Protein AF-A0A373VVJ1-F1 (afdb_monomer)

Sequence (399 aa):
MENYTKYKLKSSDELTSVLNGRDNLFVIACNKCFKEFETVDEPDCGEFLEFAAEQGKTVTGSAKFDFLCNKMHTERKLQDLIPEGTENVVVISCGLGIQTVADLAGKPVIAASNTLNYRGHHGMALTKKSCDACAQCYLNVTGGVCPIVDCSKSLVNGQCGGAKNGKCEVDPNKDCAWEKIYQRLAKQGRLEEFLNQPVQVRDFSKVNFKVINDYVKSIRDNRLNGYYGGVHPSEHKEFSEHIDLKRFPDPKTVVISMSQHLGAPANPIVQVGDTVKVGQKIAEAAGFISAPVHSSVSGTVVAVEPRMHGTRGSEVMAVVIESDGKNTLHESVQPHKPLDELTPDEIIEIVKEAGIVGMGGAGFPTCVKLKPAKPVDTILLNGCECEPYLTADHKVLLE

Mean predicted aligned error: 13.94 Å

Structure (mmCIF, N/CA/C/O backbone):
data_AF-A0A373VVJ1-F1
#
_entry.id   AF-A0A373VVJ1-F1
#
loop_
_atom_site.group_PDB
_atom_site.id
_atom_site.type_symbol
_atom_site.label_atom_id
_atom_site.label_alt_id
_atom_site.label_comp_id
_atom_site.label_asym_id
_atom_site.label_entity_id
_atom_site.label_seq_id
_atom_site.pdbx_PDB_ins_code
_atom_site.Cartn_x
_atom_site.Cartn_y
_atom_site.Cartn_z
_atom_site.occupancy
_atom_site.B_iso_or_equiv
_atom_site.auth_seq_id
_atom_site.auth_comp_id
_atom_site.auth_asym_id
_atom_site.auth_atom_id
_atom_site.pdbx_PDB_model_num
ATOM 1 N N . MET A 1 1 ? 1.615 25.892 32.706 1.00 31.55 1 MET A N 1
ATOM 2 C CA . MET A 1 1 ? 1.536 24.460 33.040 1.00 31.55 1 MET A CA 1
ATOM 3 C C . MET A 1 1 ? 1.053 23.747 31.793 1.00 31.55 1 MET A C 1
ATOM 5 O O . MET A 1 1 ? -0.008 24.098 31.291 1.00 31.55 1 MET A O 1
ATOM 9 N N . GLU A 1 2 ? 1.881 22.893 31.188 1.00 39.47 2 GLU A N 1
ATOM 10 C CA . GLU A 1 2 ? 1.433 22.094 30.042 1.00 39.47 2 GLU A CA 1
ATOM 11 C C . GLU A 1 2 ? 0.405 21.083 30.552 1.00 39.47 2 GLU A C 1
ATOM 13 O O . GLU A 1 2 ? 0.678 20.334 31.482 1.00 39.47 2 GLU A O 1
ATOM 18 N N . ASN A 1 3 ? -0.796 21.091 29.981 1.00 42.88 3 ASN A N 1
ATOM 19 C CA . ASN A 1 3 ? -1.844 20.145 30.336 1.00 42.88 3 ASN A CA 1
ATOM 20 C C . ASN A 1 3 ? -1.381 18.722 29.957 1.00 42.88 3 ASN A C 1
ATOM 22 O O . ASN A 1 3 ? -1.409 18.347 28.786 1.00 42.88 3 ASN A O 1
ATOM 26 N N . TYR A 1 4 ? -0.935 17.934 30.941 1.00 49.88 4 TYR A N 1
ATOM 27 C CA . TYR A 1 4 ? -0.387 16.576 30.769 1.00 49.88 4 TYR A CA 1
ATOM 28 C C . TYR A 1 4 ? -1.450 15.495 30.492 1.00 49.88 4 TYR A C 1
ATOM 30 O O . TYR A 1 4 ? -1.209 14.297 30.667 1.00 49.88 4 TYR A O 1
ATOM 38 N N . THR A 1 5 ? -2.639 15.890 30.039 1.00 52.78 5 THR A N 1
ATOM 39 C CA . THR A 1 5 ? -3.716 14.965 29.694 1.00 52.78 5 THR A CA 1
ATOM 40 C C . THR A 1 5 ? -3.324 14.124 28.468 1.00 52.78 5 THR A C 1
ATOM 42 O O . THR A 1 5 ? -3.236 14.609 27.343 1.00 52.78 5 THR A O 1
ATOM 45 N N . LYS A 1 6 ? -3.066 12.824 28.686 1.00 73.31 6 LYS A N 1
ATOM 46 C CA . LYS A 1 6 ? -2.523 11.888 27.672 1.00 73.31 6 LYS A CA 1
ATOM 47 C C . LYS A 1 6 ? -3.521 11.486 26.580 1.00 73.31 6 LYS A C 1
ATOM 49 O O . LYS A 1 6 ? -3.156 10.797 25.625 1.00 73.31 6 LYS A O 1
ATOM 54 N N . TYR A 1 7 ? -4.787 11.852 26.723 1.00 81.44 7 TYR A N 1
ATOM 55 C CA . TYR A 1 7 ? -5.849 11.544 25.775 1.00 81.44 7 TYR A CA 1
ATOM 56 C C . TYR A 1 7 ? -6.918 12.630 25.821 1.00 81.44 7 TYR A C 1
ATOM 58 O O . TYR A 1 7 ? -7.181 13.170 26.880 1.00 81.44 7 TYR A O 1
ATOM 66 N N . LYS A 1 8 ? -7.569 12.920 24.701 1.00 84.88 8 LYS A N 1
ATOM 67 C CA . LYS A 1 8 ? -8.710 13.839 24.645 1.00 84.88 8 LYS A CA 1
ATOM 68 C C . LYS A 1 8 ? -9.955 13.070 24.234 1.00 84.88 8 LYS A C 1
ATOM 70 O O . LYS A 1 8 ? -9.835 12.150 23.419 1.00 84.88 8 LYS A O 1
ATOM 75 N N . LEU A 1 9 ? -11.123 13.439 24.754 1.00 89.12 9 LEU A N 1
ATOM 76 C CA . LEU A 1 9 ? -12.388 12.968 24.201 1.00 89.12 9 LEU A CA 1
ATOM 77 C C . LEU A 1 9 ? -12.451 13.280 22.692 1.00 89.12 9 LEU A C 1
ATOM 79 O O . LEU A 1 9 ? -11.906 14.282 22.214 1.00 89.12 9 LEU A O 1
ATOM 83 N N . LYS A 1 10 ? -13.039 12.369 21.922 1.00 92.38 10 LYS A N 1
ATOM 84 C CA . LYS A 1 10 ? -13.313 12.578 20.499 1.00 92.38 10 LYS A CA 1
ATOM 85 C C . LYS A 1 10 ? -14.246 13.777 20.313 1.00 92.38 10 LYS A C 1
ATOM 87 O O . LYS A 1 10 ? -14.997 14.120 21.220 1.00 92.38 10 LYS A O 1
ATOM 92 N N . SER A 1 11 ? -14.191 14.417 19.144 1.00 90.38 11 SER A N 1
ATOM 93 C CA . SER A 1 11 ? -15.169 15.457 18.802 1.00 90.38 11 SER A CA 1
ATOM 94 C C . SER A 1 11 ? -16.584 14.877 18.777 1.00 90.38 11 SER A C 1
ATOM 96 O O . SER A 1 11 ? -16.751 13.672 18.584 1.00 90.38 11 SER A O 1
ATOM 98 N N . SER A 1 12 ? -17.601 15.726 18.917 1.00 90.50 12 SER A N 1
ATOM 99 C CA . SER A 1 12 ? -19.006 15.306 18.860 1.00 90.50 12 SER A CA 1
ATOM 100 C C . SER A 1 12 ? -19.336 14.546 17.570 1.00 90.50 12 SER A C 1
ATOM 102 O O . SER A 1 12 ? -20.033 13.536 17.625 1.00 90.50 12 SER A O 1
ATOM 104 N N . ASP A 1 13 ? -18.767 14.949 16.430 1.00 89.12 13 ASP A N 1
ATOM 105 C CA . ASP A 1 13 ? -18.944 14.252 15.146 1.00 89.12 13 ASP A CA 1
ATOM 106 C C . ASP A 1 13 ? -18.317 12.849 15.157 1.00 89.12 13 ASP A C 1
ATOM 108 O O . ASP A 1 13 ? -18.942 11.869 14.745 1.00 89.12 13 ASP A O 1
ATOM 112 N N . GLU A 1 14 ? -17.086 12.729 15.673 1.00 89.38 14 GLU A N 1
ATOM 113 C CA . GLU A 1 14 ? -16.416 11.434 15.817 1.00 89.38 14 GLU A CA 1
ATOM 114 C C . GLU A 1 14 ? -17.181 10.531 16.798 1.00 89.38 14 GLU A C 1
ATOM 116 O O . GLU A 1 14 ? -17.357 9.347 16.516 1.00 89.38 14 GLU A O 1
ATOM 121 N N . LEU A 1 15 ? -17.659 11.072 17.925 1.00 93.81 15 LEU A N 1
ATOM 122 C CA . LEU A 1 15 ? -18.452 10.335 18.912 1.00 93.81 15 LEU A CA 1
ATOM 123 C C . LEU A 1 15 ? -19.791 9.859 18.337 1.00 93.81 15 LEU A C 1
ATOM 125 O O . LEU A 1 15 ? -20.142 8.693 18.501 1.00 93.81 15 LEU A O 1
ATOM 129 N N . THR A 1 16 ? -20.504 10.727 17.618 1.00 92.75 16 THR A N 1
ATOM 130 C CA . THR A 1 16 ? -21.776 10.390 16.958 1.00 92.75 16 THR A CA 1
ATOM 131 C C . THR A 1 16 ? -21.576 9.239 15.978 1.00 92.75 16 THR A C 1
ATOM 133 O O . THR A 1 16 ? -22.314 8.256 16.005 1.00 92.75 16 THR A O 1
ATOM 136 N N . SER A 1 17 ? -20.515 9.313 15.170 1.00 90.12 17 SER A N 1
ATOM 137 C CA . SER A 1 17 ? -20.158 8.262 14.218 1.00 90.12 17 SER A CA 1
ATOM 138 C C . SER A 1 17 ? -19.870 6.923 14.908 1.00 90.12 17 SER A C 1
ATOM 140 O O . SER A 1 17 ? -20.419 5.893 14.519 1.00 90.12 17 SER A O 1
ATOM 142 N N . VAL A 1 18 ? -19.071 6.912 15.984 1.00 91.00 18 VAL A N 1
ATOM 143 C CA . VAL A 1 18 ? -18.689 5.656 16.664 1.00 91.00 18 VAL A CA 1
ATOM 144 C C . VAL A 1 18 ? -19.791 5.073 17.556 1.00 91.00 18 VAL A C 1
ATOM 146 O O . VAL A 1 18 ? -19.698 3.898 17.917 1.00 91.00 18 VAL A O 1
ATOM 149 N N . LEU A 1 19 ? -20.806 5.861 17.927 1.00 93.06 19 LEU A N 1
ATOM 150 C CA . LEU A 1 19 ? -22.001 5.405 18.649 1.00 93.06 19 LEU A CA 1
ATOM 151 C C . LEU A 1 19 ? -23.173 5.057 17.719 1.00 93.06 19 LEU A C 1
ATOM 153 O O . LEU A 1 19 ? -24.227 4.619 18.194 1.00 93.06 19 LEU A O 1
ATOM 157 N N . ASN A 1 20 ? -23.031 5.252 16.407 1.00 90.75 20 ASN A N 1
ATOM 158 C CA . ASN A 1 20 ? -24.101 4.956 15.466 1.00 90.75 20 ASN A CA 1
ATOM 159 C C . ASN A 1 20 ? -24.486 3.466 15.531 1.00 90.75 20 ASN A C 1
ATOM 161 O O . ASN A 1 20 ? -23.622 2.591 15.498 1.00 90.75 20 ASN A O 1
ATOM 165 N N . GLY A 1 21 ? -25.782 3.184 15.681 1.00 88.94 21 GLY A N 1
ATOM 166 C CA . GLY A 1 21 ? -26.301 1.822 15.848 1.00 88.94 21 GLY A CA 1
ATOM 167 C C . GLY A 1 21 ? -25.893 1.103 17.144 1.00 88.94 21 GLY A C 1
ATOM 168 O O . GLY A 1 21 ? -26.143 -0.091 17.259 1.00 88.94 21 GLY A O 1
ATOM 169 N N . ARG A 1 22 ? -25.264 1.788 18.112 1.00 92.12 22 ARG A N 1
ATOM 170 C CA . ARG A 1 22 ? -24.836 1.207 19.399 1.00 92.12 22 ARG A CA 1
ATOM 171 C C . ARG A 1 22 ? -25.599 1.825 20.559 1.00 92.12 22 ARG A C 1
ATOM 173 O O . ARG A 1 22 ? -25.696 3.050 20.634 1.00 92.12 22 ARG A O 1
ATOM 180 N N . ASP A 1 23 ? -26.106 0.998 21.460 1.00 94.94 23 ASP A N 1
ATOM 181 C CA . ASP A 1 23 ? -26.855 1.425 22.642 1.00 94.94 23 ASP A CA 1
ATOM 182 C C . ASP A 1 23 ? -26.477 0.564 23.862 1.00 94.94 23 ASP A C 1
ATOM 184 O O . ASP A 1 23 ? -25.517 -0.212 23.795 1.00 94.94 23 ASP A O 1
ATOM 188 N N . ASN A 1 24 ? -27.180 0.732 24.985 1.00 96.44 24 ASN A N 1
ATOM 189 C CA . ASN A 1 24 ? -26.975 -0.016 26.226 1.00 96.44 24 ASN A CA 1
ATOM 190 C C . ASN A 1 24 ? -25.507 0.040 26.676 1.00 96.44 24 ASN A C 1
ATOM 192 O O . ASN A 1 24 ? -24.791 -0.965 26.750 1.00 96.44 24 ASN A O 1
ATOM 196 N N . LEU A 1 25 ? -25.050 1.268 26.924 1.00 97.12 25 LEU A N 1
ATOM 197 C CA . LEU A 1 25 ? -23.658 1.634 27.143 1.00 97.12 25 LEU A CA 1
ATOM 198 C C . LEU A 1 25 ? -23.270 1.473 28.616 1.00 97.12 25 LEU A C 1
ATOM 200 O O . LEU A 1 25 ? -23.990 1.918 29.508 1.00 97.12 25 LEU A O 1
ATOM 204 N N . PHE A 1 26 ? -22.104 0.897 28.891 1.00 96.75 26 PHE A N 1
ATOM 205 C CA . PHE A 1 26 ? -21.456 0.983 30.203 1.00 96.75 26 PHE A CA 1
ATOM 206 C C . PHE A 1 26 ? -20.179 1.812 30.088 1.00 96.75 26 PHE A C 1
ATOM 208 O O . PHE A 1 26 ? -19.299 1.478 29.293 1.00 96.75 26 PHE A O 1
ATOM 215 N N . VAL A 1 27 ? -20.079 2.906 30.844 1.00 95.88 27 VAL A N 1
ATOM 216 C CA . VAL A 1 27 ? -19.011 3.903 30.672 1.00 95.88 27 VAL A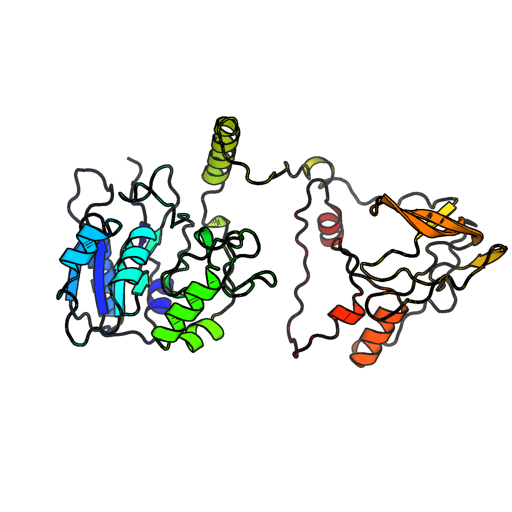 CA 1
ATOM 217 C C . VAL A 1 27 ? -17.885 3.683 31.677 1.00 95.88 27 VAL A C 1
ATOM 219 O O . VAL A 1 27 ? -18.089 3.731 32.885 1.00 95.88 27 VAL A O 1
ATOM 222 N N . ILE A 1 28 ? -16.666 3.487 31.189 1.00 94.12 28 ILE A N 1
ATOM 223 C CA . ILE A 1 28 ? -15.465 3.309 32.003 1.00 94.12 28 ILE A CA 1
ATOM 224 C C . ILE A 1 28 ? -14.499 4.465 31.741 1.00 94.12 28 ILE A C 1
ATOM 226 O O . ILE A 1 28 ? -14.026 4.645 30.619 1.00 94.12 28 ILE A O 1
ATOM 230 N N . ALA A 1 29 ? -14.154 5.216 32.787 1.00 90.81 29 ALA A N 1
ATOM 231 C CA . ALA A 1 29 ? -13.206 6.329 32.718 1.00 90.81 29 ALA A CA 1
ATOM 232 C C . ALA A 1 29 ? -11.931 6.052 33.529 1.00 90.81 29 ALA A C 1
ATOM 234 O O . ALA A 1 29 ? -11.962 5.398 34.577 1.00 90.81 29 ALA A O 1
ATOM 235 N N . CYS A 1 30 ? -10.788 6.517 33.025 1.00 86.06 30 CYS A N 1
ATOM 236 C CA . CYS A 1 30 ? -9.482 6.278 33.635 1.00 86.06 30 CYS A CA 1
ATOM 237 C C . CYS A 1 30 ? -9.013 7.439 34.522 1.00 86.06 30 CYS A C 1
ATOM 239 O O . CYS A 1 30 ? -8.307 8.309 34.026 1.00 86.06 30 CYS A O 1
ATOM 241 N N . ASN A 1 31 ? -9.213 7.294 35.833 1.00 78.12 31 ASN A N 1
ATOM 242 C CA . ASN A 1 31 ? -9.191 8.334 36.865 1.00 78.12 31 ASN A CA 1
ATOM 243 C C . ASN A 1 31 ? -7.826 8.915 37.283 1.00 78.12 31 ASN A C 1
ATOM 245 O O . ASN A 1 31 ? -7.743 10.054 37.721 1.00 78.12 31 ASN A O 1
ATOM 249 N N . LYS A 1 32 ? -6.737 8.135 37.228 1.00 68.12 32 LYS A N 1
ATOM 250 C CA . LYS A 1 32 ? -5.439 8.525 37.843 1.00 68.12 32 LYS A CA 1
ATOM 251 C C . LYS A 1 32 ? -4.240 8.533 36.903 1.00 68.12 32 LYS A C 1
ATOM 253 O O . LYS A 1 32 ? -3.095 8.394 37.328 1.00 68.12 32 LYS A O 1
ATOM 258 N N . CYS A 1 33 ? -4.461 8.692 35.601 1.00 62.59 33 CYS A N 1
ATOM 259 C CA . CYS A 1 33 ? -3.344 8.740 34.660 1.00 62.59 33 CYS A CA 1
ATOM 260 C C . CYS A 1 33 ? -2.759 10.162 34.550 1.00 62.59 33 CYS A C 1
ATOM 262 O O . CYS A 1 33 ? -3.122 10.893 33.640 1.00 62.59 33 CYS A O 1
ATOM 264 N N . PHE A 1 34 ? -1.835 10.525 35.454 1.00 56.28 34 PHE A N 1
ATOM 265 C CA . PHE A 1 34 ? -0.918 11.685 35.364 1.00 56.28 34 PHE A CA 1
ATOM 266 C C . PHE A 1 34 ? -1.526 13.028 34.884 1.00 56.28 34 PHE A C 1
ATOM 268 O O . PHE A 1 34 ? -0.850 13.797 34.203 1.00 56.28 34 PHE A O 1
ATOM 275 N N . LYS A 1 35 ? -2.773 13.343 35.251 1.00 49.19 35 LYS A N 1
ATOM 276 C CA . LYS A 1 35 ? -3.207 14.746 35.346 1.00 49.19 35 LYS A CA 1
ATOM 277 C C . LYS A 1 35 ? -2.556 15.329 36.614 1.00 49.19 35 LYS A C 1
ATOM 279 O O . LYS A 1 35 ? -2.210 14.555 37.509 1.00 49.19 35 LYS A O 1
ATOM 284 N N . GLU A 1 36 ? -2.264 16.632 36.641 1.00 45.75 36 GLU A N 1
ATOM 285 C CA . GLU A 1 36 ? -1.601 17.304 37.774 1.00 45.75 36 GLU A CA 1
ATOM 286 C C . GLU A 1 36 ? -2.154 16.793 39.112 1.00 45.75 36 GLU A C 1
ATOM 288 O O . GLU A 1 36 ? -3.366 16.635 39.247 1.00 45.75 36 GLU A O 1
ATOM 293 N N . PHE A 1 37 ? -1.271 16.526 40.083 1.00 44.38 37 PHE A N 1
ATOM 294 C CA . PHE A 1 37 ? -1.571 15.927 41.397 1.00 44.38 37 PHE A CA 1
ATOM 295 C C . PHE A 1 37 ? -2.680 16.643 42.209 1.00 44.38 37 PHE A C 1
ATOM 297 O O . PHE A 1 37 ? -3.022 16.191 43.299 1.00 44.38 37 PHE A O 1
ATOM 304 N N . GLU A 1 38 ? -3.235 17.740 41.694 1.00 44.34 38 GLU A N 1
ATOM 305 C CA . GLU A 1 38 ? -4.144 18.663 42.364 1.00 44.34 38 GLU A CA 1
ATOM 306 C C . GLU A 1 38 ? -5.606 18.581 41.886 1.00 44.34 38 GLU A C 1
ATOM 308 O O . GLU A 1 38 ? -6.472 19.156 42.539 1.00 44.34 38 GLU A O 1
ATOM 313 N N . THR A 1 39 ? -5.930 17.850 40.808 1.00 50.47 39 THR A N 1
ATOM 314 C CA . THR A 1 39 ? -7.329 17.720 40.340 1.00 50.47 39 THR A CA 1
ATOM 315 C C . THR A 1 39 ? -7.830 16.277 40.409 1.00 50.47 39 THR A C 1
ATOM 317 O O . THR A 1 39 ? -7.287 15.369 39.786 1.00 50.47 39 THR A O 1
ATOM 320 N N . VAL A 1 40 ? -8.875 16.061 41.216 1.00 51.91 40 VAL A N 1
ATOM 321 C CA . VAL A 1 40 ? -9.568 14.765 41.384 1.00 51.91 40 VAL A CA 1
ATOM 322 C C . VAL A 1 40 ? -10.732 14.624 40.390 1.00 51.91 40 VAL A C 1
ATOM 324 O O . VAL A 1 40 ? -11.258 13.527 40.197 1.00 51.91 40 VAL A O 1
ATOM 327 N N . ASP A 1 41 ? -11.131 15.725 39.747 1.00 55.31 41 ASP A N 1
ATOM 328 C CA . ASP A 1 41 ? -12.266 15.751 38.831 1.00 55.31 41 ASP A CA 1
ATOM 329 C C . ASP A 1 41 ? -11.861 15.473 37.383 1.00 55.31 41 ASP A C 1
ATOM 331 O O . ASP A 1 41 ? -11.024 16.147 36.782 1.00 55.31 41 ASP A O 1
ATOM 335 N N . GLU A 1 42 ? -12.514 14.462 36.813 1.00 64.50 42 GLU A N 1
ATOM 336 C CA . GLU A 1 42 ? -12.431 14.111 35.401 1.00 64.50 42 GLU A CA 1
ATOM 337 C C . GLU A 1 42 ? -13.702 14.567 34.684 1.00 64.50 42 GLU A C 1
ATOM 339 O O . GLU A 1 42 ? -14.708 13.846 34.748 1.00 64.50 42 GLU A O 1
ATOM 344 N N . PRO A 1 43 ? -13.678 15.727 33.997 1.00 67.81 43 PRO A N 1
ATOM 345 C CA . PRO A 1 43 ? -14.856 16.223 33.297 1.00 67.81 43 PRO A CA 1
ATOM 346 C C . PRO A 1 43 ? -15.221 15.321 32.115 1.00 67.81 43 PRO A C 1
ATOM 348 O O . PRO A 1 43 ? -16.402 15.129 31.865 1.00 67.81 43 PRO A O 1
ATOM 351 N N . ASP A 1 44 ? -14.240 14.659 31.482 1.00 79.31 44 ASP A N 1
ATOM 352 C CA . ASP A 1 44 ? -14.434 13.827 30.282 1.00 79.31 44 ASP A CA 1
ATOM 353 C C . ASP A 1 44 ? -15.541 12.761 3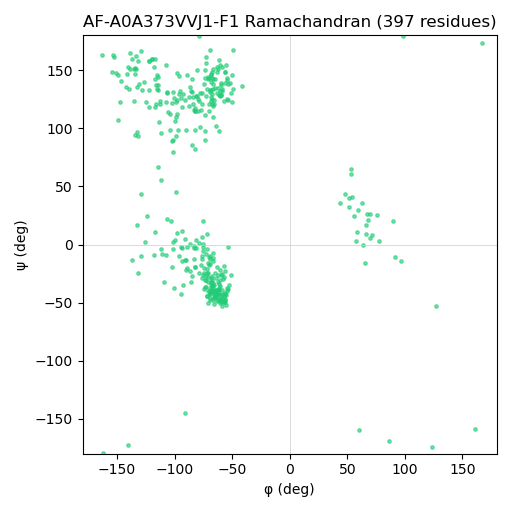0.449 1.00 79.31 44 ASP A C 1
ATOM 355 O O . ASP A 1 44 ? -16.258 12.447 29.501 1.00 79.31 44 ASP A O 1
ATOM 359 N N . CYS A 1 45 ? -15.692 12.189 31.653 1.00 85.19 45 CYS A N 1
ATOM 360 C CA . CYS A 1 45 ? -16.755 11.221 31.940 1.00 85.19 45 CYS A CA 1
ATOM 361 C C . CYS A 1 45 ? -18.133 11.893 32.004 1.00 85.19 45 CYS A C 1
ATOM 363 O O . CYS A 1 45 ? -19.082 11.377 31.424 1.00 85.19 45 CYS A O 1
ATOM 365 N N . GLY A 1 46 ? -18.233 13.042 32.680 1.00 87.00 46 GLY A N 1
ATOM 366 C CA . GLY A 1 46 ? -19.466 13.831 32.742 1.00 87.00 46 GLY A CA 1
ATOM 367 C C . GLY A 1 46 ? -19.872 14.350 31.364 1.00 87.00 46 GLY A C 1
ATOM 368 O O . GLY A 1 46 ? -20.993 14.102 30.938 1.00 87.00 46 GLY A O 1
ATOM 369 N N . GLU A 1 47 ? -18.926 14.939 30.630 1.00 89.56 47 GLU A N 1
ATOM 370 C CA . GLU A 1 47 ? -19.112 15.421 29.255 1.00 89.56 47 GLU A CA 1
ATOM 371 C C . GLU A 1 47 ? -19.612 14.307 28.325 1.00 89.56 47 GLU A C 1
ATOM 373 O O . GLU A 1 47 ? -20.539 14.509 27.543 1.00 89.56 47 GLU A O 1
ATOM 378 N N . PHE A 1 48 ? -19.044 13.098 28.422 1.00 93.38 48 PHE A N 1
ATOM 379 C CA . PHE A 1 48 ? -19.525 11.970 27.626 1.00 93.38 48 PHE A CA 1
ATOM 380 C C . PHE A 1 48 ? -20.931 11.514 28.039 1.00 93.38 48 PHE A C 1
ATOM 382 O O . PHE A 1 48 ? -21.719 11.139 27.175 1.00 93.38 48 PHE A O 1
ATOM 389 N N . LEU A 1 49 ? -21.249 11.499 29.337 1.00 93.62 49 LEU A N 1
ATOM 390 C CA . LEU A 1 49 ? -22.575 11.106 29.822 1.00 93.62 49 LEU A CA 1
ATOM 391 C C . LEU A 1 49 ? -23.654 12.096 29.370 1.00 93.62 49 LEU A C 1
ATOM 393 O O . LEU A 1 49 ? -24.721 11.661 28.940 1.00 93.62 49 LEU A O 1
ATOM 397 N N . GLU A 1 50 ? -23.361 13.396 29.412 1.00 93.56 50 GLU A N 1
ATOM 398 C CA . GLU A 1 50 ? -24.222 14.448 28.861 1.00 93.56 50 GLU A CA 1
ATOM 399 C C . GLU A 1 50 ? -24.419 14.250 27.356 1.00 93.56 50 GLU A C 1
ATOM 401 O O . GLU A 1 50 ? -25.552 14.129 26.895 1.00 93.56 50 GLU A O 1
ATOM 406 N N . PHE A 1 51 ? -23.328 14.076 26.606 1.00 94.56 51 PHE A N 1
ATOM 407 C CA . PHE A 1 51 ? -23.387 13.787 25.174 1.00 94.56 51 PHE A CA 1
ATOM 408 C C . PHE A 1 51 ? -24.212 12.526 24.859 1.00 94.56 51 PHE A C 1
ATOM 410 O O . PHE A 1 51 ? -25.036 12.522 23.947 1.00 94.56 51 PHE A O 1
ATOM 417 N N . ALA A 1 52 ? -24.024 11.436 25.608 1.00 94.44 52 ALA A N 1
ATOM 418 C CA . ALA A 1 52 ? -24.771 10.197 25.411 1.00 94.44 52 ALA A CA 1
ATOM 419 C C . ALA A 1 52 ? -26.275 10.396 25.662 1.00 94.44 52 ALA A C 1
ATOM 421 O O . ALA A 1 52 ? -27.090 9.868 24.903 1.00 94.44 52 ALA A O 1
ATOM 422 N N . ALA A 1 53 ? -26.639 11.185 26.678 1.00 93.75 53 ALA A N 1
ATOM 423 C CA . ALA A 1 53 ? -28.024 11.543 26.961 1.00 93.75 53 ALA A CA 1
ATOM 424 C C . ALA A 1 53 ? -28.634 12.411 25.845 1.00 93.75 53 ALA A C 1
ATOM 426 O O . ALA A 1 53 ? -29.749 12.135 25.406 1.00 93.75 53 ALA A O 1
ATOM 427 N N . GLU A 1 54 ? -27.895 13.398 25.326 1.00 94.44 54 GLU A N 1
ATOM 428 C CA . GLU A 1 54 ? -28.316 14.224 24.182 1.00 94.44 54 GLU A CA 1
ATOM 429 C C . GLU A 1 54 ? -28.539 13.397 22.907 1.00 94.44 54 GLU A C 1
ATOM 431 O O . GLU A 1 54 ? -29.447 13.680 22.127 1.00 94.44 54 GLU A O 1
ATOM 436 N N . GLN A 1 55 ? -27.749 12.339 22.710 1.00 94.00 55 GLN A N 1
ATOM 437 C CA . GLN A 1 55 ? -27.894 11.386 21.604 1.00 94.00 55 GLN A CA 1
ATOM 438 C C . GLN A 1 55 ? -28.968 10.309 21.854 1.00 94.00 55 GLN A C 1
ATOM 440 O O . GLN A 1 55 ? -29.112 9.388 21.046 1.00 94.00 55 GLN A O 1
ATOM 445 N N . GLY A 1 56 ? -29.700 10.384 22.973 1.00 94.50 56 GLY A N 1
ATOM 446 C CA . GLY A 1 56 ? -30.763 9.440 23.324 1.00 94.50 56 GLY A CA 1
ATOM 447 C C . GLY A 1 56 ? -30.271 8.023 23.628 1.00 94.50 56 GLY A C 1
ATOM 448 O O . GLY A 1 56 ? -31.018 7.069 23.427 1.00 94.50 56 GLY A O 1
ATOM 449 N N . LYS A 1 57 ? -29.017 7.863 24.068 1.00 96.00 57 LYS A N 1
ATOM 450 C CA . LYS A 1 57 ? -28.428 6.559 24.399 1.00 96.00 57 LYS A CA 1
ATOM 451 C C . LYS A 1 57 ? -28.760 6.141 25.825 1.00 96.00 57 LYS A C 1
ATOM 453 O O . LYS A 1 57 ? -28.713 6.940 26.758 1.00 96.00 57 LYS A O 1
ATOM 458 N N . THR A 1 58 ? -28.999 4.852 26.010 1.00 96.50 58 THR A N 1
ATOM 459 C CA . THR A 1 58 ? -29.204 4.229 27.314 1.00 96.50 58 THR A CA 1
ATOM 460 C C . THR A 1 58 ? -27.855 3.940 27.957 1.00 96.50 58 THR A C 1
ATOM 462 O O . THR A 1 58 ? -27.082 3.113 27.473 1.00 96.50 58 THR A O 1
ATOM 465 N N . VAL A 1 59 ? -27.565 4.598 29.079 1.00 96.44 59 VAL A N 1
ATOM 466 C CA . VAL A 1 59 ? -26.381 4.311 29.897 1.00 96.44 59 VAL A CA 1
ATOM 467 C C . VAL A 1 59 ? -26.778 3.399 31.056 1.00 96.44 59 VAL A C 1
ATOM 469 O O . VAL A 1 59 ? -27.492 3.798 31.969 1.00 96.44 59 VAL A O 1
ATOM 472 N N . THR A 1 60 ? -26.285 2.165 31.021 1.00 95.25 60 THR A N 1
ATOM 473 C CA . THR A 1 60 ? -26.523 1.121 32.037 1.00 95.25 60 THR A CA 1
ATOM 474 C C . THR A 1 60 ? -25.744 1.352 33.334 1.00 95.25 60 THR A C 1
ATOM 476 O O . THR A 1 60 ? -26.096 0.816 34.381 1.00 95.25 60 THR A O 1
ATOM 479 N N . GLY A 1 61 ? -24.684 2.158 33.283 1.00 93.81 61 GLY A N 1
ATOM 480 C CA . GLY A 1 61 ? -23.880 2.527 34.440 1.00 93.81 61 GLY A CA 1
ATOM 481 C C . GLY A 1 61 ? -22.568 3.191 34.038 1.00 93.81 61 GLY A C 1
ATOM 482 O O . GLY A 1 61 ? -22.211 3.248 32.858 1.00 93.81 61 GLY A O 1
ATOM 483 N N . SER A 1 62 ? -21.838 3.690 35.034 1.00 93.31 62 SER A N 1
ATOM 484 C CA . SER A 1 62 ? -20.487 4.206 34.836 1.00 93.31 62 SER A CA 1
ATOM 485 C C . SER A 1 62 ? -19.558 3.829 35.985 1.00 93.31 62 SER A C 1
ATOM 487 O O . SER A 1 62 ? -19.992 3.622 37.119 1.00 93.31 62 SER A O 1
ATOM 489 N N . ALA A 1 63 ? -18.263 3.729 35.695 1.00 90.94 63 ALA A N 1
ATOM 490 C CA . ALA A 1 63 ? -17.243 3.421 36.682 1.00 90.94 63 ALA A CA 1
ATOM 491 C C . ALA A 1 63 ? -15.915 4.119 36.379 1.00 90.94 63 ALA A C 1
ATOM 493 O O . ALA A 1 63 ? -15.445 4.178 35.243 1.00 90.94 63 ALA A O 1
ATOM 494 N N . LYS A 1 64 ? -15.264 4.598 37.439 1.00 87.81 64 LYS A N 1
ATOM 495 C CA . LYS A 1 64 ? -13.931 5.204 37.384 1.00 87.81 64 LYS A CA 1
ATOM 496 C C . LYS A 1 64 ? -12.878 4.203 37.852 1.00 87.81 64 LYS A C 1
ATOM 498 O O . LYS A 1 64 ? -13.028 3.573 38.903 1.00 87.81 64 LYS A O 1
ATOM 503 N N . PHE A 1 65 ? -11.807 4.042 37.087 1.00 86.75 65 PHE A N 1
ATOM 504 C CA . PHE A 1 65 ? -10.716 3.111 37.374 1.00 86.75 65 PHE A CA 1
ATOM 505 C C . PHE A 1 65 ? -9.393 3.852 37.470 1.00 86.75 65 PHE A C 1
ATOM 507 O O . PHE A 1 65 ? -9.028 4.618 36.580 1.00 86.75 65 PHE A O 1
ATOM 514 N N . ASP A 1 66 ? -8.629 3.558 38.513 1.00 84.00 66 ASP A N 1
ATOM 515 C CA . ASP A 1 66 ? -7.271 4.060 38.624 1.00 84.00 66 ASP A CA 1
ATOM 516 C C . ASP A 1 66 ? -6.364 3.202 37.731 1.00 84.00 66 ASP A C 1
ATOM 518 O O . ASP A 1 66 ? -6.305 1.983 37.876 1.00 84.00 66 ASP A O 1
ATOM 522 N N . PHE A 1 67 ? -5.656 3.838 36.794 1.00 81.56 67 PHE A N 1
ATOM 523 C CA . PHE A 1 67 ? -4.713 3.174 35.888 1.00 81.56 67 PHE A CA 1
ATOM 524 C C . PHE A 1 67 ? -5.308 1.981 35.115 1.00 81.56 67 PHE A C 1
ATOM 526 O O . PHE A 1 67 ? -4.819 0.861 35.248 1.00 81.56 67 PHE A O 1
ATOM 533 N N . LEU A 1 68 ? -6.289 2.213 34.231 1.00 87.44 68 LEU A N 1
ATOM 534 C CA . LEU A 1 68 ? -6.910 1.157 33.398 1.00 87.44 68 LEU A CA 1
ATOM 535 C C . LEU A 1 68 ? -5.923 0.265 32.628 1.00 87.44 68 LEU A C 1
ATOM 537 O O . LEU A 1 68 ? -6.225 -0.873 32.301 1.00 87.44 68 LEU A O 1
ATOM 541 N N . CYS A 1 69 ? -4.729 0.765 32.323 1.00 84.38 69 CYS A N 1
ATOM 542 C CA . CYS A 1 69 ? -3.664 -0.018 31.695 1.00 84.38 69 CYS A CA 1
ATOM 543 C C . CYS A 1 69 ? -3.036 -1.089 32.613 1.00 84.38 69 CYS A C 1
ATOM 545 O O . CYS A 1 69 ? -2.227 -1.893 32.155 1.00 84.38 69 CYS A O 1
ATOM 547 N N . ASN A 1 70 ? -3.336 -1.085 33.916 1.00 87.25 70 ASN A N 1
ATOM 548 C CA . ASN A 1 70 ? -2.930 -2.138 34.837 1.00 87.25 70 ASN A CA 1
ATOM 549 C C . ASN A 1 70 ? -3.925 -3.294 34.721 1.00 87.25 70 ASN A C 1
ATOM 551 O O . ASN A 1 70 ? -5.002 -3.262 35.320 1.00 87.25 70 ASN A O 1
ATOM 555 N N . LYS A 1 71 ? -3.542 -4.317 33.952 1.00 87.25 71 LYS A N 1
ATOM 556 C CA . LYS A 1 71 ? -4.396 -5.470 33.656 1.00 87.25 71 LYS A CA 1
ATOM 557 C C . LYS A 1 71 ? -4.896 -6.176 34.918 1.00 87.25 71 LYS A C 1
ATOM 559 O O . LYS A 1 71 ? -6.091 -6.396 35.027 1.00 87.25 71 LYS A O 1
ATOM 564 N N . MET A 1 72 ? -4.021 -6.456 35.888 1.00 86.50 72 MET A N 1
ATOM 565 C CA . MET A 1 72 ? -4.410 -7.166 37.117 1.00 86.50 72 MET A CA 1
ATOM 566 C C . MET A 1 72 ? -5.396 -6.365 37.972 1.00 86.50 72 MET A C 1
ATOM 568 O O . MET A 1 72 ? -6.344 -6.925 38.518 1.00 86.50 72 MET A O 1
ATOM 572 N N . HIS A 1 73 ? -5.177 -5.053 38.108 1.00 86.38 73 HIS A N 1
ATOM 573 C CA . HIS A 1 73 ? -6.094 -4.201 38.867 1.00 86.38 73 HIS A CA 1
ATOM 574 C C . HIS A 1 73 ? -7.441 -4.051 38.151 1.00 86.38 73 HIS A C 1
ATOM 576 O O . HIS A 1 73 ? -8.492 -4.155 38.779 1.00 86.38 73 HIS A O 1
ATOM 582 N N . THR A 1 74 ? -7.397 -3.853 36.833 1.00 90.00 74 THR A N 1
ATOM 583 C CA . THR A 1 74 ? -8.591 -3.680 36.002 1.00 90.00 74 THR A CA 1
ATOM 584 C C . THR A 1 74 ? -9.4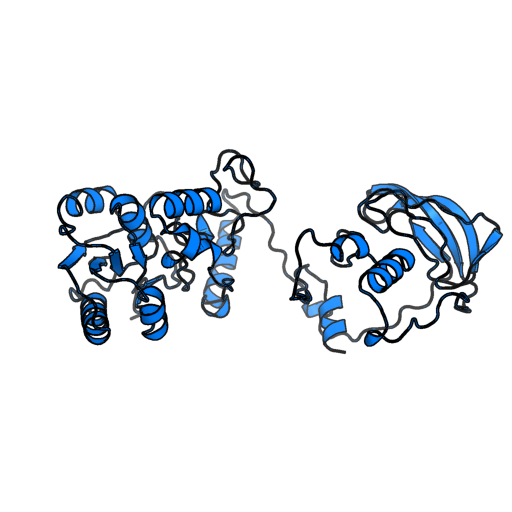26 -4.950 35.975 1.00 90.00 74 THR A C 1
ATOM 586 O O . THR A 1 74 ? -10.619 -4.872 36.219 1.00 90.00 74 THR A O 1
ATOM 589 N N . GLU A 1 75 ? -8.813 -6.116 35.775 1.00 90.75 75 GLU A N 1
ATOM 590 C CA . GLU A 1 75 ? -9.495 -7.416 35.763 1.00 90.75 75 GLU A CA 1
ATOM 591 C C . GLU A 1 75 ? -10.266 -7.671 37.062 1.00 90.75 75 GLU A C 1
ATOM 593 O O . GLU A 1 75 ? -11.460 -7.947 37.015 1.00 90.75 75 GLU A O 1
ATOM 598 N N . ARG A 1 76 ? -9.627 -7.476 38.224 1.00 87.25 76 ARG A N 1
ATOM 599 C CA . ARG A 1 76 ? -10.279 -7.656 39.534 1.00 87.25 76 ARG A CA 1
ATOM 600 C C . ARG A 1 76 ? -11.470 -6.733 39.755 1.00 87.25 76 ARG A C 1
ATOM 602 O O . ARG A 1 76 ? -12.411 -7.115 40.433 1.00 87.25 76 ARG A O 1
ATOM 609 N N . LYS A 1 77 ? -11.401 -5.503 39.248 1.00 88.25 77 LYS A N 1
ATOM 610 C CA . LYS A 1 77 ? -12.462 -4.510 39.438 1.00 88.25 77 LYS A CA 1
ATOM 611 C C . LYS A 1 77 ? -13.558 -4.614 38.373 1.00 88.25 77 LYS A C 1
ATOM 613 O O . LYS A 1 77 ? -14.667 -4.163 38.617 1.00 88.25 77 LYS A O 1
ATOM 618 N N . LEU A 1 78 ? -13.254 -5.184 37.208 1.00 89.19 78 LEU A N 1
ATOM 619 C CA . LEU A 1 78 ? -14.222 -5.411 36.135 1.00 89.19 78 LEU A CA 1
ATOM 620 C C . LEU A 1 78 ? -15.108 -6.638 36.402 1.00 89.19 78 LEU A C 1
ATOM 622 O O . LEU A 1 78 ? -16.219 -6.688 35.876 1.00 89.19 78 LEU A O 1
ATOM 626 N N . GLN A 1 79 ? -14.632 -7.599 37.207 1.00 80.88 79 GLN A N 1
ATOM 627 C CA . GLN A 1 79 ? -15.424 -8.743 37.671 1.00 80.88 79 GLN A CA 1
ATOM 628 C C . GLN A 1 79 ? -16.757 -8.264 38.261 1.00 80.88 79 GLN A C 1
ATOM 630 O O . GLN A 1 79 ? -16.775 -7.425 39.157 1.00 80.88 79 GLN A O 1
ATOM 635 N N . ASP A 1 80 ? -17.856 -8.771 37.699 1.00 81.75 80 ASP A N 1
ATOM 636 C CA . ASP A 1 80 ? -19.248 -8.499 38.092 1.00 81.75 80 ASP A CA 1
ATOM 637 C C . ASP A 1 80 ? -19.692 -7.025 38.041 1.00 81.75 80 ASP A C 1
ATOM 639 O O . ASP A 1 80 ? -20.773 -6.679 38.514 1.00 81.75 80 ASP A O 1
ATOM 643 N N . LEU A 1 81 ? -18.886 -6.139 37.445 1.00 90.12 81 LEU A N 1
ATOM 644 C CA . LEU A 1 81 ? -19.183 -4.707 37.401 1.00 90.12 81 LEU A CA 1
ATOM 645 C C . LEU A 1 81 ? -20.093 -4.320 36.233 1.00 90.12 81 LEU A C 1
ATOM 647 O O . LEU A 1 81 ? -20.840 -3.351 36.337 1.00 90.12 81 LEU A O 1
ATOM 651 N N . ILE A 1 82 ? -19.991 -5.031 35.108 1.00 90.00 82 ILE A N 1
ATOM 652 C CA . ILE A 1 82 ? -20.757 -4.728 33.897 1.00 90.00 82 ILE A CA 1
ATOM 653 C C . ILE A 1 82 ? -22.175 -5.294 34.069 1.00 90.00 82 ILE A C 1
ATOM 655 O O . ILE A 1 82 ? -22.308 -6.521 34.113 1.00 90.00 82 ILE A O 1
ATOM 659 N N . PRO A 1 83 ? -23.224 -4.450 34.125 1.00 91.81 83 PRO A N 1
ATOM 660 C CA . PRO A 1 83 ? -24.590 -4.912 34.327 1.00 91.81 83 PRO A CA 1
ATOM 661 C C . PRO A 1 83 ? -25.070 -5.892 33.249 1.00 91.81 83 PRO A C 1
ATOM 663 O O . PRO A 1 83 ? -24.649 -5.866 32.082 1.00 91.81 83 PRO A O 1
ATOM 666 N N . GLU A 1 84 ? -26.010 -6.749 33.642 1.00 87.75 84 GLU A N 1
ATOM 667 C CA . GLU A 1 84 ? -26.779 -7.552 32.697 1.00 87.75 84 GLU A CA 1
ATOM 668 C C . GLU A 1 84 ? -27.591 -6.614 31.784 1.00 87.75 84 GLU A C 1
ATOM 670 O O . GLU A 1 84 ? -28.148 -5.617 32.239 1.00 87.75 84 GLU A O 1
ATOM 675 N N . GLY A 1 85 ? -27.590 -6.877 30.475 1.00 88.62 85 GLY A N 1
ATOM 676 C CA . GLY A 1 85 ? -28.194 -5.989 29.473 1.00 88.62 85 GLY A CA 1
ATOM 677 C C . GLY A 1 85 ? -27.255 -4.944 28.853 1.00 88.62 85 GLY A C 1
ATOM 678 O O . GLY A 1 85 ? -27.609 -4.374 27.829 1.00 88.62 85 GLY A O 1
ATOM 679 N N . THR A 1 86 ? -26.037 -4.722 29.372 1.00 93.38 86 THR A N 1
ATOM 680 C CA . THR A 1 86 ? -25.037 -3.907 28.651 1.00 93.38 86 THR A CA 1
ATOM 681 C C . THR A 1 86 ? -24.661 -4.578 27.328 1.00 93.38 86 THR A C 1
ATOM 683 O O . THR A 1 86 ? -24.261 -5.742 27.320 1.00 93.38 86 THR A O 1
ATOM 686 N N . GLU A 1 87 ? -24.681 -3.843 26.224 1.00 94.19 87 GLU A N 1
ATOM 687 C CA . GLU A 1 87 ? -24.226 -4.340 24.919 1.00 94.19 87 GLU A CA 1
ATOM 688 C C . GLU A 1 87 ? -22.820 -3.845 24.587 1.00 94.19 87 GLU A C 1
ATOM 690 O O . GLU A 1 87 ? -22.007 -4.595 24.049 1.00 94.19 87 GLU A O 1
ATOM 695 N N . ASN A 1 88 ? -22.507 -2.599 24.953 1.00 95.25 88 ASN A N 1
ATOM 696 C CA . ASN A 1 88 ? -21.268 -1.933 24.569 1.00 95.25 88 ASN A CA 1
ATOM 697 C C . ASN A 1 88 ? -20.579 -1.291 25.775 1.00 95.25 88 ASN A C 1
ATOM 699 O O . ASN A 1 88 ? -21.215 -0.643 26.606 1.00 95.25 88 ASN A O 1
ATOM 703 N N . VAL A 1 89 ? -19.256 -1.416 25.849 1.00 96.75 89 VAL A N 1
ATOM 704 C CA . VAL A 1 89 ? -18.448 -0.779 26.894 1.00 96.75 89 VAL A CA 1
ATOM 705 C C . VAL A 1 89 ? -17.732 0.427 26.305 1.00 96.75 89 VAL A C 1
ATOM 707 O O . VAL A 1 89 ? -16.841 0.294 25.468 1.00 96.75 89 VAL A O 1
ATOM 710 N N . VAL A 1 90 ? -18.104 1.623 26.744 1.00 97.25 90 VAL A N 1
ATOM 711 C CA . VAL A 1 90 ? -17.428 2.859 26.354 1.00 97.25 90 VAL A CA 1
ATOM 712 C C . VAL A 1 90 ? -16.230 3.070 27.262 1.00 97.25 90 VAL A C 1
ATOM 714 O O . VAL A 1 90 ? -16.356 3.008 28.480 1.00 97.25 90 VAL A O 1
ATOM 717 N N . VAL A 1 91 ? -15.066 3.349 26.684 1.00 95.44 91 VAL A N 1
ATOM 718 C CA . VAL A 1 91 ? -13.835 3.578 27.438 1.00 95.44 91 VAL A CA 1
ATOM 719 C C . VAL A 1 91 ? -13.263 4.949 27.114 1.00 95.44 91 VAL A C 1
ATOM 721 O O . VAL A 1 91 ? -12.864 5.230 25.980 1.00 95.44 91 VAL A O 1
ATOM 724 N N . ILE A 1 92 ? -13.180 5.778 28.151 1.00 93.44 92 ILE A N 1
ATOM 725 C CA . ILE A 1 92 ? -12.590 7.114 28.146 1.00 93.44 92 ILE A CA 1
ATOM 726 C C . ILE A 1 92 ? -11.199 6.983 28.770 1.00 93.44 92 ILE A C 1
ATOM 728 O O . ILE A 1 92 ? -11.011 6.981 29.988 1.00 93.44 92 ILE A O 1
ATOM 732 N N . SER A 1 93 ? -10.212 6.730 27.914 1.00 90.00 93 SER A N 1
ATOM 733 C CA . SER A 1 93 ? -8.825 6.517 28.327 1.00 90.00 93 SER A CA 1
ATOM 734 C C . SER A 1 93 ? -7.851 6.683 27.162 1.00 90.00 93 SER A C 1
ATOM 736 O O . SER A 1 93 ? -8.207 6.920 26.010 1.00 90.00 93 SER A O 1
ATOM 738 N N . CYS A 1 94 ? -6.572 6.497 27.440 1.00 87.56 94 CYS A N 1
ATOM 739 C CA . CYS A 1 94 ? -5.593 6.272 26.396 1.00 87.56 94 CYS A CA 1
ATOM 740 C C . CYS A 1 94 ? -5.766 4.905 25.719 1.00 87.56 94 CYS A C 1
ATOM 742 O O . CYS A 1 94 ? -6.413 3.994 26.240 1.00 87.56 94 CYS A O 1
ATOM 744 N N . GLY A 1 95 ? -5.087 4.721 24.586 1.00 88.69 95 GLY A N 1
ATOM 745 C CA . GLY A 1 95 ? -5.115 3.481 23.820 1.00 88.69 95 GLY A CA 1
ATOM 746 C C . GLY A 1 95 ? -4.644 2.264 24.613 1.00 88.69 95 GLY A C 1
ATOM 747 O O . GLY A 1 95 ? -5.077 1.161 24.309 1.00 88.69 95 GLY A O 1
ATOM 748 N N . LEU A 1 96 ? -3.814 2.426 25.652 1.00 88.31 96 LEU A N 1
ATOM 749 C CA . LEU A 1 96 ? -3.475 1.305 26.534 1.00 88.31 96 LEU A CA 1
ATOM 750 C C . LEU A 1 96 ? -4.666 0.861 27.388 1.00 88.31 96 LEU A C 1
ATOM 752 O O . LEU A 1 96 ? -4.937 -0.334 27.479 1.00 88.31 96 LEU A O 1
ATOM 756 N N . GLY A 1 97 ? -5.367 1.809 28.017 1.00 90.25 97 GLY A N 1
ATOM 757 C CA . GLY A 1 97 ? -6.528 1.508 28.854 1.00 90.25 97 GLY A CA 1
ATOM 758 C C . GLY A 1 97 ? -7.659 0.911 28.025 1.00 90.25 97 GLY A C 1
ATOM 759 O O . GLY A 1 97 ? -8.213 -0.115 28.398 1.00 90.25 97 GLY A O 1
ATOM 760 N N . ILE A 1 98 ? -7.911 1.482 26.844 1.00 93.81 98 ILE A N 1
ATOM 761 C CA . ILE A 1 98 ? -8.907 0.969 25.897 1.00 93.81 98 ILE A CA 1
ATOM 762 C C . ILE A 1 98 ? -8.589 -0.474 25.490 1.00 93.81 98 ILE A C 1
ATOM 764 O O . ILE A 1 98 ? -9.462 -1.329 25.580 1.00 93.81 98 ILE A O 1
ATOM 768 N N . GLN A 1 99 ? -7.347 -0.770 25.085 1.00 93.75 99 GLN A N 1
ATOM 769 C CA . GLN A 1 99 ? -6.944 -2.139 24.731 1.00 93.75 99 GLN A CA 1
ATOM 770 C C . GLN A 1 99 ? -7.049 -3.098 25.921 1.00 93.75 99 GLN A C 1
ATOM 772 O O . GLN A 1 99 ? -7.507 -4.222 25.759 1.00 93.75 99 GLN A O 1
ATOM 777 N N . THR A 1 100 ? -6.693 -2.644 27.128 1.00 92.69 100 THR A N 1
ATOM 778 C CA . THR A 1 100 ? -6.806 -3.464 28.345 1.00 92.69 100 THR A CA 1
ATOM 779 C C . THR A 1 100 ? -8.257 -3.845 28.623 1.00 92.69 100 THR A C 1
ATOM 781 O O . THR A 1 100 ? -8.541 -5.008 28.886 1.00 92.69 100 THR A O 1
ATOM 784 N N . VAL A 1 101 ? -9.188 -2.893 28.517 1.00 94.06 101 VAL A N 1
ATOM 785 C CA . VAL A 1 101 ? -10.619 -3.183 28.672 1.00 94.06 101 VAL A CA 1
ATOM 786 C C . VAL A 1 101 ? -11.123 -4.054 27.520 1.00 94.06 101 VAL A C 1
ATOM 788 O O . VAL A 1 101 ? -11.868 -4.991 27.771 1.00 94.06 101 VAL A O 1
ATOM 791 N N . ALA A 1 102 ? -10.680 -3.831 26.280 1.00 94.44 102 ALA A N 1
ATOM 792 C CA . ALA A 1 102 ? -11.058 -4.665 25.133 1.00 94.44 102 ALA A CA 1
ATOM 793 C C . ALA A 1 102 ? -10.609 -6.128 25.276 1.00 94.44 102 ALA A C 1
ATOM 795 O O . ALA A 1 102 ? -11.301 -7.031 24.811 1.00 94.44 102 ALA A O 1
ATOM 796 N N . ASP A 1 103 ? -9.480 -6.367 25.943 1.00 92.19 103 ASP A N 1
ATOM 797 C CA . ASP A 1 103 ? -8.990 -7.710 26.247 1.00 92.19 103 ASP A CA 1
ATOM 798 C C . ASP A 1 103 ? -9.774 -8.401 27.377 1.00 92.19 103 ASP A C 1
ATOM 800 O O . ASP A 1 103 ? -9.761 -9.629 27.445 1.00 92.19 103 ASP A O 1
ATOM 804 N N . LEU A 1 104 ? -10.423 -7.639 28.267 1.00 92.00 104 LEU A N 1
ATOM 805 C CA . LEU A 1 104 ? -11.033 -8.147 29.504 1.00 92.00 104 LEU A CA 1
ATOM 806 C C . LEU A 1 104 ? -12.568 -8.149 29.499 1.00 92.00 104 LEU A C 1
ATOM 808 O O . LEU A 1 104 ? -13.173 -9.009 30.127 1.00 92.00 104 LEU A O 1
ATOM 812 N N . ALA A 1 105 ? -13.210 -7.200 28.817 1.00 90.44 105 ALA A N 1
ATOM 813 C CA . ALA A 1 105 ? -14.645 -6.945 28.958 1.00 90.44 105 ALA A CA 1
ATOM 814 C C . ALA A 1 105 ? -15.540 -8.023 28.339 1.00 90.44 105 ALA A C 1
ATOM 816 O O . ALA A 1 105 ? -16.723 -8.084 28.662 1.00 90.44 105 ALA A O 1
ATOM 817 N N . GLY A 1 106 ? -15.025 -8.817 27.394 1.00 87.44 106 GLY A N 1
ATOM 818 C CA . GLY A 1 106 ? -15.817 -9.809 26.655 1.00 87.44 106 GLY A CA 1
ATOM 819 C C . GLY A 1 106 ? -16.932 -9.220 25.774 1.00 87.44 106 GLY A C 1
ATOM 820 O O . GLY A 1 106 ? -17.615 -9.969 25.084 1.00 87.44 106 GLY A O 1
ATOM 821 N N . LYS A 1 107 ? -17.097 -7.892 25.762 1.00 90.50 107 LYS A N 1
ATOM 822 C CA . LYS A 1 107 ? -18.085 -7.131 24.987 1.00 90.50 107 LYS A CA 1
ATOM 823 C C . LYS A 1 107 ? -17.386 -6.155 24.031 1.00 90.50 107 LYS A C 1
ATOM 825 O O . LYS A 1 107 ? -16.216 -5.824 24.256 1.00 90.50 107 LYS A O 1
ATOM 830 N N . PRO A 1 108 ? -18.059 -5.686 22.965 1.00 93.75 108 PRO A N 1
ATOM 831 C CA . PRO A 1 108 ? -17.551 -4.611 22.120 1.00 93.75 108 PRO A CA 1
ATOM 832 C C . PRO A 1 108 ? -17.132 -3.389 22.945 1.00 93.75 108 PRO A C 1
ATOM 834 O O . PRO A 1 108 ? -17.882 -2.903 23.793 1.00 93.75 108 PRO A O 1
ATOM 837 N N . VAL A 1 109 ? -15.919 -2.897 22.686 1.00 95.50 109 VAL A N 1
ATOM 838 C CA . VAL A 1 109 ? -15.366 -1.709 23.341 1.00 95.50 109 VAL A CA 1
ATOM 839 C C . VAL A 1 109 ? -15.350 -0.535 22.376 1.00 95.50 109 VAL A C 1
ATOM 841 O O . VAL A 1 109 ? -14.846 -0.648 21.258 1.00 95.50 109 VAL A O 1
ATOM 844 N N . ILE A 1 110 ? -15.857 0.601 22.847 1.00 96.31 110 ILE A N 1
ATOM 845 C CA . ILE A 1 110 ? -15.892 1.871 22.131 1.00 96.31 110 ILE A CA 1
ATOM 846 C C . ILE A 1 110 ? -14.828 2.792 22.730 1.00 96.31 110 ILE A C 1
ATOM 848 O O . ILE A 1 110 ? -14.910 3.220 23.878 1.00 96.31 110 ILE A O 1
ATOM 852 N N . ALA A 1 111 ? -13.818 3.118 21.935 1.00 96.12 111 ALA A N 1
ATOM 853 C CA . ALA A 1 111 ? -12.812 4.126 22.224 1.00 96.12 111 ALA A CA 1
ATOM 854 C C . ALA A 1 111 ? -13.407 5.537 22.083 1.00 96.12 111 ALA A C 1
ATOM 856 O O . ALA A 1 111 ? -13.437 6.087 20.976 1.00 96.12 111 ALA A O 1
ATOM 857 N N . ALA A 1 112 ? -13.821 6.144 23.197 1.00 95.44 112 ALA A N 1
ATOM 858 C CA . ALA A 1 112 ? -14.391 7.497 23.225 1.00 95.44 112 ALA A CA 1
ATOM 859 C C . ALA A 1 112 ? -13.342 8.612 23.079 1.00 95.44 112 ALA A C 1
ATOM 861 O O . ALA A 1 112 ? -13.683 9.773 22.887 1.00 95.44 112 ALA A O 1
ATOM 862 N N . SER A 1 113 ? -12.056 8.277 23.140 1.00 92.25 113 SER A N 1
ATOM 863 C CA . SER A 1 113 ? -10.960 9.245 23.192 1.00 92.25 113 SER A CA 1
ATOM 864 C C . SER A 1 113 ? -9.840 8.934 22.197 1.00 92.25 113 SER A C 1
ATOM 866 O O . SER A 1 113 ? -9.669 7.806 21.720 1.00 92.25 113 SER A O 1
ATOM 868 N N . ASN A 1 114 ? -9.071 9.967 21.858 1.00 89.06 114 ASN A N 1
ATOM 869 C CA . ASN A 1 114 ? -7.849 9.907 21.065 1.00 89.06 114 ASN A CA 1
ATOM 870 C C . ASN A 1 114 ? -6.644 10.118 21.984 1.00 89.06 114 ASN A C 1
ATOM 872 O O . ASN A 1 114 ? -6.609 11.059 22.769 1.00 89.06 114 ASN A O 1
ATOM 876 N N . THR A 1 115 ? -5.644 9.239 21.899 1.00 86.25 115 THR A N 1
ATOM 877 C CA . THR A 1 115 ? -4.405 9.396 22.677 1.00 86.25 115 THR A CA 1
ATOM 878 C C . THR A 1 115 ? -3.538 10.473 22.043 1.00 86.25 115 THR A C 1
ATOM 880 O O . THR A 1 115 ? -3.166 10.320 20.882 1.00 86.25 115 THR A O 1
ATOM 883 N N . LEU A 1 116 ? -3.221 11.531 22.786 1.00 78.06 116 LEU A N 1
ATOM 884 C CA . LEU A 1 116 ? -2.427 12.657 22.298 1.00 78.06 116 LEU A CA 1
ATOM 885 C C . LEU A 1 116 ? -0.932 12.333 22.335 1.00 78.06 116 LEU A C 1
ATOM 887 O O . LEU A 1 116 ? -0.482 11.565 23.184 1.00 78.06 116 LEU A O 1
ATOM 891 N N . ASN A 1 117 ? -0.172 12.934 21.420 1.00 67.31 117 ASN A N 1
ATOM 892 C CA . ASN A 1 117 ? 1.275 12.757 21.330 1.00 67.31 117 ASN A CA 1
ATOM 893 C C . ASN A 1 117 ? 1.974 13.397 22.546 1.00 67.31 117 ASN A C 1
ATOM 895 O O . ASN A 1 117 ? 1.759 14.574 22.825 1.00 67.31 117 ASN A O 1
ATOM 899 N N . TYR A 1 118 ? 2.820 12.645 23.255 1.00 61.50 118 TYR A N 1
ATOM 900 C CA . TYR A 1 118 ? 3.635 13.167 24.357 1.00 61.50 118 TYR A CA 1
ATOM 901 C C . TYR A 1 118 ? 4.933 12.356 24.530 1.00 61.50 118 TYR A C 1
ATOM 903 O O . TYR A 1 118 ? 5.047 11.216 24.074 1.00 61.50 118 TYR A O 1
ATOM 911 N N . ARG A 1 119 ? 5.923 12.943 25.218 1.00 45.25 119 ARG A N 1
ATOM 912 C CA . ARG A 1 119 ? 7.208 12.299 25.545 1.00 45.25 119 ARG A CA 1
ATOM 913 C C . ARG A 1 119 ? 7.099 11.446 26.821 1.00 45.25 119 ARG A C 1
ATOM 915 O O . ARG A 1 119 ? 6.728 11.967 27.867 1.00 45.25 119 ARG A O 1
ATOM 922 N N . GLY A 1 120 ? 7.491 10.167 26.769 1.00 49.38 120 GLY A N 1
ATOM 923 C CA . GLY A 1 120 ? 7.669 9.300 27.951 1.00 49.38 120 GLY A CA 1
ATOM 924 C C . GLY A 1 120 ? 6.860 7.994 27.938 1.00 49.38 120 GLY A C 1
ATOM 925 O O . GLY A 1 120 ? 6.206 7.655 26.954 1.00 49.38 120 GLY A O 1
ATOM 926 N N . HIS A 1 121 ? 6.902 7.233 29.038 1.00 49.59 121 HIS A N 1
ATOM 927 C CA . HIS A 1 121 ? 6.169 5.965 29.166 1.00 49.59 121 HIS A CA 1
ATOM 928 C C . HIS A 1 121 ? 4.649 6.172 29.285 1.00 49.59 121 HIS A C 1
ATOM 930 O O . HIS A 1 121 ? 4.160 7.147 29.874 1.00 49.59 121 HIS A O 1
ATOM 936 N N . HIS A 1 122 ? 3.883 5.255 28.689 1.00 53.12 122 HIS A N 1
ATOM 937 C CA . HIS A 1 122 ? 2.420 5.266 28.690 1.00 53.12 122 HIS A CA 1
ATOM 938 C C . HIS A 1 122 ? 1.875 4.348 29.773 1.00 53.12 122 HIS A C 1
ATOM 940 O O . HIS A 1 122 ? 2.202 3.166 29.821 1.00 53.12 122 HIS A O 1
ATOM 946 N N . GLY A 1 123 ? 1.033 4.908 30.649 1.00 53.44 123 GLY A N 1
ATOM 947 C CA . GLY A 1 123 ? 0.456 4.174 31.770 1.00 53.44 123 GLY A CA 1
ATOM 948 C C . GLY A 1 123 ? 1.500 3.608 32.741 1.00 53.44 123 GLY A C 1
ATOM 949 O O . GLY A 1 123 ? 2.640 4.060 32.783 1.00 53.44 123 GLY A O 1
ATOM 950 N N . MET A 1 124 ? 1.093 2.600 33.515 1.00 50.44 124 MET A N 1
ATOM 951 C CA . MET A 1 124 ? 1.988 1.775 34.343 1.00 50.44 124 MET A CA 1
ATOM 952 C C . MET A 1 124 ? 2.444 0.497 33.617 1.00 50.44 124 MET A C 1
ATOM 954 O O . MET A 1 124 ? 2.963 -0.422 34.246 1.00 50.44 124 MET A O 1
ATOM 958 N N . ALA A 1 125 ? 2.207 0.386 32.306 1.00 51.59 125 ALA A N 1
ATOM 959 C CA . ALA A 1 125 ? 2.603 -0.783 31.531 1.00 51.59 125 ALA A CA 1
ATOM 960 C C . ALA A 1 125 ? 4.127 -0.758 31.326 1.00 51.59 125 ALA A C 1
ATOM 962 O O . ALA A 1 125 ? 4.636 -0.182 30.369 1.00 51.59 125 ALA A O 1
ATOM 963 N N . LEU A 1 126 ? 4.857 -1.365 32.263 1.00 47.25 126 LEU A N 1
ATOM 964 C CA . LEU A 1 126 ? 6.320 -1.313 32.343 1.00 47.25 126 LEU A CA 1
ATOM 965 C C . LEU A 1 126 ? 7.053 -2.116 31.251 1.00 47.25 126 LEU A C 1
ATOM 967 O O . LEU A 1 126 ? 8.278 -2.081 31.218 1.00 47.25 126 LEU A O 1
ATOM 971 N N . THR A 1 127 ? 6.361 -2.856 30.374 1.00 50.06 127 THR A N 1
ATOM 972 C CA . THR A 1 127 ? 7.026 -3.919 29.590 1.00 50.06 127 THR A CA 1
ATOM 973 C C . THR A 1 127 ? 6.756 -3.944 28.085 1.00 50.06 127 THR A C 1
ATOM 975 O O . THR A 1 127 ? 7.603 -4.450 27.352 1.00 50.06 127 THR A O 1
ATOM 978 N N . LYS A 1 128 ? 5.637 -3.408 27.568 1.00 65.38 128 LYS A N 1
ATOM 979 C CA . LYS A 1 128 ? 5.345 -3.463 26.122 1.00 65.38 128 LYS A CA 1
ATOM 980 C C . LYS A 1 128 ? 4.579 -2.235 25.631 1.00 65.38 128 LYS A C 1
ATOM 982 O O . LYS A 1 128 ? 3.481 -1.951 26.103 1.00 65.38 128 LYS A O 1
ATOM 987 N N . LYS A 1 129 ? 5.140 -1.528 24.643 1.00 68.62 129 LYS A N 1
ATOM 988 C CA . LYS A 1 129 ? 4.427 -0.476 23.903 1.00 68.62 129 LYS A CA 1
ATOM 989 C C . LYS A 1 129 ? 3.296 -1.136 23.110 1.00 68.62 129 LYS A C 1
ATOM 991 O O . LYS A 1 129 ? 3.572 -1.992 22.277 1.00 68.62 129 LYS A O 1
ATOM 996 N N . SER A 1 130 ? 2.050 -0.739 23.359 1.00 78.56 130 SER A N 1
ATOM 997 C CA . SER A 1 130 ? 0.882 -1.145 22.557 1.00 78.56 130 SER A CA 1
ATOM 998 C C . SER A 1 130 ? 0.065 0.046 22.040 1.00 78.56 130 SER A C 1
ATOM 1000 O O . SER A 1 130 ? -0.929 -0.141 21.354 1.00 78.56 130 SER A O 1
ATOM 1002 N N . CYS A 1 131 ? 0.482 1.287 22.310 1.00 83.75 131 CYS A N 1
ATOM 1003 C CA . CYS A 1 131 ? -0.129 2.499 21.758 1.00 83.75 131 CYS A CA 1
ATOM 1004 C C . CYS A 1 131 ? 0.957 3.443 21.227 1.00 83.75 131 CYS A C 1
ATOM 1006 O O . CYS A 1 131 ? 1.975 3.643 21.891 1.00 83.75 131 CYS A O 1
ATOM 1008 N N . ASP A 1 132 ? 0.737 4.014 20.040 1.00 78.12 132 ASP A N 1
ATOM 1009 C CA . ASP A 1 132 ? 1.672 4.952 19.399 1.00 78.12 132 ASP A CA 1
ATOM 1010 C C . ASP A 1 132 ? 1.345 6.424 19.677 1.00 78.12 132 ASP A C 1
ATOM 1012 O O . ASP A 1 132 ? 2.066 7.303 19.230 1.00 78.12 132 ASP A O 1
ATOM 1016 N N . ALA A 1 133 ? 0.258 6.699 20.411 1.00 81.12 133 ALA A N 1
ATOM 1017 C CA . ALA A 1 133 ? -0.177 8.061 20.734 1.00 81.12 133 ALA A CA 1
ATOM 1018 C C . ALA A 1 133 ? -0.342 8.963 19.489 1.00 81.12 133 ALA A C 1
ATOM 1020 O O . ALA A 1 133 ? 0.012 10.139 19.483 1.00 81.12 133 ALA A O 1
ATOM 1021 N N . CYS A 1 134 ? -0.895 8.394 18.416 1.00 79.44 134 CYS A N 1
ATOM 1022 C CA . CYS A 1 134 ? -0.976 9.016 17.096 1.00 79.44 134 CYS A CA 1
ATOM 1023 C C . CYS A 1 134 ? -2.056 10.105 16.949 1.00 79.44 134 CYS A C 1
ATOM 1025 O O . CYS A 1 134 ? -2.311 10.529 15.828 1.00 79.44 134 CYS A O 1
ATOM 1027 N N . ALA A 1 135 ? -2.741 10.508 18.026 1.00 83.88 135 ALA A N 1
ATOM 1028 C CA . ALA A 1 135 ? -3.879 11.441 18.016 1.00 83.88 135 ALA A CA 1
ATOM 1029 C C . ALA A 1 135 ? -5.083 11.027 17.137 1.00 83.88 135 ALA A C 1
ATOM 1031 O O . ALA A 1 135 ? -6.084 11.736 17.092 1.00 83.88 135 ALA A O 1
ATOM 1032 N N . GLN A 1 136 ? -5.033 9.846 16.515 1.00 86.50 136 GLN A N 1
ATOM 1033 C CA . GLN A 1 136 ? -6.079 9.268 15.675 1.00 86.50 136 GLN A CA 1
ATOM 1034 C C . GLN A 1 136 ? -6.275 7.800 16.073 1.00 86.50 136 GLN A C 1
ATOM 1036 O O . GLN A 1 136 ? -5.539 6.911 15.649 1.00 86.50 136 GLN A O 1
ATOM 1041 N N . CYS A 1 137 ? -7.225 7.532 16.967 1.00 90.00 137 CYS A N 1
ATOM 1042 C CA . CYS A 1 137 ? -7.388 6.199 17.540 1.00 90.00 137 CYS A CA 1
ATOM 1043 C C . CYS A 1 137 ? -8.209 5.276 16.625 1.00 90.00 137 CYS A C 1
ATOM 1045 O O . CYS A 1 137 ? -9.408 5.478 16.451 1.00 90.00 137 CYS A O 1
ATOM 1047 N N . TYR A 1 138 ? -7.575 4.212 16.126 1.00 92.56 138 TYR A N 1
ATOM 1048 C CA . TYR A 1 138 ? -8.187 3.200 15.249 1.00 92.56 138 TYR A CA 1
ATOM 1049 C C . TYR A 1 138 ? -8.891 2.056 15.999 1.00 92.56 138 TYR A C 1
ATOM 1051 O O . TYR A 1 138 ? -9.427 1.145 15.381 1.00 92.56 138 TYR A O 1
ATOM 1059 N N . LEU A 1 139 ? -8.904 2.072 17.334 1.00 94.38 139 LEU A N 1
ATOM 1060 C CA . LEU A 1 139 ? -9.350 0.922 18.132 1.00 94.38 139 LEU A CA 1
ATOM 1061 C C . LEU A 1 139 ? -10.835 0.572 17.953 1.00 94.38 139 LEU A C 1
ATOM 1063 O O . LEU A 1 139 ? -11.197 -0.584 18.145 1.00 94.38 139 LEU A O 1
ATOM 1067 N N . ASN A 1 140 ? -11.678 1.530 17.554 1.00 92.62 140 ASN A N 1
ATOM 1068 C CA . ASN A 1 140 ? -13.096 1.270 17.277 1.00 92.62 140 ASN A CA 1
ATOM 1069 C C . ASN A 1 140 ? -13.288 0.290 16.118 1.00 92.62 140 ASN A C 1
ATOM 1071 O O . ASN A 1 140 ? -14.098 -0.631 16.216 1.00 92.62 140 ASN A O 1
ATOM 1075 N N . VAL A 1 141 ? -12.500 0.478 15.061 1.00 90.81 141 VAL A N 1
ATOM 1076 C CA . VAL A 1 141 ? -12.600 -0.276 13.810 1.00 90.81 141 VAL A CA 1
ATOM 1077 C C . VAL A 1 141 ? -11.743 -1.542 13.813 1.00 90.81 141 VAL A C 1
ATOM 1079 O O . VAL A 1 141 ? -12.019 -2.490 13.091 1.00 90.81 141 VAL A O 1
ATOM 1082 N N . THR A 1 142 ? -10.733 -1.610 14.683 1.00 93.38 142 THR A N 1
ATOM 1083 C CA . THR A 1 142 ? -9.846 -2.775 14.819 1.00 93.38 142 THR A CA 1
ATOM 1084 C C . THR A 1 142 ? -10.156 -3.649 16.035 1.00 93.38 142 THR A C 1
ATOM 1086 O O . THR A 1 142 ? -9.296 -4.389 16.516 1.00 93.38 142 THR A O 1
ATOM 1089 N N . GLY A 1 143 ? -11.369 -3.554 16.588 1.00 92.12 143 GLY A N 1
ATOM 1090 C CA . GLY A 1 143 ? -11.797 -4.385 17.720 1.00 92.12 143 GLY A CA 1
ATOM 1091 C C . GLY A 1 143 ? -10.919 -4.233 18.969 1.00 92.12 143 GLY A C 1
ATOM 1092 O O . GLY A 1 143 ? -10.741 -5.180 19.731 1.00 92.12 143 GLY A O 1
ATOM 1093 N N . GLY A 1 144 ? -10.313 -3.066 19.177 1.00 93.25 144 GLY A N 1
ATOM 1094 C CA . GLY A 1 144 ? -9.438 -2.835 20.321 1.00 93.25 144 GLY A CA 1
ATOM 1095 C C . GLY A 1 144 ? -8.057 -3.483 20.207 1.00 93.25 144 GLY A C 1
ATOM 1096 O O . GLY A 1 144 ? -7.454 -3.750 21.236 1.00 93.25 144 GLY A O 1
ATOM 1097 N N . VAL A 1 145 ? -7.542 -3.738 19.001 1.00 93.88 145 VAL A N 1
ATOM 1098 C CA . VAL A 1 145 ? -6.127 -4.089 18.762 1.00 93.88 145 VAL A CA 1
ATOM 1099 C C . VAL A 1 145 ? -5.468 -2.945 17.997 1.00 93.88 145 VAL A C 1
ATOM 1101 O O . VAL A 1 145 ? -5.963 -2.565 16.939 1.00 93.88 145 VAL A O 1
ATOM 1104 N N . CYS A 1 146 ? -4.378 -2.355 18.494 1.00 92.88 146 CYS A N 1
ATOM 1105 C CA . CYS A 1 146 ? -3.765 -1.199 17.829 1.00 92.88 146 CYS A CA 1
ATOM 1106 C C . CYS A 1 146 ? -3.023 -1.604 16.539 1.00 92.88 146 CYS A C 1
ATOM 1108 O O . CYS A 1 146 ? -1.942 -2.195 16.626 1.00 92.88 146 CYS A O 1
ATOM 1110 N N . PRO A 1 147 ? -3.504 -1.223 15.337 1.00 91.94 147 PRO A N 1
ATOM 1111 C CA . PRO A 1 147 ? -2.863 -1.635 14.090 1.00 91.94 147 PRO A CA 1
ATOM 1112 C C . PRO A 1 147 ? -1.524 -0.915 13.866 1.00 91.94 147 PRO A C 1
ATOM 1114 O O . PRO A 1 147 ? -0.642 -1.453 13.209 1.00 91.94 147 PRO A O 1
ATOM 1117 N N . ILE A 1 148 ? -1.326 0.267 14.462 1.00 89.56 148 ILE A N 1
ATOM 1118 C CA . ILE A 1 148 ? -0.093 1.053 14.314 1.00 89.56 148 ILE A CA 1
ATOM 1119 C C . ILE A 1 148 ? 1.094 0.379 15.006 1.00 89.56 148 ILE A C 1
ATOM 1121 O O . ILE A 1 148 ? 2.190 0.365 14.453 1.00 89.56 148 ILE A O 1
ATOM 1125 N N . VAL A 1 149 ? 0.881 -0.174 16.203 1.00 87.00 149 VAL A N 1
ATOM 1126 C CA . VAL A 1 149 ? 1.961 -0.750 17.016 1.00 87.00 149 VAL A CA 1
ATOM 1127 C C . VAL A 1 149 ? 2.094 -2.253 16.798 1.00 87.00 149 VAL A C 1
ATOM 1129 O O . VAL A 1 149 ? 3.210 -2.761 16.664 1.00 87.00 149 VAL A O 1
ATOM 1132 N N . ASP A 1 150 ? 0.977 -2.982 16.734 1.00 89.62 150 ASP A N 1
ATOM 1133 C CA . ASP A 1 150 ? 1.045 -4.438 16.615 1.00 89.62 150 ASP A CA 1
ATOM 1134 C C . ASP A 1 150 ? 1.408 -4.884 15.190 1.00 89.62 150 ASP A C 1
ATOM 1136 O O . ASP A 1 150 ? 2.080 -5.907 15.030 1.00 89.62 150 ASP A O 1
ATOM 1140 N N . CYS A 1 151 ? 1.065 -4.123 14.141 1.00 90.81 151 CYS A N 1
ATOM 1141 C CA . CYS A 1 151 ? 1.541 -4.396 12.782 1.00 90.81 151 CYS A CA 1
ATOM 1142 C C . CYS A 1 151 ? 2.971 -3.869 12.604 1.00 90.81 151 CYS A C 1
ATOM 1144 O O . CYS A 1 151 ? 3.216 -2.681 12.775 1.00 90.81 151 CYS A O 1
ATOM 1146 N N . SER A 1 152 ? 3.915 -4.716 12.174 1.00 85.12 152 SER A N 1
ATOM 1147 C CA . SER A 1 152 ? 5.303 -4.280 11.918 1.00 85.12 152 SER A CA 1
ATOM 1148 C C . SER A 1 152 ? 5.433 -3.244 10.794 1.00 85.12 152 SER A C 1
ATOM 1150 O O . SER A 1 152 ? 6.441 -2.552 10.733 1.00 85.12 152 SER A O 1
ATOM 1152 N N . LYS A 1 153 ? 4.428 -3.137 9.917 1.00 84.69 153 LYS A N 1
ATOM 1153 C CA . LYS A 1 153 ? 4.342 -2.118 8.860 1.00 84.69 153 LYS A CA 1
ATOM 1154 C C . LYS A 1 153 ? 3.395 -0.960 9.209 1.00 84.69 153 LYS A C 1
ATOM 1156 O O . LYS A 1 153 ? 3.173 -0.095 8.372 1.00 84.69 153 LYS A O 1
ATOM 1161 N N . SER A 1 154 ? 2.794 -0.966 10.404 1.00 88.06 154 SER A N 1
ATOM 1162 C CA . SER A 1 154 ? 1.823 0.044 10.858 1.00 88.06 154 SER A CA 1
ATOM 1163 C C . SER A 1 154 ? 0.666 0.298 9.877 1.00 88.06 154 SER A C 1
ATOM 1165 O O . SER A 1 154 ? 0.169 1.421 9.776 1.00 88.06 154 SER A O 1
ATOM 1167 N N . LEU A 1 155 ? 0.248 -0.737 9.138 1.00 88.19 155 LEU A N 1
ATOM 1168 C CA . LEU A 1 155 ? -0.843 -0.646 8.164 1.00 88.19 155 LEU A CA 1
ATOM 1169 C C . LEU A 1 155 ? -2.169 -0.386 8.879 1.00 88.19 155 LEU A C 1
ATOM 1171 O O . LEU A 1 155 ? -2.399 -0.977 9.929 1.00 88.19 155 LEU A O 1
ATOM 1175 N N . VAL A 1 156 ? -3.045 0.433 8.289 1.00 89.31 156 VAL A N 1
ATOM 1176 C CA . VAL A 1 156 ? -4.364 0.805 8.852 1.00 89.31 156 VAL A CA 1
ATOM 1177 C C . VAL A 1 156 ? -5.564 0.249 8.069 1.00 89.31 156 VAL A C 1
ATOM 1179 O O . VAL A 1 156 ? -6.688 0.396 8.531 1.00 89.31 156 VAL A O 1
ATOM 1182 N N . ASN A 1 157 ? -5.326 -0.434 6.941 1.00 89.31 157 ASN A N 1
ATOM 1183 C CA . ASN A 1 157 ? -6.357 -0.920 6.007 1.00 89.31 157 ASN A CA 1
ATOM 1184 C C . ASN A 1 157 ? -6.208 -2.412 5.663 1.00 89.31 157 ASN A C 1
ATOM 1186 O O . ASN A 1 157 ? -6.293 -2.805 4.503 1.00 89.31 157 ASN A O 1
ATOM 1190 N N . GLY A 1 158 ? -5.944 -3.252 6.661 1.00 89.88 158 GLY A N 1
ATOM 1191 C CA . GLY A 1 158 ? -5.860 -4.698 6.472 1.00 89.88 158 GLY A CA 1
ATOM 1192 C C . GLY A 1 158 ? -4.445 -5.256 6.321 1.00 89.88 158 GLY A C 1
ATOM 1193 O O . GLY A 1 158 ? -3.428 -4.558 6.392 1.00 89.88 158 GLY A O 1
ATOM 1194 N N . GLN A 1 159 ? -4.404 -6.578 6.168 1.00 90.50 159 GLN A N 1
ATOM 1195 C CA . GLN A 1 159 ? -3.179 -7.364 6.084 1.00 90.50 159 GLN A CA 1
ATOM 1196 C C . GLN A 1 159 ? -2.390 -7.089 4.798 1.00 90.50 159 GLN A C 1
ATOM 1198 O O . GLN A 1 159 ? -2.958 -6.878 3.729 1.00 90.50 159 GLN A O 1
ATOM 1203 N N . CYS A 1 160 ? -1.061 -7.144 4.889 1.00 88.44 160 CYS A N 1
ATOM 1204 C CA . CYS A 1 160 ? -0.191 -7.139 3.716 1.00 88.44 160 CYS A CA 1
ATOM 1205 C C . CYS A 1 160 ? -0.257 -8.482 2.968 1.00 88.44 160 CYS A C 1
ATOM 1207 O O . CYS A 1 160 ? -0.595 -9.514 3.548 1.00 88.44 160 CYS A O 1
ATOM 1209 N N . GLY A 1 161 ? 0.177 -8.493 1.704 1.00 84.31 161 GLY A N 1
ATOM 1210 C CA . GLY A 1 161 ? 0.288 -9.729 0.918 1.00 84.31 161 GLY A CA 1
ATOM 1211 C C . GLY A 1 161 ? 1.356 -10.718 1.410 1.00 84.31 161 GLY A C 1
ATOM 1212 O O . GLY A 1 161 ? 1.376 -11.856 0.956 1.00 84.31 161 GLY A O 1
ATOM 1213 N N . GLY A 1 162 ? 2.242 -10.304 2.324 1.00 85.12 162 GLY A N 1
ATOM 1214 C CA . GLY A 1 162 ? 3.303 -11.153 2.874 1.00 85.12 162 GLY A CA 1
ATOM 1215 C C . GLY A 1 162 ? 2.914 -11.939 4.131 1.00 85.12 162 GLY A C 1
ATOM 1216 O O . GLY A 1 162 ? 3.655 -12.834 4.538 1.00 85.12 162 GLY A O 1
ATOM 1217 N N . ALA A 1 163 ? 1.788 -11.616 4.781 1.00 89.19 163 ALA A N 1
ATOM 1218 C CA . ALA A 1 163 ? 1.344 -12.334 5.974 1.00 89.19 163 ALA A CA 1
ATOM 1219 C C . ALA A 1 163 ? 0.953 -13.777 5.615 1.00 89.19 163 ALA A C 1
ATOM 1221 O O . ALA A 1 163 ? 0.232 -14.012 4.645 1.00 89.19 163 ALA A O 1
ATOM 1222 N N . LYS A 1 164 ? 1.416 -14.756 6.400 1.00 91.25 164 LYS A N 1
ATOM 1223 C CA . LYS A 1 164 ? 1.212 -16.181 6.099 1.00 91.25 164 LYS A CA 1
ATOM 1224 C C . LYS A 1 164 ? 0.900 -16.970 7.362 1.00 91.25 164 LYS A C 1
ATOM 1226 O O . LYS A 1 164 ? 1.586 -16.817 8.367 1.00 91.25 164 LYS A O 1
ATOM 1231 N N . ASN A 1 165 ? -0.120 -17.831 7.307 1.00 92.25 165 ASN A N 1
ATOM 1232 C CA . ASN A 1 165 ? -0.539 -18.709 8.412 1.00 92.25 165 ASN A CA 1
ATOM 1233 C C . ASN A 1 165 ? -0.749 -17.961 9.747 1.00 92.25 165 ASN A C 1
ATOM 1235 O O . ASN A 1 165 ? -0.321 -18.421 10.804 1.00 92.25 165 ASN A O 1
ATOM 1239 N N . GLY A 1 166 ? -1.343 -16.764 9.692 1.00 92.44 166 GLY A N 1
ATOM 1240 C CA . GLY A 1 166 ? -1.563 -15.910 10.864 1.00 92.44 166 GLY A CA 1
ATOM 1241 C C . GLY A 1 166 ? -0.301 -15.253 11.443 1.00 92.44 166 GLY A C 1
ATOM 1242 O O . GLY A 1 166 ? -0.374 -14.622 12.499 1.00 92.44 166 GLY A O 1
ATOM 1243 N N . LYS A 1 167 ? 0.854 -15.361 10.775 1.00 94.81 167 LYS A N 1
ATOM 1244 C CA . LYS A 1 167 ? 2.137 -14.778 11.197 1.00 94.81 167 LYS A CA 1
ATOM 1245 C C . LYS A 1 167 ? 2.546 -13.580 10.343 1.00 94.81 167 LYS A C 1
ATOM 1247 O O . LYS A 1 167 ? 2.117 -13.425 9.198 1.00 94.81 167 LYS A O 1
ATOM 1252 N N . CYS A 1 168 ? 3.352 -12.706 10.940 1.00 91.06 168 CYS A N 1
ATOM 1253 C CA . CYS A 1 168 ? 3.898 -11.515 10.301 1.00 91.06 168 CYS A CA 1
ATOM 1254 C C . CYS A 1 168 ? 4.945 -11.889 9.238 1.00 91.06 168 CYS A C 1
ATOM 1256 O O . CYS A 1 168 ? 5.739 -12.801 9.443 1.00 91.06 168 CYS A O 1
ATOM 1258 N N . GLU A 1 169 ? 4.993 -11.146 8.128 1.00 88.62 169 GLU A N 1
ATOM 1259 C CA . GLU A 1 169 ? 5.991 -11.367 7.065 1.00 88.62 169 GLU A CA 1
ATOM 1260 C C . GLU A 1 169 ? 7.42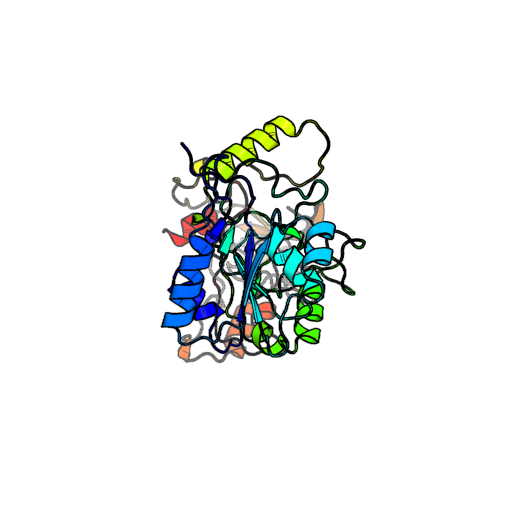2 -11.014 7.508 1.00 88.62 169 GLU A C 1
ATOM 1262 O O . GLU A 1 169 ? 8.388 -11.571 7.002 1.00 88.62 169 GLU A O 1
ATOM 1267 N N . VAL A 1 170 ? 7.546 -10.060 8.440 1.00 84.75 170 VAL A N 1
ATOM 1268 C CA . VAL A 1 170 ? 8.837 -9.544 8.920 1.00 84.75 170 VAL A CA 1
ATOM 1269 C C . VAL A 1 170 ? 9.399 -10.430 10.033 1.00 84.75 170 VAL A C 1
ATOM 1271 O O . VAL A 1 170 ? 10.607 -10.476 10.231 1.00 84.75 170 VAL A O 1
ATOM 1274 N N . ASP A 1 171 ? 8.529 -11.123 10.772 1.00 83.50 171 ASP A N 1
ATOM 1275 C CA . ASP A 1 171 ? 8.914 -11.989 11.887 1.00 83.50 171 ASP A CA 1
ATOM 1276 C C . ASP A 1 171 ? 7.924 -13.164 12.018 1.00 83.50 171 ASP A C 1
ATOM 1278 O O . ASP A 1 171 ? 6.805 -12.965 12.505 1.00 83.50 171 ASP A O 1
ATOM 1282 N N . PRO A 1 172 ? 8.326 -14.392 11.640 1.00 85.25 172 PRO A N 1
ATOM 1283 C CA . PRO A 1 172 ? 7.485 -15.584 11.742 1.00 85.25 172 PRO A CA 1
ATOM 1284 C C . PRO A 1 172 ? 7.030 -15.935 13.168 1.00 85.25 172 PRO A C 1
ATOM 1286 O O . PRO A 1 172 ? 6.027 -16.631 13.334 1.00 85.25 172 PRO A O 1
ATOM 1289 N N . ASN A 1 173 ? 7.729 -15.464 14.206 1.00 87.69 173 ASN A N 1
ATOM 1290 C CA . ASN A 1 173 ? 7.336 -15.694 15.599 1.00 87.69 173 ASN A CA 1
ATOM 1291 C C . ASN A 1 173 ? 6.261 -14.705 16.069 1.00 87.69 173 ASN A C 1
ATOM 1293 O O . ASN A 1 173 ? 5.542 -14.975 17.035 1.00 87.69 173 ASN A O 1
ATOM 1297 N N . LYS A 1 174 ? 6.109 -13.574 15.374 1.00 88.31 174 LYS A N 1
ATOM 1298 C CA . LYS A 1 174 ? 5.120 -12.544 15.680 1.00 88.31 174 LYS A CA 1
ATOM 1299 C C . LYS A 1 174 ? 3.799 -12.852 14.981 1.00 88.31 174 LYS A C 1
ATOM 1301 O O . LYS A 1 174 ? 3.737 -13.014 13.764 1.00 88.31 174 LYS A O 1
ATOM 1306 N N . ASP A 1 175 ? 2.711 -12.877 15.742 1.00 94.50 175 ASP A N 1
ATOM 1307 C CA . ASP A 1 175 ? 1.376 -12.984 15.150 1.00 94.50 175 ASP A CA 1
ATOM 1308 C C . ASP A 1 175 ? 1.047 -11.742 14.315 1.00 94.50 175 ASP A C 1
ATOM 1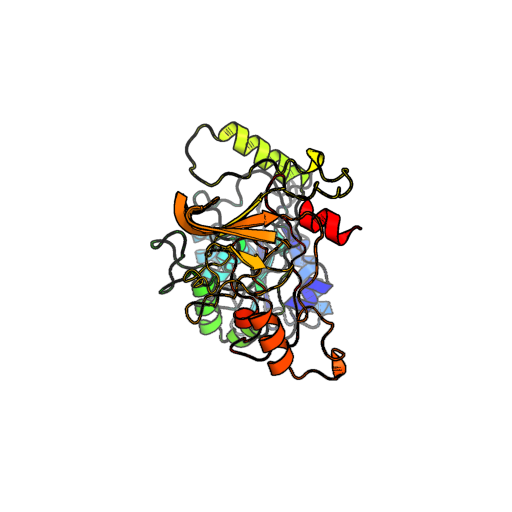310 O O . ASP A 1 175 ? 1.355 -10.610 14.702 1.00 94.50 175 ASP A O 1
ATOM 1314 N N . CYS A 1 176 ? 0.355 -11.948 13.199 1.00 95.56 176 CYS A N 1
ATOM 1315 C CA . CYS A 1 176 ? -0.172 -10.861 12.394 1.00 95.56 176 CYS A CA 1
ATOM 1316 C C . CYS A 1 176 ? -1.245 -10.094 13.183 1.00 95.56 176 CYS A C 1
ATOM 1318 O O . CYS A 1 176 ? -2.238 -10.668 13.634 1.00 95.56 176 CYS A O 1
ATOM 1320 N N . ALA A 1 177 ? -1.069 -8.778 13.323 1.00 94.81 177 ALA A N 1
ATOM 1321 C CA . ALA A 1 177 ? -2.050 -7.916 13.982 1.00 94.81 177 ALA A CA 1
ATOM 1322 C C . ALA A 1 177 ? -3.420 -7.972 13.294 1.00 94.81 177 ALA A C 1
ATOM 1324 O O . ALA A 1 177 ? -4.445 -8.027 13.963 1.00 94.81 177 ALA A O 1
ATOM 1325 N N . TRP A 1 178 ? -3.434 -8.020 11.961 1.00 95.19 178 TRP A N 1
ATOM 1326 C CA . TRP A 1 178 ? -4.664 -8.057 11.173 1.00 95.19 178 TRP A CA 1
ATOM 1327 C C . TRP A 1 178 ? -5.409 -9.387 11.276 1.00 95.19 178 TRP A C 1
ATOM 1329 O O . TRP A 1 178 ? -6.635 -9.379 11.321 1.00 95.19 178 TRP A O 1
ATOM 1339 N N . GLU A 1 179 ? -4.694 -10.501 11.448 1.00 95.00 179 GLU A N 1
ATOM 1340 C CA . GLU A 1 179 ? -5.321 -11.783 11.789 1.00 95.00 179 GLU A CA 1
ATOM 1341 C C . GLU A 1 179 ? -5.975 -11.709 13.179 1.00 95.00 179 GLU A C 1
ATOM 1343 O O . GLU A 1 179 ? -7.124 -12.101 13.355 1.00 95.00 179 GLU A O 1
ATOM 1348 N N . LYS A 1 180 ? -5.285 -11.133 14.176 1.00 94.31 180 LYS A N 1
ATOM 1349 C CA . LYS A 1 180 ? -5.848 -10.938 15.526 1.00 94.31 180 LYS A CA 1
ATOM 1350 C C . LYS A 1 180 ? -7.115 -10.086 15.513 1.00 94.31 180 LYS A C 1
ATOM 1352 O O . LYS A 1 180 ? -8.082 -10.428 16.194 1.00 94.31 180 LYS A O 1
ATOM 1357 N N . ILE A 1 181 ? -7.098 -8.997 14.746 1.00 95.31 181 ILE A N 1
ATOM 1358 C CA . ILE A 1 181 ? -8.246 -8.106 14.542 1.00 95.31 181 ILE A CA 1
ATOM 1359 C C . ILE A 1 181 ? -9.414 -8.895 13.947 1.00 95.31 181 ILE A C 1
ATOM 1361 O O . ILE A 1 181 ? -10.495 -8.912 14.536 1.00 95.31 181 ILE A O 1
ATOM 1365 N N . TYR A 1 182 ? -9.176 -9.607 12.842 1.00 94.88 182 TYR A N 1
ATOM 1366 C CA . TYR A 1 182 ? -10.187 -10.422 12.171 1.00 94.88 182 TYR A CA 1
ATOM 1367 C C . TYR A 1 182 ? -10.818 -11.444 13.125 1.00 94.88 182 TYR A C 1
ATOM 1369 O O . TYR A 1 182 ? -12.034 -11.466 13.296 1.00 94.88 182 TYR A O 1
ATOM 1377 N N . GLN A 1 183 ? -9.999 -12.236 13.822 1.00 93.69 183 GLN A N 1
ATOM 1378 C CA . GLN A 1 183 ? -10.475 -13.270 14.746 1.00 93.69 183 GLN A CA 1
ATOM 1379 C C . GLN A 1 183 ? -11.292 -12.690 15.909 1.00 93.69 183 GLN A C 1
ATOM 1381 O O . GLN A 1 183 ? -12.275 -13.289 16.347 1.00 93.69 183 GLN A O 1
ATOM 1386 N N . ARG A 1 184 ? -10.904 -11.519 16.428 1.00 93.62 184 ARG A N 1
ATOM 1387 C CA . ARG A 1 184 ? -11.645 -10.848 17.502 1.00 93.62 184 ARG A CA 1
ATOM 1388 C C . ARG A 1 184 ? -12.995 -10.329 17.015 1.00 93.62 184 ARG A C 1
ATOM 1390 O O . ARG A 1 184 ? -13.996 -10.554 17.688 1.00 93.62 184 ARG A O 1
ATOM 1397 N N . LEU A 1 185 ? -13.030 -9.679 15.854 1.00 93.06 185 LEU A N 1
ATOM 1398 C CA . LEU A 1 185 ? -14.268 -9.156 15.274 1.00 93.06 185 LEU A CA 1
ATOM 1399 C C . LEU A 1 185 ? -15.213 -10.288 14.848 1.00 93.06 185 LEU A C 1
ATOM 1401 O O . LEU A 1 185 ? -16.412 -10.183 15.088 1.00 93.06 185 LEU A O 1
ATOM 1405 N N . ALA A 1 186 ? -14.683 -11.407 14.343 1.00 93.19 186 ALA A N 1
ATOM 1406 C CA . ALA A 1 186 ? -15.445 -12.628 14.068 1.00 93.19 186 ALA A CA 1
ATOM 1407 C C . ALA A 1 186 ? -16.159 -13.161 15.313 1.00 93.19 186 ALA A C 1
ATOM 1409 O O . ALA A 1 186 ? -17.365 -13.391 15.280 1.00 93.19 186 ALA A O 1
ATOM 1410 N N . LYS A 1 187 ? -15.445 -13.279 16.439 1.00 92.00 187 LYS A N 1
ATOM 1411 C CA . LYS A 1 187 ? -16.035 -13.711 17.718 1.00 92.00 187 LYS A CA 1
ATOM 1412 C C . LYS A 1 187 ? -17.112 -12.760 18.241 1.00 92.00 187 LYS A C 1
ATOM 1414 O O . LYS A 1 187 ? -17.985 -13.196 18.978 1.00 92.00 187 LYS A O 1
ATOM 1419 N N . GLN A 1 188 ? -17.041 -11.482 17.875 1.00 89.75 188 GLN A N 1
ATOM 1420 C CA . GLN A 1 188 ? -18.021 -10.462 18.250 1.00 89.75 188 GLN A CA 1
ATOM 1421 C C . GLN A 1 188 ? -19.183 -10.341 17.250 1.00 89.75 188 GLN A C 1
ATOM 1423 O O . GLN A 1 188 ? -20.056 -9.508 17.464 1.00 89.75 188 GLN A O 1
ATOM 1428 N N . GLY A 1 189 ? -19.192 -11.102 16.147 1.00 90.38 189 GLY A N 1
ATOM 1429 C CA . GLY A 1 189 ? -20.189 -10.941 15.081 1.00 90.38 189 GLY A CA 1
ATOM 1430 C C . GLY A 1 189 ? -20.067 -9.619 14.306 1.00 90.38 189 GLY A C 1
ATOM 1431 O O . GLY A 1 189 ? -21.023 -9.187 13.678 1.00 90.38 189 GLY A O 1
ATOM 1432 N N . ARG A 1 190 ? -18.897 -8.965 14.340 1.00 89.88 190 ARG A N 1
ATOM 1433 C CA . ARG A 1 190 ? -18.642 -7.619 13.785 1.00 89.88 190 ARG A CA 1
ATOM 1434 C C . ARG A 1 190 ? -17.810 -7.626 12.496 1.00 89.88 190 ARG A C 1
ATOM 1436 O O . ARG A 1 190 ? -17.168 -6.632 12.165 1.00 89.88 190 ARG A O 1
ATOM 1443 N N . LEU A 1 191 ? -17.771 -8.742 11.765 1.00 89.81 191 LEU A N 1
ATOM 1444 C CA . LEU A 1 191 ? -16.996 -8.818 10.518 1.00 89.81 191 LEU A CA 1
ATOM 1445 C C . LEU A 1 191 ? -17.556 -7.922 9.416 1.00 89.81 191 LEU A C 1
ATOM 1447 O O . LEU A 1 191 ? -16.773 -7.351 8.667 1.00 89.81 191 LEU A O 1
ATOM 1451 N N . GLU A 1 192 ? -18.876 -7.760 9.325 1.00 87.00 192 GLU A N 1
ATOM 1452 C CA . GLU A 1 192 ? -19.471 -6.875 8.318 1.00 87.00 192 GLU A CA 1
ATOM 1453 C C . GLU A 1 192 ? -19.067 -5.413 8.534 1.00 87.00 192 GLU A C 1
ATOM 1455 O O . GLU A 1 192 ? -18.711 -4.739 7.572 1.00 87.00 192 GLU A O 1
ATOM 1460 N N . GLU A 1 193 ? -19.020 -4.944 9.789 1.00 82.75 193 GLU A N 1
ATOM 1461 C CA . GLU A 1 193 ? -18.507 -3.607 10.136 1.00 82.75 193 GLU A CA 1
ATOM 1462 C C . GLU A 1 193 ? -17.075 -3.417 9.621 1.00 82.75 193 GLU A C 1
ATOM 1464 O O . GLU A 1 193 ? -16.736 -2.366 9.086 1.00 82.75 193 GLU A O 1
ATOM 1469 N N . PHE A 1 194 ? -16.244 -4.451 9.764 1.00 83.94 194 PHE A N 1
ATOM 1470 C CA . PHE A 1 194 ? -14.847 -4.424 9.351 1.00 83.94 194 PHE A CA 1
ATOM 1471 C C . PHE A 1 194 ? -14.666 -4.456 7.830 1.00 83.94 194 PHE A C 1
ATOM 1473 O O . PHE A 1 194 ? -13.862 -3.707 7.285 1.00 83.94 194 PHE A O 1
ATOM 1480 N N . LEU A 1 195 ? -15.408 -5.321 7.137 1.00 83.06 195 LEU A N 1
ATOM 1481 C CA . LEU A 1 195 ? -15.298 -5.494 5.686 1.00 83.06 195 LEU A CA 1
ATOM 1482 C C . LEU A 1 195 ? -15.903 -4.320 4.909 1.00 83.06 195 LEU A C 1
ATOM 1484 O O . LEU A 1 195 ? -15.408 -3.991 3.835 1.00 83.06 195 LEU A O 1
ATOM 1488 N N . ASN A 1 196 ? -16.933 -3.680 5.466 1.00 82.00 196 ASN A N 1
ATOM 1489 C CA . ASN A 1 196 ? -17.587 -2.508 4.880 1.00 82.00 196 ASN A CA 1
ATOM 1490 C C . ASN A 1 196 ? -16.971 -1.187 5.359 1.00 82.00 196 ASN A C 1
ATOM 1492 O O . ASN A 1 196 ? -17.487 -0.109 5.056 1.00 82.00 196 ASN A O 1
ATOM 1496 N N . GLN A 1 197 ? -15.892 -1.251 6.139 1.00 75.31 197 GLN A N 1
ATOM 1497 C CA . GLN A 1 197 ? -15.253 -0.070 6.685 1.00 75.31 197 GLN A CA 1
ATOM 1498 C C . GLN A 1 197 ? -14.669 0.798 5.555 1.00 75.31 197 GLN A C 1
ATOM 1500 O O . GLN A 1 197 ? -13.959 0.280 4.688 1.00 75.31 197 GLN A O 1
ATOM 1505 N N . PRO A 1 198 ? -14.875 2.130 5.576 1.00 79.25 198 PRO A N 1
ATOM 1506 C CA . PRO A 1 198 ? -14.200 3.013 4.637 1.00 79.25 198 PRO A CA 1
ATOM 1507 C C . PRO A 1 198 ? -12.682 2.960 4.834 1.00 79.25 198 PRO A C 1
ATOM 1509 O O . PRO A 1 198 ? -12.187 2.770 5.953 1.00 79.25 198 PRO A O 1
ATOM 1512 N N . VAL A 1 199 ? -11.942 3.198 3.749 1.00 78.31 199 VAL A N 1
ATOM 1513 C CA . VAL A 1 199 ? -10.480 3.309 3.784 1.00 78.31 199 VAL A CA 1
ATOM 1514 C C . VAL A 1 199 ? -10.075 4.356 4.819 1.00 78.31 199 VAL A C 1
ATOM 1516 O O . VAL A 1 199 ? -10.492 5.511 4.773 1.00 78.31 199 VAL A O 1
ATOM 1519 N N . GLN A 1 200 ? -9.243 3.944 5.766 1.00 82.31 200 GLN A N 1
ATOM 1520 C CA . GLN A 1 200 ? -8.670 4.822 6.768 1.00 82.31 200 GLN A CA 1
ATOM 1521 C C . GLN A 1 200 ? -7.436 5.507 6.202 1.00 82.31 200 GLN A C 1
ATOM 1523 O O . GLN A 1 200 ? -6.453 4.856 5.840 1.00 82.31 200 GLN A O 1
ATOM 1528 N N . VAL A 1 201 ? -7.465 6.834 6.170 1.00 81.19 201 VAL A N 1
ATOM 1529 C CA . VAL A 1 201 ? -6.291 7.642 5.846 1.00 81.19 201 VAL A CA 1
ATOM 1530 C C . VAL A 1 201 ? -5.611 8.037 7.148 1.00 81.19 201 VAL A C 1
ATOM 1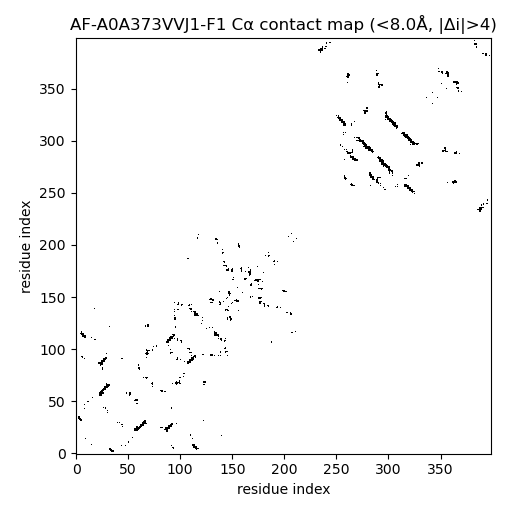532 O O . VAL A 1 201 ? -6.241 8.579 8.061 1.00 81.19 201 VAL A O 1
ATOM 1535 N N . ARG A 1 202 ? -4.312 7.745 7.245 1.00 78.69 202 ARG A N 1
ATOM 1536 C CA . ARG A 1 202 ? -3.501 8.198 8.371 1.00 78.69 202 ARG A CA 1
ATOM 1537 C C . ARG A 1 202 ? -3.170 9.670 8.179 1.00 78.69 202 ARG A C 1
ATOM 1539 O O . ARG A 1 202 ? -2.460 10.025 7.245 1.00 78.69 202 ARG A O 1
ATOM 1546 N N . ASP A 1 203 ? -3.662 10.502 9.085 1.00 75.19 203 ASP A N 1
ATOM 1547 C CA . ASP A 1 203 ? -3.412 11.936 9.062 1.00 75.19 203 ASP A CA 1
ATOM 1548 C C . ASP A 1 203 ? -2.153 12.257 9.874 1.00 75.19 203 ASP A C 1
ATOM 1550 O O . ASP A 1 203 ? -2.169 12.336 11.106 1.00 75.19 203 ASP A O 1
ATOM 1554 N N . PHE A 1 204 ? -1.029 12.414 9.175 1.00 70.19 204 PHE A N 1
ATOM 1555 C CA . PHE A 1 204 ? 0.246 12.752 9.805 1.00 70.19 204 PHE A CA 1
ATOM 1556 C C . PHE A 1 204 ? 0.291 14.192 10.339 1.00 70.19 204 PHE A C 1
ATOM 1558 O O . PHE A 1 204 ? 1.136 14.472 11.186 1.00 70.19 204 PHE A O 1
ATOM 1565 N N . SER A 1 205 ? -0.630 15.079 9.932 1.00 64.38 205 SER A N 1
ATOM 1566 C CA . SER A 1 205 ? -0.714 16.451 10.461 1.00 64.38 205 SER A CA 1
ATOM 1567 C C . SER A 1 205 ? -1.252 16.494 11.896 1.00 64.38 205 SER A C 1
ATOM 1569 O O . SER A 1 205 ? -0.883 17.373 12.676 1.00 64.38 205 SER A O 1
ATOM 1571 N N . LYS A 1 206 ? -2.062 15.498 12.287 1.00 68.75 206 LYS A N 1
ATOM 1572 C CA . LYS A 1 206 ? -2.558 15.339 13.667 1.00 68.75 206 LYS A CA 1
ATOM 1573 C C . LYS A 1 206 ? -1.460 14.936 14.646 1.00 68.75 206 LYS A C 1
ATOM 1575 O O . LYS A 1 206 ? -1.632 15.065 15.859 1.00 68.75 206 LYS A O 1
ATOM 1580 N N . VAL A 1 207 ? -0.323 14.458 14.144 1.00 61.94 207 VAL A N 1
ATOM 1581 C CA . VAL A 1 207 ? 0.844 14.157 14.965 1.00 61.94 207 VAL A CA 1
ATOM 1582 C C . VAL A 1 207 ? 1.745 15.385 14.985 1.00 61.94 207 VAL A C 1
ATOM 1584 O O . VAL A 1 207 ? 2.083 15.930 13.942 1.00 61.94 207 VAL A O 1
ATOM 1587 N N . ASN A 1 208 ? 2.162 15.832 16.173 1.00 61.59 208 ASN A N 1
ATOM 1588 C CA . ASN A 1 208 ? 3.082 16.965 16.283 1.00 61.59 208 ASN A CA 1
ATOM 1589 C C . ASN A 1 208 ? 4.418 16.635 15.580 1.00 61.59 208 ASN A C 1
ATOM 1591 O O . ASN A 1 208 ? 5.278 15.958 16.146 1.00 61.59 208 ASN A O 1
ATOM 1595 N N . PHE A 1 209 ? 4.578 17.093 14.335 1.00 49.00 209 PHE A N 1
ATOM 1596 C CA . PHE A 1 209 ? 5.724 16.776 13.478 1.00 49.00 209 PHE A CA 1
ATOM 1597 C C . PHE A 1 209 ? 7.048 17.254 14.083 1.00 49.00 209 PHE A C 1
ATOM 1599 O O . PHE A 1 209 ? 8.074 16.602 13.921 1.00 49.00 209 PHE A O 1
ATOM 1606 N N . LYS A 1 210 ? 7.023 18.348 14.856 1.00 56.78 210 LYS A N 1
ATOM 1607 C CA . LYS A 1 210 ? 8.189 18.848 15.591 1.00 56.78 210 LYS A CA 1
ATOM 1608 C C . LYS A 1 210 ? 8.620 17.855 16.670 1.00 56.78 210 LYS A C 1
ATOM 1610 O O . LYS A 1 210 ? 9.804 17.587 16.820 1.00 56.78 210 LYS A O 1
ATOM 1615 N N . VAL A 1 211 ? 7.656 17.229 17.346 1.00 56.44 211 VAL A N 1
ATOM 1616 C CA . VAL A 1 211 ? 7.914 16.160 18.322 1.00 56.44 211 VAL A CA 1
ATOM 1617 C C . VAL A 1 211 ? 8.421 14.891 17.644 1.00 56.44 211 VAL A C 1
ATOM 1619 O O . VAL A 1 211 ? 9.335 14.276 18.182 1.00 56.44 211 VAL A O 1
ATOM 1622 N N . ILE A 1 212 ? 7.890 14.507 16.475 1.00 51.84 212 ILE A N 1
ATOM 1623 C CA . ILE A 1 212 ? 8.450 13.389 15.692 1.00 51.84 212 ILE A CA 1
ATOM 1624 C C . ILE A 1 212 ? 9.893 13.702 15.306 1.00 51.84 212 ILE A C 1
ATOM 1626 O O . ILE A 1 212 ? 10.762 12.872 15.537 1.00 51.84 212 ILE A O 1
ATOM 1630 N N . ASN A 1 213 ? 10.170 14.890 14.774 1.00 53.75 213 ASN A N 1
ATOM 1631 C CA . ASN A 1 213 ? 11.513 15.285 14.354 1.00 53.75 213 ASN A CA 1
ATOM 1632 C C . ASN A 1 213 ? 12.495 15.310 15.531 1.00 53.75 213 ASN A C 1
ATOM 1634 O O . ASN A 1 213 ? 13.599 14.780 15.419 1.00 53.75 213 ASN A O 1
ATOM 1638 N N . ASP A 1 214 ? 12.081 15.835 16.684 1.00 64.50 214 ASP A N 1
ATOM 1639 C CA . ASP A 1 214 ? 12.888 15.818 17.904 1.00 64.50 214 ASP A CA 1
ATOM 1640 C C . ASP A 1 214 ? 13.061 14.401 18.471 1.00 64.50 214 ASP A C 1
ATOM 1642 O O . ASP A 1 214 ? 14.123 14.059 18.992 1.00 64.50 214 ASP A O 1
ATOM 1646 N N . TYR A 1 215 ? 12.037 13.552 18.369 1.00 48.66 215 TYR A N 1
ATOM 1647 C CA . TYR A 1 215 ? 12.112 12.149 18.764 1.00 48.66 215 TYR A CA 1
ATOM 1648 C C . TYR A 1 215 ? 13.065 11.386 17.847 1.00 48.66 215 TYR A C 1
ATOM 1650 O O . TYR A 1 215 ? 13.981 10.741 18.334 1.00 48.66 215 TYR A O 1
ATOM 1658 N N . VAL A 1 216 ? 12.942 11.539 16.530 1.00 51.31 216 VAL A N 1
ATOM 1659 C CA . VAL A 1 216 ? 13.865 10.983 15.535 1.00 51.31 216 VAL A CA 1
ATOM 1660 C C . VAL A 1 216 ? 15.287 11.465 15.810 1.00 51.31 216 VAL A C 1
ATOM 1662 O O . VAL A 1 216 ? 16.207 10.653 15.793 1.00 51.31 216 VAL A O 1
ATOM 1665 N N . LYS A 1 217 ? 15.481 12.747 16.139 1.00 64.19 217 LYS A N 1
ATOM 1666 C CA . LYS A 1 217 ? 16.781 13.301 16.541 1.00 64.19 217 LYS A CA 1
ATOM 1667 C C . LYS A 1 217 ? 17.312 12.660 17.831 1.00 64.19 217 LYS A C 1
ATOM 1669 O O . LYS A 1 217 ? 18.432 12.172 17.844 1.00 64.19 217 LYS A O 1
ATOM 1674 N N . SER A 1 218 ? 16.496 12.542 18.876 1.00 58.81 218 SER A N 1
ATOM 1675 C CA . SER A 1 218 ? 16.917 11.923 20.146 1.00 58.81 218 SER A CA 1
ATOM 1676 C C . SER A 1 218 ? 17.104 10.398 20.073 1.00 58.81 218 SER A C 1
ATOM 1678 O O . SER A 1 218 ? 17.921 9.843 20.804 1.00 58.81 218 SER A O 1
ATOM 1680 N N . ILE A 1 219 ? 16.392 9.703 19.180 1.00 47.66 219 ILE A N 1
ATOM 1681 C CA . ILE A 1 219 ? 16.628 8.294 18.844 1.00 47.66 219 ILE A CA 1
ATOM 1682 C C . ILE A 1 219 ? 17.904 8.147 18.017 1.00 47.66 219 ILE A C 1
ATOM 1684 O O . ILE A 1 219 ? 18.628 7.183 18.232 1.00 47.66 219 ILE A O 1
ATOM 1688 N N . ARG A 1 220 ? 18.216 9.095 17.118 1.00 51.81 220 ARG A N 1
ATOM 1689 C CA . ARG A 1 220 ? 19.511 9.165 16.415 1.00 51.81 220 ARG A CA 1
ATOM 1690 C C . ARG A 1 220 ? 20.671 9.349 17.400 1.00 51.81 220 ARG A C 1
ATOM 1692 O O . ARG A 1 220 ? 21.684 8.679 17.234 1.00 51.81 220 ARG A O 1
ATOM 1699 N N . ASP A 1 221 ? 20.487 10.149 18.447 1.00 58.38 221 ASP A N 1
ATOM 1700 C CA . ASP A 1 221 ? 21.501 10.363 19.489 1.00 58.38 221 ASP A CA 1
ATOM 1701 C C . ASP A 1 221 ? 21.640 9.147 20.434 1.00 58.38 221 ASP A C 1
ATOM 1703 O O . ASP A 1 221 ? 22.747 8.774 20.814 1.00 58.38 221 ASP A O 1
ATOM 1707 N N . ASN A 1 222 ? 20.539 8.453 20.757 1.00 49.16 222 ASN A N 1
ATOM 1708 C CA . ASN A 1 222 ? 20.553 7.204 21.544 1.00 49.16 222 ASN A CA 1
ATOM 1709 C C . ASN A 1 222 ? 20.897 5.943 20.722 1.00 49.16 222 ASN A C 1
ATOM 1711 O O . ASN A 1 222 ? 21.003 4.847 21.276 1.00 49.16 222 ASN A O 1
ATOM 1715 N N . ARG A 1 223 ? 21.081 6.072 19.400 1.00 46.19 223 ARG A N 1
ATOM 1716 C CA . ARG A 1 223 ? 21.230 4.958 18.441 1.00 46.19 223 ARG A CA 1
ATOM 1717 C C . ARG A 1 223 ? 22.510 4.139 18.615 1.00 46.19 223 ARG A C 1
ATOM 1719 O O . ARG A 1 223 ? 22.646 3.098 17.980 1.00 46.19 223 ARG A O 1
ATOM 1726 N N . LEU A 1 224 ? 23.426 4.576 19.480 1.00 51.41 224 LEU A N 1
ATOM 1727 C CA . LEU A 1 224 ? 24.653 3.850 19.814 1.00 51.41 224 LEU A CA 1
ATOM 1728 C C . LEU A 1 224 ? 24.426 2.645 20.747 1.00 51.41 224 LEU A C 1
ATOM 1730 O O . LEU A 1 224 ? 25.363 1.885 20.954 1.00 51.41 224 LEU A O 1
ATOM 1734 N N . ASN A 1 225 ? 23.205 2.412 21.256 1.00 43.78 225 ASN A N 1
ATOM 1735 C CA . ASN A 1 225 ? 22.892 1.240 22.083 1.00 43.78 225 ASN A CA 1
ATOM 1736 C C . ASN A 1 225 ? 21.598 0.515 21.645 1.00 43.78 225 ASN A C 1
ATOM 1738 O O . ASN A 1 225 ? 20.500 0.841 22.086 1.00 43.78 225 ASN A O 1
ATOM 1742 N N . GLY A 1 226 ? 21.744 -0.549 20.843 1.00 53.06 226 GLY A N 1
ATOM 1743 C CA . GLY A 1 226 ? 20.936 -1.768 21.022 1.00 53.06 226 GLY A CA 1
ATOM 1744 C C . GLY A 1 226 ? 19.578 -1.941 20.312 1.00 53.06 226 GLY A C 1
ATOM 1745 O O . GLY A 1 226 ? 18.825 -2.813 20.739 1.00 53.06 226 GLY A O 1
ATOM 1746 N N . TYR A 1 227 ? 19.248 -1.223 19.226 1.00 41.88 227 TYR A N 1
ATOM 1747 C CA . TYR A 1 227 ? 18.096 -1.565 18.356 1.00 41.88 227 TYR A CA 1
ATOM 1748 C C . TYR A 1 227 ? 18.441 -1.481 16.853 1.00 41.88 227 TYR A C 1
ATOM 1750 O O . TYR A 1 227 ? 18.862 -0.437 16.363 1.00 41.88 227 TYR A O 1
ATOM 1758 N N . TYR A 1 228 ? 18.229 -2.583 16.120 1.00 44.59 228 TYR A N 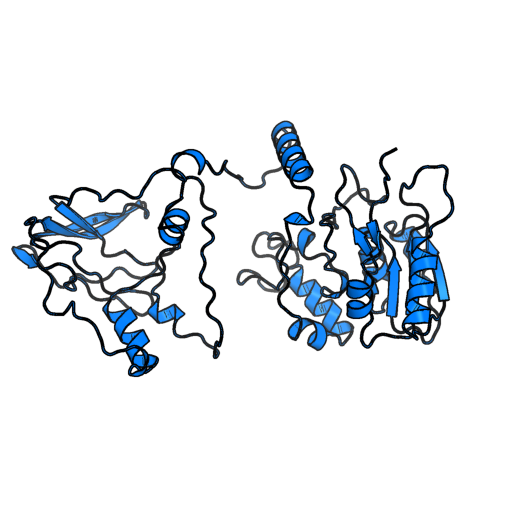1
ATOM 1759 C CA . TYR A 1 228 ? 18.649 -2.827 14.723 1.00 44.59 228 TYR A CA 1
ATOM 1760 C C . TYR A 1 228 ? 17.521 -2.589 13.678 1.00 44.59 228 TYR A C 1
ATOM 1762 O O . TYR A 1 228 ? 17.295 -3.407 12.791 1.00 44.59 228 TYR A O 1
ATOM 1770 N N . GLY A 1 229 ? 16.762 -1.490 13.783 1.00 52.03 229 GLY A N 1
ATOM 1771 C CA . GLY A 1 229 ? 15.707 -1.112 12.817 1.00 52.03 229 GLY A CA 1
ATOM 1772 C C . GLY A 1 229 ? 16.160 -0.078 11.768 1.00 52.03 229 GLY A C 1
ATOM 1773 O O . GLY A 1 229 ? 16.990 0.778 12.078 1.00 52.03 229 GLY A O 1
ATOM 1774 N N . GLY A 1 230 ? 15.595 -0.167 10.552 1.00 56.56 230 GLY A N 1
ATOM 1775 C CA . GLY A 1 230 ? 16.078 0.387 9.272 1.00 56.56 230 GLY A CA 1
ATOM 1776 C C . GLY A 1 230 ? 16.507 1.863 9.187 1.00 56.56 230 GLY A C 1
ATOM 1777 O O . GLY A 1 230 ? 16.298 2.694 10.073 1.00 56.56 230 GLY A O 1
ATOM 1778 N N . VAL A 1 231 ? 17.164 2.192 8.075 1.00 54.16 231 VAL A N 1
ATOM 1779 C CA . VAL A 1 231 ? 17.633 3.548 7.776 1.00 54.16 231 VAL A CA 1
ATOM 1780 C C . VAL A 1 231 ? 16.458 4.353 7.225 1.00 54.16 231 VAL A C 1
ATOM 1782 O O . VAL A 1 231 ? 15.805 3.915 6.288 1.00 54.16 231 VAL A O 1
ATOM 1785 N N . HIS A 1 232 ? 16.206 5.523 7.809 1.00 56.56 232 HIS A N 1
ATOM 1786 C CA . HIS A 1 232 ? 15.439 6.593 7.174 1.00 56.56 232 HIS A CA 1
ATOM 1787 C C . HIS A 1 232 ? 16.472 7.569 6.621 1.00 56.56 232 HIS A C 1
ATOM 1789 O O . HIS A 1 232 ? 16.994 8.375 7.408 1.00 56.56 232 HIS A O 1
ATOM 1795 N N . PRO A 1 233 ? 16.876 7.425 5.347 1.00 63.25 233 PRO A N 1
ATOM 1796 C CA . PRO A 1 233 ? 17.870 8.310 4.776 1.00 63.25 233 PRO A CA 1
ATOM 1797 C C . PRO A 1 233 ? 17.303 9.727 4.766 1.00 63.25 233 PRO A C 1
ATOM 1799 O O . PRO A 1 233 ? 16.091 9.921 4.673 1.00 63.25 233 PRO A O 1
ATOM 1802 N N . SER A 1 234 ? 18.176 10.716 4.908 1.00 75.44 234 SER A N 1
ATOM 1803 C CA . SER A 1 234 ? 17.788 12.098 4.643 1.00 75.44 234 SER A CA 1
ATOM 1804 C C . SER A 1 234 ? 17.301 12.197 3.198 1.00 75.44 234 SER A C 1
ATOM 1806 O O . SER A 1 234 ? 17.943 11.646 2.307 1.00 75.44 234 SER A O 1
ATOM 1808 N N . GLU A 1 235 ? 16.165 12.858 2.986 1.00 78.06 235 GLU A N 1
ATOM 1809 C CA . GLU A 1 235 ? 15.503 12.876 1.678 1.00 78.06 235 GLU A CA 1
ATOM 1810 C C . GLU A 1 235 ? 16.324 13.595 0.612 1.00 78.06 235 GLU A C 1
ATOM 1812 O O . GLU A 1 235 ? 16.309 13.158 -0.528 1.00 78.06 235 GLU A O 1
ATOM 1817 N N . HIS A 1 236 ? 17.066 14.650 0.963 1.00 84.44 236 HIS A N 1
ATOM 1818 C CA . HIS A 1 236 ? 17.986 15.337 0.050 1.00 84.44 236 HIS A CA 1
ATOM 1819 C C . HIS A 1 236 ? 17.354 15.850 -1.260 1.00 84.44 236 HIS A C 1
ATOM 1821 O O . HIS A 1 236 ? 18.041 16.036 -2.266 1.00 84.44 236 HIS A O 1
ATOM 1827 N N . LYS A 1 237 ? 16.038 16.094 -1.250 1.00 85.50 237 LYS A N 1
ATOM 1828 C CA . LYS A 1 237 ? 15.276 16.632 -2.387 1.00 85.50 237 LYS A CA 1
ATOM 1829 C C . LYS A 1 237 ? 15.607 18.100 -2.656 1.00 85.50 237 LYS A C 1
ATOM 1831 O O . LYS A 1 237 ? 15.550 18.536 -3.805 1.00 85.50 237 LYS A O 1
ATOM 1836 N N . GLU A 1 238 ? 16.072 18.824 -1.634 1.00 88.75 238 GLU A N 1
ATOM 1837 C CA . GLU A 1 238 ? 16.478 20.228 -1.717 1.00 88.75 238 GLU A CA 1
ATOM 1838 C C . GLU A 1 238 ? 17.569 20.486 -2.768 1.00 88.75 238 GLU A C 1
ATOM 1840 O O . GLU A 1 238 ? 17.749 21.624 -3.190 1.00 88.75 238 GLU A O 1
ATOM 1845 N N . PHE A 1 239 ? 18.294 19.452 -3.216 1.00 89.06 239 PHE A N 1
ATOM 1846 C CA . PHE A 1 239 ? 19.321 19.573 -4.251 1.00 89.06 239 PHE A CA 1
ATOM 1847 C C . PHE A 1 239 ? 18.774 19.741 -5.670 1.00 89.06 239 PHE A C 1
ATOM 1849 O O . PHE A 1 239 ? 19.487 20.290 -6.508 1.00 89.06 239 PHE A O 1
ATOM 1856 N N . SER A 1 240 ? 17.562 19.264 -5.961 1.00 91.31 240 SER A N 1
ATOM 1857 C CA . SER A 1 240 ? 17.024 19.233 -7.330 1.00 91.31 240 SER A CA 1
ATOM 1858 C C . SER A 1 240 ? 15.569 19.665 -7.462 1.00 91.31 240 SER A C 1
ATOM 1860 O O . SER A 1 240 ? 15.147 19.958 -8.576 1.00 91.31 240 SER A O 1
ATOM 1862 N N . GLU A 1 241 ? 14.809 19.779 -6.369 1.00 88.06 241 GLU A N 1
ATOM 1863 C CA . GLU A 1 241 ? 13.386 20.161 -6.411 1.00 88.06 241 GLU A CA 1
ATOM 1864 C C . GLU A 1 241 ? 13.129 21.519 -7.090 1.00 88.06 241 GLU A C 1
ATOM 1866 O O . GLU A 1 241 ? 12.083 21.732 -7.695 1.00 88.06 241 GLU A O 1
ATOM 1871 N N . HIS A 1 242 ? 14.110 22.422 -7.040 1.00 89.12 242 HIS A N 1
ATOM 1872 C CA . HIS A 1 242 ? 14.053 23.766 -7.616 1.00 89.12 242 HIS A CA 1
ATOM 1873 C C . HIS A 1 242 ? 14.754 23.877 -8.982 1.00 89.12 242 HIS A C 1
ATOM 1875 O O . HIS A 1 242 ? 14.889 24.977 -9.514 1.00 89.12 242 HIS A O 1
ATOM 1881 N N . ILE A 1 243 ? 15.250 22.766 -9.537 1.00 90.31 243 ILE A N 1
ATOM 1882 C CA . ILE A 1 243 ? 15.947 22.737 -10.826 1.00 90.31 243 ILE A CA 1
ATOM 1883 C C . ILE A 1 243 ? 14.950 22.345 -11.920 1.00 90.31 243 ILE A C 1
ATOM 1885 O O . ILE A 1 243 ? 14.244 21.348 -11.795 1.00 90.31 243 ILE A O 1
ATOM 1889 N N . ASP A 1 244 ? 14.902 23.119 -13.002 1.00 88.31 244 ASP A N 1
ATOM 1890 C CA . ASP A 1 244 ? 14.043 22.836 -14.159 1.00 88.31 244 ASP A CA 1
ATOM 1891 C C . ASP A 1 244 ? 14.480 21.578 -14.915 1.00 88.31 244 ASP A C 1
ATOM 1893 O O . ASP A 1 244 ? 15.679 21.268 -15.004 1.00 88.31 244 ASP A O 1
ATOM 1897 N N . LEU A 1 245 ? 13.512 20.876 -15.515 1.00 88.88 245 LEU A N 1
ATOM 1898 C CA . LEU A 1 245 ? 13.805 19.741 -16.385 1.00 88.88 245 LEU A CA 1
ATOM 1899 C C . LEU A 1 245 ? 14.635 20.197 -17.594 1.00 88.88 245 LEU A C 1
ATOM 1901 O O . LEU A 1 245 ? 14.300 21.139 -18.313 1.00 88.88 245 LEU A O 1
ATOM 1905 N N . LYS A 1 246 ? 15.750 19.502 -17.840 1.00 88.69 246 LYS A N 1
ATOM 1906 C CA . LYS A 1 246 ? 16.635 19.761 -18.983 1.00 88.69 246 LYS A CA 1
ATOM 1907 C C . LYS A 1 246 ? 16.633 18.578 -19.929 1.00 88.69 246 LYS A C 1
ATOM 1909 O O . LYS A 1 246 ? 16.756 17.429 -19.509 1.00 88.69 246 LYS A O 1
ATOM 1914 N N . ARG A 1 247 ? 16.582 18.867 -21.229 1.00 88.12 247 ARG A N 1
ATOM 1915 C CA . ARG A 1 247 ? 16.762 17.844 -22.257 1.00 88.12 247 ARG A CA 1
ATOM 1916 C C . ARG A 1 247 ? 18.217 17.381 -22.269 1.00 88.12 247 ARG A C 1
ATOM 1918 O O . ARG A 1 247 ? 19.128 18.182 -22.478 1.00 88.12 247 ARG A O 1
ATOM 1925 N N . PHE A 1 248 ? 18.425 16.089 -22.043 1.00 87.31 248 PHE A N 1
ATOM 1926 C CA . PHE A 1 248 ? 19.743 15.475 -22.151 1.00 87.31 248 PHE A CA 1
ATOM 1927 C C . PHE A 1 248 ? 20.173 15.400 -23.631 1.00 87.31 248 PHE A C 1
ATOM 1929 O O . PHE A 1 248 ? 19.313 15.163 -24.482 1.00 87.31 248 PHE A O 1
ATOM 1936 N N . PRO A 1 249 ? 21.462 15.614 -23.966 1.00 90.69 249 PRO A N 1
ATOM 1937 C CA . PRO A 1 249 ? 21.941 15.469 -25.338 1.00 90.69 249 PRO A CA 1
ATOM 1938 C C . PRO A 1 249 ? 21.716 14.053 -25.872 1.00 90.69 249 PRO A C 1
ATOM 1940 O O . PRO A 1 249 ? 21.977 13.078 -25.165 1.00 90.69 249 PRO A O 1
ATOM 1943 N N . ASP A 1 250 ? 21.291 13.940 -27.129 1.00 90.19 250 ASP A N 1
ATOM 1944 C CA . ASP A 1 250 ? 21.054 12.634 -27.741 1.00 90.19 250 ASP A CA 1
ATOM 1945 C C . ASP A 1 250 ? 22.362 11.810 -27.769 1.00 90.19 250 ASP A C 1
ATOM 1947 O O . ASP A 1 250 ? 23.405 12.298 -28.227 1.00 90.19 250 ASP A O 1
ATOM 1951 N N . PRO A 1 251 ? 22.348 10.565 -27.264 1.00 93.94 251 PRO A N 1
ATOM 1952 C CA . PRO A 1 251 ? 23.548 9.746 -27.187 1.00 93.94 251 PRO A CA 1
ATOM 1953 C C . PRO A 1 251 ? 23.958 9.228 -28.571 1.00 93.94 251 PRO A C 1
ATOM 1955 O O . PRO A 1 251 ? 23.124 8.819 -29.376 1.00 93.94 251 PRO A O 1
ATOM 1958 N N . LYS A 1 252 ? 25.272 9.160 -28.821 1.00 96.81 252 LYS A N 1
ATOM 1959 C CA . LYS A 1 252 ? 25.830 8.537 -30.039 1.00 96.81 252 LYS A CA 1
ATOM 1960 C C . LYS A 1 252 ? 25.622 7.024 -30.078 1.00 96.81 252 LYS A C 1
ATOM 1962 O O . LYS A 1 252 ? 25.567 6.433 -31.148 1.00 96.81 252 LYS A O 1
ATOM 1967 N N . THR A 1 253 ? 25.519 6.393 -28.915 1.00 97.12 253 THR A N 1
ATOM 1968 C CA . THR A 1 253 ? 25.338 4.948 -28.790 1.00 97.12 253 THR A CA 1
ATOM 1969 C C . THR A 1 253 ? 24.401 4.665 -27.632 1.00 97.12 253 THR A C 1
ATOM 1971 O O . THR A 1 253 ? 24.566 5.236 -26.554 1.00 97.12 253 THR A O 1
ATOM 1974 N N . VAL A 1 254 ? 23.449 3.760 -27.840 1.00 97.00 254 VAL A N 1
ATOM 1975 C CA . VAL A 1 254 ? 22.582 3.241 -26.779 1.00 97.00 254 VAL A CA 1
ATOM 1976 C C . VAL A 1 254 ? 22.801 1.745 -26.608 1.00 97.00 254 VAL A C 1
ATOM 1978 O O . VAL A 1 254 ? 23.004 1.016 -27.576 1.00 97.00 254 VAL A O 1
ATOM 1981 N N . VAL A 1 255 ? 22.764 1.291 -25.357 1.00 97.19 255 VAL A N 1
ATOM 1982 C CA . VAL A 1 255 ? 22.790 -0.129 -24.996 1.00 97.19 255 VAL A CA 1
ATOM 1983 C C . VAL A 1 255 ? 21.439 -0.450 -24.380 1.00 97.19 255 VAL A C 1
ATOM 1985 O O . VAL A 1 255 ? 21.154 -0.050 -23.252 1.00 97.19 255 VAL A O 1
ATOM 1988 N N . ILE A 1 256 ? 20.591 -1.145 -25.129 1.00 97.44 256 ILE A N 1
ATOM 1989 C CA . ILE A 1 256 ? 19.235 -1.466 -24.698 1.00 97.44 256 ILE A CA 1
ATOM 1990 C C . ILE A 1 256 ? 19.236 -2.897 -24.173 1.00 97.44 256 ILE A C 1
ATOM 1992 O O . ILE A 1 256 ? 19.347 -3.853 -24.938 1.00 97.44 256 ILE A O 1
ATOM 1996 N N . SER A 1 257 ? 19.147 -3.056 -22.850 1.00 96.50 257 SER A N 1
ATOM 1997 C CA . SER A 1 257 ? 19.056 -4.385 -22.236 1.00 96.50 257 SER A CA 1
ATOM 1998 C C . SER A 1 257 ? 17.727 -5.053 -22.575 1.00 96.50 257 SER A C 1
ATOM 2000 O O . SER A 1 257 ? 16.694 -4.393 -22.564 1.00 96.50 257 SER A O 1
ATOM 2002 N N . MET A 1 258 ? 17.738 -6.368 -22.784 1.00 96.94 258 MET A N 1
ATOM 2003 C CA . MET A 1 258 ? 16.520 -7.166 -22.949 1.00 96.94 258 MET A CA 1
ATOM 2004 C C . MET A 1 258 ? 15.771 -7.416 -21.630 1.00 96.94 258 MET A C 1
ATOM 2006 O O . MET A 1 258 ? 14.715 -8.037 -21.615 1.00 96.94 258 MET A O 1
ATOM 2010 N N . SER A 1 259 ? 16.306 -6.945 -20.501 1.00 94.44 259 SER A N 1
ATOM 2011 C CA . SER A 1 259 ? 15.702 -7.085 -19.175 1.00 94.44 259 SER A CA 1
ATOM 2012 C C . SER A 1 259 ? 15.232 -5.738 -18.605 1.00 94.44 259 SER A C 1
ATOM 2014 O O . SER A 1 259 ? 15.578 -5.378 -17.484 1.00 94.44 259 SER A O 1
ATOM 2016 N N . GLN A 1 260 ? 14.388 -5.007 -19.339 1.00 91.94 260 GLN A N 1
ATOM 2017 C CA . GLN A 1 260 ? 13.771 -3.749 -18.863 1.00 91.94 260 GLN A CA 1
ATOM 2018 C C . GLN A 1 260 ? 12.573 -3.961 -17.914 1.00 91.94 260 GLN A C 1
ATOM 2020 O O . GLN A 1 260 ? 11.933 -3.007 -17.480 1.00 91.94 260 GLN A O 1
ATOM 2025 N N . HIS A 1 261 ? 12.239 -5.213 -17.601 1.00 92.62 261 HIS A N 1
ATOM 2026 C CA . HIS A 1 261 ? 11.066 -5.596 -16.817 1.00 92.62 261 HIS A CA 1
ATOM 2027 C C . HIS A 1 261 ? 11.379 -6.710 -15.813 1.00 92.62 261 HIS A C 1
ATOM 2029 O O . HIS A 1 261 ? 12.390 -7.406 -15.926 1.00 92.62 261 HIS A O 1
ATOM 2035 N N . LEU A 1 262 ? 10.480 -6.920 -14.846 1.00 88.25 262 LEU A N 1
ATOM 2036 C CA . LEU A 1 262 ? 10.698 -7.853 -13.734 1.00 88.25 262 LEU A CA 1
ATOM 2037 C C . LEU A 1 262 ? 10.965 -9.300 -14.178 1.00 88.25 262 LEU A C 1
ATOM 2039 O O . LEU A 1 262 ? 11.822 -9.962 -13.595 1.00 88.25 262 LEU A O 1
ATOM 2043 N N . GLY A 1 263 ? 10.220 -9.813 -15.161 1.00 90.75 263 GLY A N 1
ATOM 2044 C CA . GLY A 1 263 ? 10.271 -11.238 -15.494 1.00 90.75 263 GLY A CA 1
ATOM 2045 C C . GLY A 1 263 ? 11.309 -11.602 -16.555 1.00 90.75 263 GLY A C 1
ATOM 2046 O O . GLY A 1 263 ? 12.418 -11.060 -16.550 1.00 90.75 263 GLY A O 1
ATOM 2047 N N . ALA A 1 264 ? 10.997 -12.588 -17.399 1.00 93.31 264 ALA A N 1
ATOM 2048 C CA . ALA A 1 264 ? 11.993 -13.211 -18.270 1.00 93.31 264 ALA A CA 1
ATOM 2049 C C . ALA A 1 264 ? 12.456 -12.236 -19.369 1.00 93.31 264 ALA A C 1
ATOM 2051 O O . ALA A 1 264 ? 11.590 -11.603 -19.980 1.00 93.31 264 ALA A O 1
ATOM 2052 N N . PRO A 1 265 ? 13.781 -12.104 -19.613 1.00 95.06 265 PRO A N 1
ATOM 2053 C CA . PRO A 1 265 ? 14.324 -11.200 -20.627 1.00 95.06 265 PRO A CA 1
ATOM 2054 C C . PRO A 1 265 ? 13.674 -11.401 -21.997 1.00 95.06 265 PRO A C 1
ATOM 2056 O O . PRO A 1 265 ? 13.444 -12.537 -22.404 1.00 95.06 265 PRO A O 1
ATOM 2059 N N . ALA A 1 266 ? 13.395 -10.303 -22.694 1.00 97.81 266 ALA A N 1
ATOM 2060 C CA . ALA A 1 266 ? 12.869 -10.326 -24.050 1.00 97.81 266 ALA A CA 1
ATOM 2061 C C . ALA A 1 266 ? 13.864 -10.978 -25.031 1.00 97.81 266 ALA A C 1
ATOM 2063 O O . ALA A 1 266 ? 15.080 -10.953 -24.828 1.00 97.81 266 ALA A O 1
ATOM 2064 N N . ASN A 1 267 ? 13.351 -11.558 -26.112 1.00 98.06 267 ASN A N 1
ATOM 2065 C CA . ASN A 1 267 ? 14.173 -12.168 -27.154 1.00 98.06 267 ASN A CA 1
ATOM 2066 C C . ASN A 1 267 ? 14.435 -11.139 -28.259 1.00 98.06 267 ASN A C 1
ATOM 2068 O O . ASN A 1 267 ? 13.461 -10.701 -28.878 1.00 98.06 267 ASN A O 1
ATOM 2072 N N . PRO A 1 268 ? 15.697 -10.749 -28.530 1.00 98.38 268 PRO A N 1
ATOM 2073 C CA . PRO A 1 268 ? 16.013 -9.872 -29.651 1.00 98.38 268 PRO A CA 1
ATOM 2074 C C . PRO A 1 268 ? 15.461 -10.429 -30.967 1.00 98.38 268 PRO A C 1
ATOM 2076 O O . PRO A 1 268 ? 15.580 -11.624 -31.234 1.00 98.38 268 PRO A O 1
ATOM 2079 N N . ILE A 1 269 ? 14.895 -9.553 -31.793 1.00 98.44 269 ILE A N 1
ATOM 2080 C CA . ILE A 1 269 ? 14.396 -9.870 -33.145 1.00 98.44 269 ILE A CA 1
ATOM 2081 C C . ILE A 1 269 ? 15.147 -9.105 -34.243 1.00 98.44 269 ILE A C 1
ATOM 2083 O O . ILE A 1 269 ? 14.730 -9.101 -35.396 1.00 98.44 269 ILE A O 1
ATOM 2087 N N . VAL A 1 270 ? 16.251 -8.458 -33.871 1.00 98.56 270 VAL A N 1
ATOM 2088 C CA . VAL A 1 270 ? 17.179 -7.758 -34.766 1.00 98.56 270 VAL A CA 1
ATOM 2089 C C . VAL A 1 270 ? 18.565 -8.384 -34.669 1.00 98.56 270 VAL A C 1
ATOM 2091 O O . VAL A 1 270 ? 18.900 -9.029 -33.671 1.00 98.56 270 VAL A O 1
ATOM 2094 N N . GLN A 1 271 ? 19.383 -8.163 -35.689 1.00 98.56 271 GLN A N 1
ATOM 2095 C CA . GLN A 1 271 ? 20.757 -8.646 -35.781 1.00 98.56 271 GLN A CA 1
ATOM 2096 C C . GLN A 1 271 ? 21.731 -7.513 -36.126 1.00 98.56 271 GLN A C 1
ATOM 2098 O O . GLN A 1 271 ? 21.343 -6.415 -36.520 1.00 98.56 271 GLN A O 1
ATOM 2103 N N . VAL A 1 272 ? 23.028 -7.776 -35.958 1.00 98.75 272 VAL A N 1
ATOM 2104 C CA . VAL A 1 272 ? 24.084 -6.811 -36.294 1.00 98.75 272 VAL A CA 1
ATOM 2105 C C . VAL A 1 272 ? 24.006 -6.428 -37.773 1.00 98.75 272 VAL A C 1
ATOM 2107 O O . VAL A 1 272 ? 23.925 -7.296 -38.639 1.00 98.75 272 VAL A O 1
ATOM 2110 N N . GLY A 1 273 ? 24.061 -5.126 -38.050 1.00 98.50 273 GLY A N 1
ATOM 2111 C CA . GLY A 1 273 ? 23.926 -4.541 -39.383 1.00 98.50 273 GLY A CA 1
ATOM 2112 C C . GLY A 1 273 ? 22.518 -4.040 -39.714 1.00 98.50 273 GLY A C 1
ATOM 2113 O O . GLY A 1 273 ? 22.374 -3.268 -40.662 1.00 98.50 273 GLY A O 1
ATOM 2114 N N . ASP A 1 274 ? 21.496 -4.409 -38.937 1.00 98.75 274 ASP A N 1
ATOM 2115 C CA . ASP A 1 274 ? 20.135 -3.924 -39.166 1.00 98.75 274 ASP A CA 1
ATOM 2116 C C . ASP A 1 274 ? 20.033 -2.416 -38.909 1.00 98.75 274 ASP A C 1
ATOM 2118 O O . ASP A 1 274 ? 20.562 -1.888 -37.926 1.00 98.75 274 ASP A O 1
ATOM 2122 N N . THR A 1 275 ? 19.302 -1.715 -39.777 1.00 98.56 275 THR A N 1
ATOM 2123 C CA . THR A 1 275 ? 18.880 -0.334 -39.520 1.00 98.56 275 THR A CA 1
ATOM 2124 C C . THR A 1 275 ? 17.582 -0.345 -38.728 1.00 98.56 275 THR A C 1
ATOM 2126 O O . THR A 1 275 ? 16.627 -1.024 -39.104 1.00 98.56 275 THR A O 1
ATOM 2129 N N . VAL A 1 276 ? 17.530 0.443 -37.658 1.00 98.56 276 VAL A N 1
ATOM 2130 C CA . VAL A 1 276 ? 16.351 0.586 -36.804 1.00 98.56 276 VAL A CA 1
ATOM 2131 C C . VAL A 1 276 ? 15.885 2.036 -36.712 1.00 98.56 276 VAL A C 1
ATOM 2133 O O . VAL A 1 276 ? 16.655 2.975 -36.926 1.00 98.56 276 VAL A O 1
ATOM 2136 N N . LYS A 1 277 ? 14.611 2.220 -36.367 1.00 98.62 277 LYS A N 1
ATOM 2137 C CA . LYS A 1 277 ? 13.965 3.522 -36.161 1.00 98.62 277 LYS A CA 1
ATOM 2138 C C . LYS A 1 277 ? 13.481 3.695 -34.720 1.00 98.62 277 LYS A C 1
ATOM 2140 O O . LYS A 1 277 ? 13.268 2.714 -34.010 1.00 98.62 277 LYS A O 1
ATOM 2145 N N . VAL A 1 278 ? 13.263 4.939 -34.295 1.00 98.06 278 VAL A N 1
ATOM 2146 C CA . VAL A 1 278 ? 12.718 5.250 -32.963 1.00 98.06 278 VAL A CA 1
ATOM 2147 C C . VAL A 1 278 ? 11.339 4.607 -32.813 1.00 98.06 278 VAL A C 1
ATOM 2149 O O . VAL A 1 278 ? 10.475 4.777 -33.674 1.00 98.06 278 VAL A O 1
ATOM 2152 N N . GLY A 1 279 ? 11.136 3.866 -31.725 1.00 97.69 279 GLY A N 1
ATOM 2153 C CA . GLY A 1 279 ? 9.896 3.146 -31.441 1.00 97.69 279 GLY A CA 1
ATOM 2154 C C . GLY A 1 279 ? 9.716 1.847 -32.233 1.00 97.69 279 GLY A C 1
ATOM 2155 O O . GLY A 1 279 ? 8.688 1.196 -32.086 1.00 97.69 279 GLY A O 1
ATOM 2156 N N . GLN A 1 280 ? 10.693 1.430 -33.047 1.00 98.50 280 GLN A N 1
ATOM 2157 C CA . GLN A 1 280 ? 10.667 0.112 -33.681 1.00 98.50 280 GLN A CA 1
ATOM 2158 C C . GLN A 1 280 ? 10.854 -0.977 -32.625 1.00 98.50 280 GLN A C 1
ATOM 2160 O O . GLN A 1 280 ? 11.771 -0.893 -31.805 1.00 98.50 280 GLN A O 1
ATOM 2165 N N . LYS A 1 281 ? 10.021 -2.020 -32.663 1.00 98.50 281 LYS A N 1
ATOM 2166 C CA . LYS A 1 281 ? 10.186 -3.190 -31.798 1.00 98.50 281 LYS A CA 1
ATOM 2167 C C . LYS A 1 281 ? 11.461 -3.939 -32.192 1.00 98.50 281 LYS A C 1
ATOM 2169 O O . LYS A 1 281 ? 11.637 -4.297 -33.353 1.00 98.50 281 LYS A O 1
ATOM 2174 N N . ILE A 1 282 ? 12.346 -4.155 -31.223 1.00 98.69 282 ILE A N 1
ATOM 2175 C CA . ILE A 1 282 ? 13.641 -4.833 -31.397 1.00 98.69 282 ILE A CA 1
ATOM 2176 C C . ILE A 1 282 ? 13.750 -6.119 -30.576 1.00 98.69 282 ILE A C 1
ATOM 2178 O O . ILE A 1 282 ? 14.702 -6.877 -30.762 1.00 98.69 282 ILE A O 1
ATOM 2182 N N . ALA A 1 283 ? 12.785 -6.386 -29.691 1.00 98.38 283 ALA A N 1
ATOM 2183 C CA . ALA A 1 283 ? 12.677 -7.650 -28.976 1.00 98.38 283 ALA A CA 1
ATOM 2184 C C . ALA A 1 283 ? 11.225 -8.005 -28.646 1.00 98.38 283 ALA A C 1
ATOM 2186 O O . ALA A 1 283 ? 10.426 -7.125 -28.318 1.00 98.38 283 ALA A O 1
ATOM 2187 N N . GLU A 1 284 ? 10.916 -9.299 -28.670 1.00 97.94 284 GLU A N 1
ATOM 2188 C CA . GLU A 1 284 ? 9.612 -9.838 -28.280 1.00 97.94 284 GLU A CA 1
ATOM 2189 C C . GLU A 1 284 ? 9.613 -10.321 -26.829 1.00 97.94 284 GLU A C 1
ATOM 2191 O O . GLU A 1 284 ? 10.600 -10.873 -26.333 1.00 97.94 284 GLU A O 1
ATOM 2196 N N . ALA A 1 285 ? 8.479 -10.144 -26.151 1.00 96.88 285 ALA A N 1
ATOM 2197 C CA . ALA A 1 285 ? 8.293 -10.597 -24.777 1.00 96.88 285 ALA A CA 1
ATOM 2198 C C . ALA A 1 285 ? 8.468 -12.123 -24.652 1.00 96.88 285 ALA A C 1
ATOM 2200 O O . ALA A 1 285 ? 7.926 -12.900 -25.440 1.00 96.88 285 ALA A O 1
ATOM 2201 N N . ALA A 1 286 ? 9.170 -12.568 -23.611 1.00 92.94 286 ALA A N 1
ATOM 2202 C CA . ALA A 1 286 ? 9.355 -13.980 -23.294 1.00 92.94 286 ALA A CA 1
ATOM 2203 C C . ALA A 1 286 ? 8.425 -14.410 -22.144 1.00 92.94 286 ALA A C 1
ATOM 2205 O O . ALA A 1 286 ? 8.784 -14.371 -20.970 1.00 92.94 286 ALA A O 1
ATOM 2206 N N . GLY A 1 287 ? 7.209 -14.848 -22.470 1.00 89.94 287 GLY A N 1
ATOM 2207 C CA . GLY A 1 287 ? 6.245 -15.359 -21.487 1.00 89.94 287 GLY A CA 1
ATOM 2208 C C . GLY A 1 287 ? 5.373 -14.285 -20.826 1.00 89.94 287 GLY A C 1
ATOM 2209 O O . GLY A 1 287 ? 5.308 -13.146 -21.275 1.00 89.94 287 GLY A O 1
ATOM 2210 N N . PHE A 1 288 ? 4.649 -14.674 -19.768 1.00 87.06 288 PHE A N 1
ATOM 2211 C CA . PHE A 1 288 ? 3.557 -13.865 -19.203 1.00 87.06 288 PHE A CA 1
A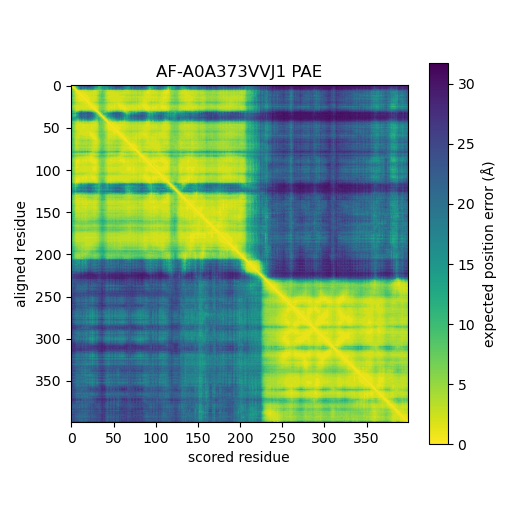TOM 2212 C C . PHE A 1 288 ? 4.022 -12.604 -18.457 1.00 87.06 288 PHE A C 1
ATOM 2214 O O . PHE A 1 288 ? 3.397 -11.554 -18.574 1.00 87.06 288 PHE A O 1
ATOM 2221 N N . ILE A 1 289 ? 5.117 -12.691 -17.694 1.00 93.00 289 ILE A N 1
ATOM 2222 C CA . ILE A 1 289 ? 5.744 -11.529 -17.049 1.00 93.00 289 ILE A CA 1
ATOM 2223 C C . ILE A 1 289 ? 6.954 -11.136 -17.894 1.00 93.00 289 ILE A C 1
ATOM 2225 O O . ILE A 1 289 ? 8.083 -11.514 -17.606 1.00 93.00 289 ILE A O 1
ATOM 2229 N N . SER A 1 290 ? 6.704 -10.435 -18.989 1.00 95.69 290 SER A N 1
ATOM 2230 C CA . SER A 1 290 ? 7.714 -9.894 -19.901 1.00 95.69 290 SER A CA 1
ATOM 2231 C C . SER A 1 290 ? 7.045 -8.815 -20.759 1.00 95.69 290 SER A C 1
ATOM 2233 O O . SER A 1 290 ? 5.814 -8.743 -20.793 1.00 95.69 290 SER A O 1
ATOM 2235 N N . ALA A 1 291 ? 7.817 -7.949 -21.408 1.00 97.44 291 ALA A N 1
ATOM 2236 C CA . ALA A 1 291 ? 7.280 -6.907 -22.280 1.00 97.44 291 ALA A CA 1
ATOM 2237 C C . ALA A 1 291 ? 8.166 -6.737 -23.526 1.00 97.44 291 ALA A C 1
ATOM 2239 O O . ALA A 1 291 ? 9.382 -6.913 -23.421 1.00 97.44 291 ALA A O 1
ATOM 2240 N N . PRO A 1 292 ? 7.590 -6.402 -24.695 1.00 98.06 292 PRO A N 1
ATOM 2241 C CA . PRO A 1 292 ? 8.375 -6.043 -25.870 1.00 98.06 292 PRO A CA 1
ATOM 2242 C C . PRO A 1 292 ? 9.335 -4.884 -25.582 1.00 98.06 292 PRO A C 1
ATOM 2244 O O . PRO A 1 292 ? 9.031 -3.994 -24.785 1.00 98.06 292 PRO A O 1
ATOM 2247 N N . VAL A 1 293 ? 10.483 -4.874 -26.257 1.00 98.19 293 VAL A N 1
ATOM 2248 C CA . VAL A 1 293 ? 11.487 -3.807 -26.128 1.00 98.19 293 VAL A CA 1
ATOM 2249 C C . VAL A 1 293 ? 11.627 -3.088 -27.462 1.00 98.19 293 VAL A C 1
ATOM 2251 O O . VAL A 1 293 ? 11.680 -3.725 -28.516 1.00 98.19 293 VAL A O 1
ATOM 2254 N N . HIS A 1 294 ? 11.703 -1.759 -27.412 1.00 98.50 294 HIS A N 1
ATOM 2255 C CA . HIS A 1 294 ? 11.743 -0.886 -28.584 1.00 98.50 294 HIS A CA 1
ATOM 2256 C C . HIS A 1 294 ? 13.047 -0.090 -28.641 1.00 98.50 294 HIS A C 1
ATOM 2258 O O . HIS A 1 294 ? 13.653 0.201 -27.608 1.00 98.50 294 HIS A O 1
ATOM 2264 N N . SER A 1 295 ? 13.473 0.280 -29.848 1.00 98.19 295 SER A N 1
ATOM 2265 C CA . SER A 1 295 ? 14.615 1.171 -30.029 1.00 98.19 295 SER A CA 1
ATOM 2266 C C . SER A 1 295 ? 14.278 2.588 -29.564 1.00 98.19 295 SER A C 1
ATOM 2268 O O . SER A 1 295 ? 13.265 3.160 -29.970 1.00 98.19 295 SER A O 1
ATOM 2270 N N . SER A 1 296 ? 15.150 3.181 -28.750 1.00 97.00 296 SER A N 1
ATOM 2271 C CA . SER A 1 296 ? 15.040 4.579 -28.317 1.00 97.00 296 SER A CA 1
ATOM 2272 C C . SER A 1 296 ? 15.616 5.580 -29.325 1.00 97.00 296 SER A C 1
ATOM 2274 O O . SER A 1 296 ? 15.366 6.774 -29.194 1.00 97.00 296 SER A O 1
ATOM 2276 N N . VAL A 1 297 ? 16.367 5.112 -30.329 1.00 97.44 297 VAL A N 1
ATOM 2277 C CA . VAL A 1 297 ? 17.020 5.939 -31.360 1.00 97.44 297 VAL A CA 1
ATOM 2278 C C . VAL A 1 297 ? 16.787 5.359 -32.759 1.00 97.44 297 VAL A C 1
ATOM 2280 O O . VAL A 1 297 ? 16.444 4.184 -32.906 1.00 97.44 297 VAL A O 1
ATOM 2283 N N . SER A 1 298 ? 16.997 6.160 -33.803 1.00 98.44 298 SER A N 1
ATOM 2284 C CA . SER A 1 298 ? 17.246 5.628 -35.147 1.00 98.44 298 SER A CA 1
ATOM 2285 C C . SER A 1 298 ? 18.740 5.406 -35.347 1.00 98.44 298 SER A C 1
ATOM 2287 O O . SER A 1 298 ? 19.554 6.153 -34.802 1.00 98.44 298 SER A O 1
ATOM 2289 N N . GLY A 1 299 ? 19.118 4.378 -36.102 1.00 98.38 299 GLY A N 1
ATOM 2290 C CA . GLY A 1 299 ? 20.528 4.046 -36.266 1.00 98.38 299 GLY A CA 1
ATOM 2291 C C . GLY A 1 299 ? 20.782 2.628 -36.748 1.00 98.38 299 GLY A C 1
ATOM 2292 O O . GLY A 1 299 ? 19.904 1.995 -37.329 1.00 98.38 299 GLY A O 1
ATOM 2293 N N . THR A 1 300 ? 21.992 2.135 -36.493 1.00 98.81 300 THR A N 1
ATOM 2294 C CA . THR A 1 300 ? 22.431 0.793 -36.903 1.00 98.81 300 THR A CA 1
ATOM 2295 C C . THR A 1 300 ? 22.712 -0.071 -35.683 1.00 98.81 300 THR A C 1
ATOM 2297 O O . THR A 1 300 ? 23.388 0.365 -34.751 1.00 98.81 300 THR A O 1
ATOM 2300 N N . VAL A 1 301 ? 22.218 -1.307 -35.685 1.00 98.88 301 VAL A N 1
ATOM 2301 C CA . VAL A 1 301 ? 22.559 -2.306 -34.669 1.00 98.88 301 VAL A CA 1
ATOM 2302 C C . VAL A 1 301 ? 24.011 -2.729 -34.870 1.00 98.88 301 VAL A C 1
ATOM 2304 O O . VAL A 1 301 ? 24.357 -3.335 -35.881 1.00 98.88 301 VAL A O 1
ATOM 2307 N N . VAL A 1 302 ? 24.871 -2.424 -33.902 1.00 98.75 302 VAL A N 1
ATOM 2308 C CA . VAL A 1 302 ? 26.313 -2.718 -33.968 1.00 98.75 302 VAL A CA 1
ATOM 2309 C C . VAL A 1 302 ? 26.711 -3.940 -33.143 1.00 98.75 302 VAL A C 1
ATOM 2311 O O . VAL A 1 302 ? 27.757 -4.527 -33.401 1.00 98.75 302 VAL A O 1
ATOM 2314 N N . ALA A 1 303 ? 25.883 -4.357 -32.180 1.00 98.62 303 ALA A N 1
ATOM 2315 C CA . ALA A 1 303 ? 26.079 -5.599 -31.434 1.00 98.62 303 ALA A CA 1
ATOM 2316 C C . ALA A 1 303 ? 24.754 -6.148 -30.884 1.00 98.62 303 ALA A C 1
ATOM 2318 O O . ALA A 1 303 ? 23.860 -5.386 -30.512 1.00 98.62 303 ALA A O 1
ATOM 2319 N N . VAL A 1 304 ? 24.663 -7.475 -30.785 1.00 98.56 304 VAL A N 1
ATOM 2320 C CA . VAL A 1 304 ? 23.615 -8.196 -30.048 1.00 98.56 304 VAL A CA 1
ATOM 2321 C C . VAL A 1 304 ? 24.319 -9.232 -29.181 1.00 98.56 304 VAL A C 1
ATOM 2323 O O . VAL A 1 304 ? 24.666 -10.314 -29.646 1.00 98.56 304 VAL A O 1
ATOM 2326 N N . GLU A 1 305 ? 24.613 -8.870 -27.937 1.00 98.19 305 GLU A N 1
ATOM 2327 C CA . GLU A 1 305 ? 25.511 -9.643 -27.073 1.00 98.19 305 GLU A CA 1
ATOM 2328 C C . GLU A 1 305 ? 25.202 -9.422 -25.584 1.00 98.19 305 GLU A C 1
ATOM 2330 O O . GLU A 1 305 ? 24.512 -8.457 -25.232 1.00 98.19 305 GLU A O 1
ATOM 2335 N N . PRO A 1 306 ? 25.689 -10.294 -24.683 1.00 97.81 306 PRO A N 1
ATOM 2336 C CA . PRO A 1 306 ? 25.602 -10.056 -23.250 1.00 97.81 306 PRO A CA 1
ATOM 2337 C C . PRO A 1 306 ? 26.349 -8.777 -22.846 1.00 97.81 306 PRO A C 1
ATOM 2339 O O . PRO A 1 306 ? 27.495 -8.557 -23.234 1.00 97.81 306 PRO A O 1
ATOM 2342 N N . ARG A 1 307 ? 25.702 -7.927 -22.046 1.00 96.50 307 ARG A N 1
ATOM 2343 C CA . ARG A 1 307 ? 26.297 -6.737 -21.422 1.00 96.50 307 ARG A CA 1
ATOM 2344 C C . ARG A 1 307 ? 25.873 -6.652 -19.962 1.00 96.50 307 ARG A C 1
ATOM 2346 O O . ARG A 1 307 ? 24.783 -7.097 -19.599 1.00 96.50 307 ARG A O 1
ATOM 2353 N N . MET A 1 308 ? 26.716 -6.048 -19.126 1.00 93.50 308 MET A N 1
ATOM 2354 C CA . MET A 1 308 ? 26.409 -5.834 -17.710 1.00 93.50 308 MET A CA 1
ATOM 2355 C C . MET A 1 308 ? 25.111 -5.033 -17.547 1.00 93.50 308 MET A C 1
ATOM 2357 O O . MET A 1 308 ? 24.985 -3.919 -18.058 1.00 93.50 308 MET A O 1
ATOM 2361 N N . HIS A 1 309 ? 24.147 -5.590 -16.817 1.00 90.19 309 HIS A N 1
ATOM 2362 C CA . HIS A 1 309 ? 22.890 -4.916 -16.519 1.00 90.19 309 HIS A CA 1
ATOM 2363 C C . HIS A 1 309 ? 23.086 -3.884 -15.406 1.00 90.19 309 HIS A C 1
ATOM 2365 O O . HIS A 1 309 ? 23.579 -4.228 -14.330 1.00 90.19 309 HIS A O 1
ATOM 2371 N N . GLY A 1 310 ? 22.619 -2.649 -15.616 1.00 80.06 310 GLY A N 1
ATOM 2372 C CA . GLY A 1 310 ? 22.868 -1.519 -14.707 1.00 80.06 310 GLY A CA 1
ATOM 2373 C C . GLY A 1 310 ? 22.433 -1.729 -13.249 1.00 80.06 310 GLY A C 1
ATOM 2374 O O . GLY A 1 310 ? 22.977 -1.091 -12.357 1.00 80.06 310 GLY A O 1
ATOM 2375 N N . THR A 1 311 ? 21.487 -2.637 -12.992 1.00 79.38 311 THR A N 1
ATOM 2376 C CA . THR A 1 311 ? 20.951 -2.901 -11.640 1.00 79.38 311 THR A CA 1
ATOM 2377 C C . THR A 1 311 ? 20.923 -4.369 -11.205 1.00 79.38 311 THR A C 1
ATOM 2379 O O . THR A 1 311 ? 20.661 -4.637 -10.037 1.00 79.38 311 THR A O 1
ATOM 2382 N N . ARG A 1 312 ? 21.175 -5.341 -12.099 1.00 78.81 312 ARG A N 1
ATOM 2383 C CA . ARG A 1 312 ? 21.054 -6.777 -11.752 1.00 78.81 312 ARG A CA 1
ATOM 2384 C C . ARG A 1 312 ? 22.372 -7.403 -11.301 1.00 78.81 312 ARG A C 1
ATOM 2386 O O . ARG A 1 312 ? 22.353 -8.494 -10.744 1.00 78.81 312 ARG A O 1
ATOM 2393 N N . GLY A 1 313 ? 23.501 -6.731 -11.539 1.00 80.88 313 GLY A N 1
ATOM 2394 C CA . GLY A 1 313 ? 24.828 -7.258 -11.201 1.00 80.88 313 GLY A CA 1
ATOM 2395 C C . GLY A 1 313 ? 25.231 -8.494 -12.015 1.00 80.88 313 GLY A C 1
ATOM 2396 O O . GLY A 1 313 ? 26.139 -9.216 -11.614 1.00 80.88 313 GLY A O 1
ATOM 2397 N N . SER A 1 314 ? 24.554 -8.755 -13.135 1.00 86.94 314 SER A N 1
ATOM 2398 C CA . SER A 1 314 ? 24.843 -9.847 -14.061 1.00 86.94 314 SER A CA 1
ATOM 2399 C C . SER A 1 314 ? 24.750 -9.370 -15.507 1.00 86.94 314 SER A C 1
ATOM 2401 O O . SER A 1 314 ? 24.120 -8.349 -15.807 1.00 86.94 314 SER A O 1
ATOM 2403 N N . GLU A 1 315 ? 25.384 -10.113 -16.411 1.00 94.00 315 GLU A N 1
ATOM 2404 C CA . GLU A 1 315 ? 25.245 -9.871 -17.840 1.00 94.00 315 GLU A CA 1
ATOM 2405 C C . GLU A 1 315 ? 23.889 -10.362 -18.345 1.00 94.00 315 GLU A C 1
ATOM 2407 O O . GLU A 1 315 ? 23.399 -11.429 -17.971 1.00 94.00 315 GLU A O 1
ATOM 2412 N N . VAL A 1 316 ? 23.281 -9.561 -19.211 1.00 94.56 316 VAL A N 1
ATOM 2413 C CA . VAL A 1 316 ? 22.036 -9.880 -19.904 1.00 94.56 316 VAL A CA 1
ATOM 2414 C C . VAL A 1 316 ? 22.219 -9.514 -21.368 1.00 94.56 316 VAL A C 1
ATOM 2416 O O . VAL A 1 316 ? 22.905 -8.539 -21.674 1.00 94.56 316 VAL A O 1
ATOM 2419 N N . MET A 1 317 ? 21.592 -10.269 -22.273 1.00 97.69 317 MET A N 1
ATOM 2420 C CA . MET A 1 317 ? 21.528 -9.890 -23.684 1.00 97.69 317 MET A CA 1
ATOM 2421 C C . MET A 1 317 ? 21.080 -8.433 -23.835 1.00 97.69 317 MET A C 1
ATOM 2423 O O . MET A 1 317 ? 20.128 -7.984 -23.188 1.00 97.69 317 MET A O 1
ATOM 2427 N N . ALA A 1 318 ? 21.782 -7.698 -24.686 1.00 98.25 318 ALA A N 1
ATOM 2428 C CA . ALA A 1 318 ? 21.490 -6.318 -25.017 1.00 98.25 318 ALA A CA 1
ATOM 2429 C C . ALA A 1 318 ? 21.670 -6.087 -26.518 1.00 98.25 318 ALA A C 1
ATOM 2431 O O . ALA A 1 318 ? 22.488 -6.738 -27.168 1.00 98.25 318 ALA A O 1
ATOM 2432 N N . VAL A 1 319 ? 20.911 -5.132 -27.046 1.00 98.75 319 VAL A N 1
ATOM 2433 C CA . VAL A 1 319 ? 21.065 -4.622 -28.409 1.00 98.75 319 VAL A CA 1
ATOM 2434 C C . VAL A 1 319 ? 21.792 -3.285 -28.312 1.00 98.75 319 VAL A C 1
ATOM 2436 O O . VAL A 1 319 ? 21.337 -2.371 -27.620 1.00 98.75 319 VAL A O 1
ATOM 2439 N N . VAL A 1 320 ? 22.944 -3.182 -28.969 1.00 98.62 320 VAL A N 1
ATOM 2440 C CA . VAL A 1 320 ? 23.746 -1.957 -29.029 1.00 98.62 320 VAL A CA 1
ATOM 2441 C C . VAL A 1 320 ? 23.483 -1.275 -30.359 1.00 98.62 320 VAL A C 1
ATOM 2443 O O . VAL A 1 320 ? 23.631 -1.897 -31.411 1.00 98.62 320 VAL A O 1
ATOM 2446 N N . ILE A 1 321 ? 23.099 -0.003 -30.310 1.00 98.75 321 ILE A N 1
ATOM 2447 C CA . ILE A 1 321 ? 22.685 0.765 -31.485 1.00 98.75 321 ILE A CA 1
ATOM 2448 C C . ILE A 1 321 ? 23.536 2.026 -31.556 1.00 98.75 321 ILE A C 1
ATOM 2450 O O . ILE A 1 321 ? 23.565 2.815 -30.608 1.00 98.75 321 ILE A O 1
ATOM 2454 N N . GLU A 1 322 ? 24.232 2.209 -32.674 1.00 98.69 322 GLU A N 1
ATOM 2455 C CA . GLU A 1 322 ? 24.879 3.474 -33.009 1.00 98.69 322 GLU A CA 1
ATOM 2456 C C . GLU A 1 322 ? 23.835 4.406 -33.624 1.00 98.69 322 GLU A C 1
ATOM 2458 O O . GLU A 1 322 ? 23.238 4.090 -34.654 1.00 98.69 322 GLU A O 1
ATOM 2463 N N . SER A 1 323 ? 23.585 5.527 -32.949 1.00 98.00 323 SER A N 1
ATOM 2464 C CA . SER A 1 323 ? 22.583 6.515 -33.335 1.00 98.00 323 SER A CA 1
ATOM 2465 C C . SER A 1 323 ? 23.040 7.290 -34.564 1.00 98.00 323 SER A C 1
ATOM 2467 O O . SER A 1 323 ? 24.164 7.792 -34.612 1.00 98.00 323 SER A O 1
ATOM 2469 N N . ASP A 1 324 ? 22.141 7.458 -35.532 1.00 97.38 324 ASP A N 1
ATOM 2470 C CA . ASP A 1 324 ? 22.375 8.327 -36.688 1.00 97.38 324 ASP A CA 1
ATOM 2471 C C . ASP A 1 324 ? 22.068 9.810 -36.400 1.00 97.38 324 ASP A C 1
ATOM 2473 O O . ASP A 1 324 ? 22.257 10.663 -37.270 1.00 97.38 324 ASP A O 1
ATOM 2477 N N . GLY A 1 325 ? 21.583 10.119 -35.191 1.00 95.75 325 GLY A N 1
ATOM 2478 C CA . GLY A 1 325 ? 21.216 11.464 -34.746 1.00 95.75 325 GLY A CA 1
ATOM 2479 C C . GLY A 1 325 ? 19.969 12.044 -35.419 1.00 95.75 325 GLY A C 1
ATOM 2480 O O . GLY A 1 325 ? 19.655 13.212 -35.200 1.00 95.75 325 GLY A O 1
ATOM 2481 N N . LYS A 1 3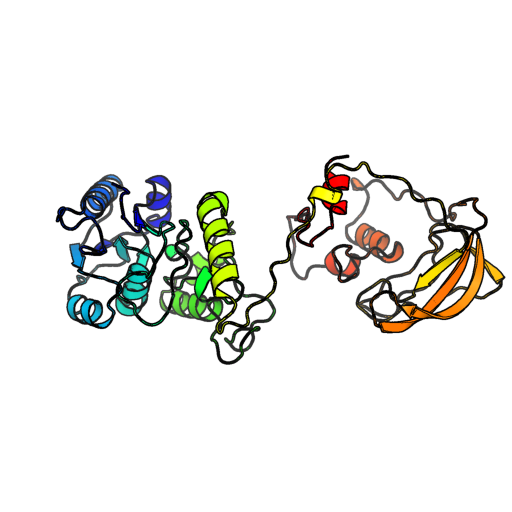26 ? 19.255 11.268 -36.245 1.00 96.00 326 LYS A N 1
ATOM 2482 C CA . LYS A 1 326 ? 18.090 11.760 -37.000 1.00 96.00 326 LYS A CA 1
ATOM 2483 C C . LYS A 1 326 ? 16.776 11.594 -36.247 1.00 96.00 326 LYS A C 1
ATOM 2485 O O . LYS A 1 326 ? 15.816 12.282 -36.577 1.00 96.00 326 LYS A O 1
ATOM 2490 N N . ASN A 1 327 ? 16.726 10.684 -35.271 1.00 93.88 327 ASN A N 1
ATOM 2491 C CA . ASN A 1 327 ? 15.513 10.299 -34.543 1.00 93.88 327 ASN A CA 1
ATOM 2492 C C . ASN A 1 327 ? 14.325 10.006 -35.478 1.00 93.88 327 ASN A C 1
ATOM 2494 O O . ASN A 1 327 ? 13.199 10.443 -35.248 1.00 93.88 327 ASN A O 1
ATOM 2498 N N . THR A 1 328 ? 14.582 9.275 -36.564 1.00 97.88 328 THR A N 1
ATOM 2499 C CA . THR A 1 328 ? 13.539 8.908 -37.528 1.00 97.88 328 THR A CA 1
ATOM 2500 C C . THR A 1 328 ? 12.552 7.960 -36.851 1.00 97.88 328 THR A C 1
ATOM 2502 O O . THR A 1 328 ? 12.947 6.876 -36.418 1.00 97.88 328 THR A O 1
ATOM 2505 N N . LEU A 1 329 ? 11.281 8.361 -36.756 1.00 98.12 329 LEU A N 1
ATOM 2506 C CA . LEU A 1 329 ? 10.214 7.546 -36.170 1.00 98.12 329 LEU A CA 1
ATOM 2507 C C . LEU A 1 329 ? 9.898 6.335 -37.054 1.00 98.12 329 LEU A C 1
ATOM 2509 O O . LEU A 1 329 ? 9.862 6.439 -38.282 1.00 98.12 329 LEU A O 1
ATOM 2513 N N . HIS A 1 330 ? 9.661 5.188 -36.421 1.00 98.31 330 HIS A N 1
ATOM 2514 C CA . HIS A 1 330 ? 9.154 4.004 -37.100 1.00 98.31 330 HIS A CA 1
ATOM 2515 C C . HIS A 1 330 ? 7.708 4.231 -37.553 1.00 98.31 330 HIS A C 1
ATOM 2517 O O . HIS A 1 330 ? 6.928 4.897 -36.878 1.00 98.31 330 HIS A O 1
ATOM 2523 N N . GLU A 1 331 ? 7.329 3.650 -38.687 1.00 97.12 331 GLU A N 1
ATOM 2524 C CA . GLU A 1 331 ? 6.025 3.838 -39.325 1.00 97.12 331 GLU A CA 1
ATOM 2525 C C . GLU A 1 331 ? 4.851 3.418 -38.433 1.00 97.12 331 GLU A C 1
ATOM 2527 O O . GLU A 1 331 ? 3.754 3.950 -38.578 1.00 97.12 331 GLU A O 1
ATOM 2532 N N . SER A 1 332 ? 5.083 2.495 -37.494 1.00 94.38 332 SER A N 1
ATOM 2533 C CA . SER A 1 332 ? 4.077 2.062 -36.516 1.00 94.38 332 SER A CA 1
ATOM 2534 C C . SER A 1 332 ? 3.836 3.064 -35.385 1.00 94.38 332 SER A C 1
ATOM 2536 O O . SER A 1 332 ? 2.884 2.889 -34.630 1.00 94.38 332 SER A O 1
ATOM 2538 N N . VAL A 1 333 ? 4.687 4.082 -35.221 1.00 95.38 333 VAL A N 1
ATOM 2539 C CA . VAL A 1 333 ? 4.536 5.105 -34.178 1.00 95.38 333 VAL A CA 1
ATOM 2540 C C . VAL A 1 333 ? 3.543 6.150 -34.672 1.00 95.38 333 VAL A C 1
ATOM 2542 O O . VAL A 1 333 ? 3.908 7.184 -35.226 1.00 95.38 333 VAL A O 1
ATOM 2545 N N . GLN A 1 334 ? 2.263 5.835 -34.512 1.00 94.62 334 GLN A N 1
ATOM 2546 C CA . GLN A 1 334 ? 1.135 6.666 -34.920 1.00 94.62 334 GLN A CA 1
ATOM 2547 C C . GLN A 1 334 ? 0.110 6.711 -33.779 1.00 94.62 334 GLN A C 1
ATOM 2549 O O . GLN A 1 334 ? 0.018 5.750 -33.010 1.00 94.62 334 GLN A O 1
ATOM 2554 N N . PRO A 1 335 ? -0.683 7.788 -33.658 1.00 93.88 335 PRO A N 1
ATOM 2555 C CA . PRO A 1 335 ? -1.806 7.812 -32.731 1.00 93.88 335 PRO A CA 1
ATOM 2556 C C . PRO A 1 335 ? -2.778 6.654 -32.993 1.00 93.88 335 PRO A C 1
ATOM 2558 O O . PRO A 1 335 ? -3.098 6.341 -34.142 1.00 93.88 335 PRO A O 1
ATOM 2561 N N . HIS A 1 336 ? -3.273 6.039 -31.920 1.00 94.25 336 HIS A N 1
ATOM 2562 C CA . HIS A 1 336 ? -4.384 5.091 -31.994 1.00 94.25 336 HIS A CA 1
ATOM 2563 C C . HIS A 1 336 ? -5.728 5.831 -32.119 1.00 94.25 336 HIS A C 1
ATOM 2565 O O . HIS A 1 336 ? -5.775 7.063 -32.144 1.00 94.25 336 HIS A O 1
ATOM 2571 N N . LYS A 1 337 ? -6.831 5.073 -32.203 1.00 94.56 337 LYS A N 1
ATOM 2572 C CA . LYS A 1 337 ? -8.191 5.635 -32.179 1.00 94.56 337 LYS A CA 1
ATOM 2573 C C . LYS A 1 337 ? -8.402 6.495 -30.916 1.00 94.56 337 LYS A C 1
ATOM 2575 O O . LYS A 1 337 ? -7.738 6.242 -29.905 1.00 94.56 337 LYS A O 1
ATOM 2580 N N . PRO A 1 338 ? -9.327 7.473 -30.945 1.00 95.75 338 PRO A N 1
ATOM 2581 C CA . PRO A 1 338 ? -9.749 8.190 -29.745 1.00 95.75 338 PRO A CA 1
ATOM 2582 C C . PRO A 1 338 ? -10.125 7.228 -28.613 1.00 95.75 338 PRO A C 1
ATOM 2584 O O . PRO A 1 338 ? -10.664 6.152 -28.866 1.00 95.75 338 PRO A O 1
ATOM 2587 N N . LEU A 1 339 ? -9.858 7.624 -27.365 1.00 91.50 339 LEU A N 1
ATOM 2588 C CA . LEU A 1 339 ? -10.073 6.768 -26.192 1.00 91.50 339 LEU A CA 1
ATOM 2589 C C . LEU A 1 339 ? -11.511 6.232 -26.108 1.00 91.50 339 LEU A C 1
ATOM 2591 O O . LEU A 1 339 ? -11.699 5.056 -25.815 1.00 91.50 339 LEU A O 1
ATOM 2595 N N . ASP A 1 340 ? -12.497 7.071 -26.429 1.00 95.31 340 ASP A N 1
ATOM 2596 C CA . ASP A 1 340 ? -13.926 6.731 -26.376 1.00 95.31 340 ASP A CA 1
ATOM 2597 C C . ASP A 1 340 ? -14.343 5.668 -27.413 1.00 95.31 340 ASP A C 1
ATOM 2599 O O . ASP A 1 340 ? -15.427 5.093 -27.318 1.00 95.31 340 ASP A O 1
ATOM 2603 N N . GLU A 1 341 ? -13.488 5.390 -28.401 1.00 96.94 341 GLU A N 1
ATOM 2604 C CA . GLU A 1 341 ? -13.702 4.381 -29.444 1.00 96.94 341 GLU A CA 1
ATOM 2605 C C . GLU A 1 341 ? -12.938 3.074 -29.185 1.00 96.94 341 GLU A C 1
ATOM 2607 O O . GLU A 1 341 ? -13.061 2.125 -29.964 1.00 96.94 341 GLU A O 1
ATOM 2612 N N . LEU A 1 342 ? -12.127 3.016 -28.124 1.00 96.44 342 LEU A N 1
ATOM 2613 C CA . LEU A 1 342 ? -11.341 1.841 -27.772 1.00 96.44 342 LEU A CA 1
ATOM 2614 C C . LEU A 1 342 ? -12.068 0.987 -26.736 1.00 96.44 342 LEU A C 1
ATOM 2616 O O . LEU A 1 342 ? -12.517 1.454 -25.690 1.00 96.44 342 LEU A O 1
ATOM 2620 N N . THR A 1 343 ? -12.116 -0.313 -26.995 1.00 95.38 343 THR A N 1
ATOM 2621 C CA . THR A 1 343 ? -12.515 -1.297 -25.990 1.00 95.38 343 THR A CA 1
ATOM 2622 C C . THR A 1 343 ? -11.417 -1.473 -24.928 1.00 95.38 343 THR A C 1
ATOM 2624 O O . THR A 1 343 ? -10.235 -1.262 -25.215 1.00 95.38 343 THR A O 1
ATOM 2627 N N . PRO A 1 344 ? -11.756 -1.927 -23.705 1.00 92.19 344 PRO A N 1
ATOM 2628 C CA . PRO A 1 344 ? -10.755 -2.230 -22.679 1.00 92.19 344 PRO A CA 1
ATOM 2629 C C . PRO A 1 344 ? -9.659 -3.197 -23.152 1.00 92.19 344 PRO A C 1
ATOM 2631 O O . PRO A 1 344 ? -8.486 -3.000 -22.838 1.00 92.19 344 PRO A O 1
ATOM 2634 N N . ASP A 1 345 ? -10.018 -4.209 -23.946 1.00 94.06 345 ASP A N 1
ATOM 2635 C CA . ASP A 1 345 ? -9.055 -5.169 -24.491 1.00 94.06 345 ASP A CA 1
ATOM 2636 C C . ASP A 1 345 ? -8.132 -4.538 -25.544 1.00 94.06 345 ASP A C 1
ATOM 2638 O O . ASP A 1 345 ? -6.933 -4.816 -25.528 1.00 94.06 345 ASP A O 1
ATOM 2642 N N . GLU A 1 346 ? -8.643 -3.646 -26.404 1.00 96.50 346 GLU A N 1
ATOM 2643 C CA . GLU A 1 346 ? -7.804 -2.876 -27.337 1.00 96.50 346 GLU A CA 1
ATOM 2644 C C . GLU A 1 346 ? -6.809 -1.987 -26.580 1.00 96.50 346 GLU A C 1
ATOM 2646 O O . GLU A 1 346 ? -5.633 -1.959 -26.937 1.00 96.50 346 GLU A O 1
ATOM 2651 N N . ILE A 1 347 ? -7.235 -1.314 -25.502 1.00 95.44 347 ILE A N 1
ATOM 2652 C CA . ILE A 1 347 ? -6.339 -0.504 -24.658 1.00 95.44 347 ILE A CA 1
ATOM 2653 C C . ILE A 1 347 ? -5.227 -1.377 -24.071 1.00 95.44 347 ILE A C 1
ATOM 2655 O O . ILE A 1 347 ? -4.052 -1.010 -24.120 1.00 95.44 347 ILE A O 1
ATOM 2659 N N . ILE A 1 348 ? -5.574 -2.543 -23.521 1.00 95.50 348 ILE A N 1
ATOM 2660 C CA . ILE A 1 348 ? -4.587 -3.440 -22.912 1.00 95.50 348 ILE A CA 1
ATOM 2661 C C . ILE A 1 348 ? -3.608 -3.975 -23.960 1.00 95.50 348 ILE A C 1
ATOM 2663 O O . ILE A 1 348 ? -2.415 -4.077 -23.668 1.00 95.50 348 ILE A O 1
ATOM 2667 N N . GLU A 1 349 ? -4.082 -4.295 -25.164 1.00 96.38 349 GLU A N 1
ATOM 2668 C CA . GLU A 1 349 ? -3.218 -4.765 -26.244 1.00 96.38 349 GLU A CA 1
ATOM 2669 C C . GLU A 1 349 ? -2.293 -3.653 -26.754 1.00 96.38 349 GLU A C 1
ATOM 2671 O O . GLU A 1 349 ? -1.102 -3.896 -26.917 1.00 96.38 349 GLU A O 1
ATOM 2676 N N . ILE A 1 350 ? -2.779 -2.412 -26.882 1.00 96.75 350 ILE A N 1
ATOM 2677 C CA . ILE A 1 350 ? -1.941 -1.239 -27.192 1.00 96.75 350 ILE A CA 1
ATOM 2678 C C . ILE A 1 350 ? -0.825 -1.084 -26.149 1.00 96.75 350 ILE A C 1
ATOM 2680 O O . ILE A 1 350 ? 0.350 -0.978 -26.499 1.00 96.75 350 ILE A O 1
ATOM 2684 N N . VAL A 1 351 ? -1.171 -1.120 -24.857 1.00 96.19 351 VAL A N 1
ATOM 2685 C CA . VAL A 1 351 ? -0.206 -0.999 -23.748 1.00 96.19 351 VAL A CA 1
ATOM 2686 C C . VAL A 1 351 ? 0.809 -2.146 -23.758 1.00 96.19 351 VAL A C 1
ATOM 2688 O O . VAL A 1 351 ? 1.990 -1.932 -23.469 1.00 96.19 351 VAL A O 1
ATOM 2691 N N . LYS A 1 352 ? 0.358 -3.364 -24.077 1.00 96.25 352 LYS A N 1
ATOM 2692 C CA . LYS A 1 352 ? 1.201 -4.557 -24.185 1.00 96.25 352 LYS A CA 1
ATOM 2693 C C . LYS A 1 352 ? 2.190 -4.436 -25.340 1.00 96.25 352 LYS A C 1
ATOM 2695 O O . LYS A 1 352 ? 3.383 -4.621 -25.115 1.00 96.25 352 LYS A O 1
ATOM 2700 N N . GLU A 1 353 ? 1.715 -4.101 -26.534 1.00 96.50 353 GLU A N 1
ATOM 2701 C CA . GLU A 1 353 ? 2.551 -4.001 -27.731 1.00 96.50 353 GLU A CA 1
ATOM 2702 C C . GLU A 1 353 ? 3.525 -2.829 -27.659 1.00 96.50 353 GLU A C 1
ATOM 2704 O O . GLU A 1 353 ? 4.654 -2.969 -28.111 1.00 96.50 353 GLU A O 1
ATOM 2709 N N . ALA A 1 354 ? 3.154 -1.728 -26.999 1.00 96.19 354 ALA A N 1
ATOM 2710 C CA . ALA A 1 354 ? 4.056 -0.614 -26.712 1.00 96.19 354 ALA A CA 1
ATOM 2711 C C . ALA A 1 354 ? 5.156 -0.955 -25.683 1.00 96.19 354 ALA A C 1
ATOM 2713 O O . ALA A 1 354 ? 6.084 -0.172 -25.486 1.00 96.19 354 ALA A O 1
ATOM 2714 N N . GLY A 1 355 ? 5.081 -2.114 -25.015 1.00 95.94 355 GLY A N 1
ATOM 2715 C CA . GLY A 1 355 ? 6.082 -2.536 -24.035 1.00 95.94 355 GLY A CA 1
ATOM 2716 C C . GLY A 1 355 ? 6.077 -1.713 -22.746 1.00 95.94 355 GLY A C 1
ATOM 2717 O O . GLY A 1 355 ? 7.107 -1.597 -22.083 1.00 95.94 355 GLY A O 1
ATOM 2718 N N . ILE A 1 356 ? 4.936 -1.121 -22.377 1.00 96.12 356 ILE A N 1
ATOM 2719 C CA . ILE A 1 356 ? 4.850 -0.230 -21.215 1.00 96.12 356 ILE A CA 1
ATOM 2720 C C . ILE A 1 356 ? 4.938 -1.041 -19.916 1.00 96.12 356 ILE A C 1
ATOM 2722 O O . ILE A 1 356 ? 4.172 -1.979 -19.667 1.00 96.12 356 ILE A O 1
ATOM 2726 N N . VAL A 1 357 ? 5.850 -0.624 -19.040 1.00 95.75 357 VAL A N 1
ATOM 2727 C CA . VAL A 1 357 ? 6.107 -1.230 -17.728 1.00 95.75 357 VAL A CA 1
ATOM 2728 C C . VAL A 1 357 ? 5.924 -0.199 -16.615 1.00 95.75 357 VAL A C 1
ATOM 2730 O O . VAL A 1 357 ? 6.010 1.005 -16.838 1.00 95.75 357 VAL A O 1
ATOM 2733 N N . GLY A 1 358 ? 5.672 -0.660 -15.390 1.00 92.56 358 GLY A N 1
ATOM 2734 C CA . GLY A 1 358 ? 5.540 0.224 -14.235 1.00 92.56 358 GLY A CA 1
ATOM 2735 C C . GLY A 1 358 ? 6.864 0.895 -13.863 1.00 92.56 358 GLY A C 1
ATOM 2736 O O . GLY A 1 358 ? 7.810 0.201 -13.488 1.00 92.56 358 GLY A O 1
ATOM 2737 N N . MET A 1 359 ? 6.888 2.229 -13.881 1.00 87.69 359 MET A N 1
ATOM 2738 C CA . MET A 1 359 ? 8.091 3.043 -13.647 1.00 87.69 359 MET A CA 1
ATOM 2739 C C . MET A 1 359 ? 8.433 3.277 -12.165 1.00 87.69 359 MET A C 1
ATOM 2741 O O . MET A 1 359 ? 9.483 3.824 -11.871 1.00 87.69 359 MET A O 1
ATOM 2745 N N . GLY A 1 360 ? 7.631 2.777 -11.219 1.00 84.31 360 GLY A N 1
ATOM 2746 C CA . GLY A 1 360 ? 7.924 2.886 -9.778 1.00 84.31 360 GLY A CA 1
ATOM 2747 C C . GLY A 1 360 ? 9.073 1.999 -9.265 1.00 84.31 360 GLY A C 1
ATOM 2748 O O . GLY A 1 360 ? 9.209 1.826 -8.064 1.00 84.31 360 GLY A O 1
ATOM 2749 N N . GLY A 1 361 ? 9.843 1.349 -10.144 1.00 82.25 361 GLY A N 1
ATOM 2750 C CA . GLY A 1 361 ? 11.060 0.608 -9.782 1.00 82.25 361 GLY A CA 1
ATOM 2751 C C . GLY A 1 361 ? 11.094 -0.841 -10.269 1.00 82.25 361 GLY A C 1
ATOM 2752 O O . GLY A 1 361 ? 12.032 -1.242 -10.948 1.00 82.25 361 GLY A O 1
ATOM 2753 N N . ALA A 1 362 ? 10.064 -1.643 -9.978 1.00 83.62 362 ALA A N 1
ATOM 2754 C CA . ALA A 1 362 ? 10.092 -3.081 -10.289 1.00 83.62 362 ALA A CA 1
ATOM 2755 C C . ALA A 1 362 ? 10.006 -3.419 -11.793 1.00 83.62 362 ALA A C 1
ATOM 2757 O O . ALA A 1 362 ? 10.286 -4.556 -12.168 1.00 83.62 362 ALA A O 1
ATOM 2758 N N . GLY A 1 363 ? 9.566 -2.489 -12.651 1.00 89.06 363 GLY A N 1
ATOM 2759 C CA . GLY A 1 363 ? 9.413 -2.745 -14.089 1.00 89.06 363 GLY A CA 1
ATOM 2760 C C . GLY A 1 363 ? 8.373 -3.829 -14.400 1.00 89.06 363 GLY A C 1
ATOM 2761 O O . GLY A 1 363 ? 8.565 -4.665 -15.278 1.00 89.06 363 GLY A O 1
ATOM 2762 N N . PHE A 1 364 ? 7.282 -3.901 -13.637 1.00 93.81 364 PHE A N 1
ATOM 2763 C CA . PHE A 1 364 ? 6.244 -4.911 -13.866 1.00 93.81 364 PHE A CA 1
ATOM 2764 C C . PHE A 1 364 ? 5.379 -4.527 -15.084 1.00 93.81 364 PHE A C 1
ATOM 2766 O O . PHE A 1 364 ? 4.907 -3.386 -15.098 1.00 93.81 364 PHE A O 1
ATOM 2773 N N . PRO A 1 365 ? 5.130 -5.422 -16.066 1.00 95.50 365 PRO A N 1
ATOM 2774 C CA . PRO A 1 365 ? 4.360 -5.094 -17.271 1.00 95.50 365 PRO A CA 1
ATOM 2775 C C . PRO A 1 365 ? 2.983 -4.504 -16.955 1.00 95.50 365 PRO A C 1
ATOM 2777 O O . PRO A 1 365 ? 2.188 -5.095 -16.216 1.00 95.50 365 PRO A O 1
ATOM 2780 N N . THR A 1 366 ? 2.690 -3.326 -17.506 1.00 95.12 366 THR A N 1
ATOM 2781 C CA . THR A 1 366 ? 1.467 -2.582 -17.175 1.00 95.12 366 THR A CA 1
ATOM 2782 C C . THR A 1 366 ? 0.221 -3.289 -17.702 1.00 95.12 366 THR A C 1
ATOM 2784 O O . THR A 1 366 ? -0.793 -3.317 -17.010 1.00 95.12 366 THR A O 1
ATOM 2787 N N . CYS A 1 367 ? 0.307 -3.973 -18.845 1.00 94.50 367 CYS A N 1
ATOM 2788 C CA . CYS A 1 367 ? -0.792 -4.772 -19.398 1.00 94.50 367 CYS A CA 1
ATOM 2789 C C . CYS A 1 367 ? -1.290 -5.878 -18.446 1.00 94.50 367 CYS A C 1
ATOM 2791 O O . CYS A 1 367 ? -2.476 -6.199 -18.444 1.00 94.50 367 CYS A O 1
ATOM 2793 N N . VAL A 1 368 ? -0.413 -6.423 -17.592 1.00 91.94 368 VAL A N 1
ATOM 2794 C CA . VAL A 1 368 ? -0.792 -7.407 -16.566 1.00 91.94 368 VAL A CA 1
ATOM 2795 C C . VAL A 1 368 ? -1.527 -6.722 -15.410 1.00 91.94 368 VAL A C 1
ATOM 2797 O O . VAL A 1 368 ? -2.504 -7.262 -14.900 1.00 91.94 368 VAL A O 1
ATOM 2800 N N . LYS A 1 369 ? -1.110 -5.509 -15.016 1.00 89.75 369 LYS A N 1
ATOM 2801 C CA . LYS A 1 369 ? -1.795 -4.723 -13.970 1.00 89.75 369 LYS A CA 1
ATOM 2802 C C . LYS A 1 369 ? -3.193 -4.272 -14.392 1.00 89.75 369 LYS A C 1
ATOM 2804 O O . LYS A 1 369 ? -4.080 -4.204 -13.550 1.00 89.75 369 LYS A O 1
ATOM 2809 N N . LEU A 1 370 ? -3.385 -3.997 -15.682 1.00 91.19 370 LEU A N 1
ATOM 2810 C CA . LEU A 1 370 ? -4.670 -3.588 -16.257 1.00 91.19 370 LEU A CA 1
ATOM 2811 C C . LEU A 1 370 ? -5.678 -4.743 -16.405 1.00 91.19 370 LEU A C 1
ATOM 2813 O O . LEU A 1 370 ? -6.801 -4.513 -16.839 1.00 91.19 370 LEU A O 1
ATOM 2817 N N . LYS A 1 371 ? -5.313 -5.971 -16.008 1.00 88.94 371 LYS A N 1
ATOM 2818 C CA . LYS A 1 371 ? -6.202 -7.144 -15.956 1.00 88.94 371 LYS A CA 1
ATOM 2819 C C . LYS A 1 371 ? -6.417 -7.612 -14.507 1.00 88.94 371 LYS A C 1
ATOM 2821 O O . LYS A 1 371 ? -5.945 -8.690 -14.136 1.00 88.94 371 LYS A O 1
ATOM 2826 N N . PRO A 1 372 ? -7.082 -6.814 -13.649 1.00 84.06 372 PRO A N 1
ATOM 2827 C CA . PRO A 1 372 ? -7.331 -7.202 -12.266 1.00 84.06 372 PRO A CA 1
ATOM 2828 C C . PRO A 1 372 ? -8.299 -8.392 -12.185 1.00 84.06 372 PRO A C 1
ATOM 2830 O O . PRO A 1 372 ? -9.186 -8.560 -13.015 1.00 84.06 372 PRO A O 1
ATOM 2833 N N . ALA A 1 373 ? -8.171 -9.205 -11.131 1.00 82.94 373 ALA A N 1
ATOM 2834 C CA . ALA A 1 373 ? -9.049 -10.361 -10.899 1.00 82.94 373 ALA A CA 1
ATOM 2835 C C . ALA A 1 373 ? -10.498 -9.981 -10.529 1.00 82.94 373 ALA A C 1
ATOM 2837 O O . ALA A 1 373 ? -11.373 -10.843 -10.484 1.00 82.94 373 ALA A O 1
ATOM 2838 N N . LYS A 1 374 ? -10.741 -8.706 -10.209 1.00 85.56 374 LYS A N 1
ATOM 2839 C CA . LYS A 1 374 ? -12.050 -8.150 -9.862 1.00 85.56 374 LYS A CA 1
ATOM 2840 C C . LYS A 1 374 ? -12.262 -6.845 -10.630 1.00 85.56 374 LYS A C 1
ATOM 2842 O O . LYS A 1 374 ? -11.270 -6.162 -10.891 1.00 85.56 374 LYS A O 1
ATOM 2847 N N . PRO A 1 375 ? -13.516 -6.478 -10.943 1.00 85.50 375 PRO A N 1
ATOM 2848 C CA . PRO A 1 375 ? -13.825 -5.158 -11.477 1.00 85.50 375 PRO A CA 1
ATOM 2849 C C . PRO A 1 375 ? -13.290 -4.055 -10.560 1.00 85.50 375 PRO A C 1
ATOM 2851 O O . PRO A 1 375 ? -13.343 -4.181 -9.335 1.00 85.50 375 PRO A O 1
ATOM 2854 N N . VAL A 1 376 ? -12.776 -2.990 -11.168 1.00 86.06 376 VAL A N 1
ATOM 2855 C CA . VAL A 1 376 ? -12.299 -1.786 -10.483 1.00 86.06 376 VAL A CA 1
ATOM 2856 C C . VAL A 1 376 ? -12.995 -0.574 -11.093 1.00 86.06 376 VAL A C 1
ATOM 2858 O O . VAL A 1 376 ? -13.182 -0.522 -12.305 1.00 86.06 376 VAL A O 1
ATOM 2861 N N . ASP A 1 377 ? -13.383 0.384 -10.257 1.00 89.88 377 ASP A N 1
ATOM 2862 C CA . ASP A 1 377 ? -14.017 1.650 -10.660 1.00 89.88 377 ASP A CA 1
ATOM 2863 C C . ASP A 1 377 ? -13.103 2.867 -10.434 1.00 89.88 377 ASP A C 1
ATOM 2865 O O . ASP A 1 377 ? -13.406 3.974 -10.871 1.00 89.88 377 ASP A O 1
ATOM 2869 N N . THR A 1 378 ? -11.969 2.653 -9.764 1.00 88.88 378 THR A N 1
ATOM 2870 C CA . THR A 1 378 ? -11.091 3.710 -9.273 1.00 88.88 378 THR A CA 1
ATOM 2871 C C . THR A 1 378 ? -9.660 3.457 -9.722 1.00 88.88 378 THR A C 1
ATOM 2873 O O . THR A 1 378 ? -9.116 2.364 -9.546 1.00 88.88 378 THR A O 1
ATOM 2876 N N . ILE A 1 379 ? -9.023 4.503 -10.248 1.00 86.06 379 ILE A N 1
ATOM 2877 C CA . ILE A 1 379 ? -7.595 4.526 -10.561 1.00 86.06 379 ILE A CA 1
ATOM 2878 C C . ILE A 1 379 ? -6.896 5.411 -9.532 1.00 86.06 379 ILE A C 1
ATOM 2880 O O . ILE A 1 379 ? -7.213 6.590 -9.397 1.00 86.06 379 ILE A O 1
ATOM 2884 N N . LEU A 1 380 ? -5.920 4.842 -8.823 1.00 89.31 380 LEU A N 1
ATOM 2885 C CA . LEU A 1 380 ? -5.029 5.596 -7.946 1.00 89.31 380 LEU A CA 1
ATOM 2886 C C . LEU A 1 380 ? -3.711 5.865 -8.674 1.00 89.31 380 LEU A C 1
ATOM 2888 O O . LEU A 1 380 ? -2.914 4.952 -8.895 1.00 89.31 380 LEU A O 1
ATOM 2892 N N . LEU A 1 381 ? -3.481 7.127 -9.024 1.00 87.88 381 LEU A N 1
ATOM 2893 C CA . LEU A 1 381 ? -2.214 7.597 -9.575 1.00 87.88 381 LEU A CA 1
ATOM 2894 C C . LEU A 1 381 ? -1.246 7.862 -8.419 1.00 87.88 381 LEU A C 1
ATOM 2896 O O . LEU A 1 381 ? -1.493 8.730 -7.582 1.00 87.88 381 LEU A O 1
ATOM 2900 N N . ASN A 1 382 ? -0.157 7.096 -8.348 1.00 88.12 382 ASN A N 1
ATOM 2901 C CA . ASN A 1 382 ? 0.875 7.335 -7.347 1.00 88.12 382 ASN A CA 1
ATOM 2902 C C . ASN A 1 382 ? 1.757 8.514 -7.775 1.00 88.12 382 ASN A C 1
ATOM 2904 O O . ASN A 1 382 ? 2.636 8.335 -8.608 1.00 88.12 382 ASN A O 1
ATOM 2908 N N . GLY A 1 383 ? 1.522 9.688 -7.190 1.00 85.88 383 GLY A N 1
ATOM 2909 C CA . GLY A 1 383 ? 2.418 10.847 -7.289 1.00 85.88 383 GLY A CA 1
ATOM 2910 C C . GLY A 1 383 ? 3.358 10.998 -6.088 1.00 85.88 383 GLY A C 1
ATOM 2911 O O . GLY A 1 383 ? 3.966 12.050 -5.915 1.00 85.88 383 GLY A O 1
ATOM 2912 N N . CYS A 1 384 ? 3.421 9.999 -5.201 1.00 84.19 384 CYS A N 1
ATOM 2913 C CA . CYS A 1 384 ? 4.337 10.007 -4.069 1.00 84.19 384 CYS A CA 1
ATOM 2914 C C . CYS A 1 384 ? 5.687 9.418 -4.488 1.00 84.19 384 CYS A C 1
ATOM 2916 O O . CYS A 1 384 ? 5.773 8.244 -4.849 1.00 84.19 384 CYS A O 1
ATOM 2918 N N . GLU A 1 385 ? 6.729 10.235 -4.370 1.00 86.19 385 GLU A N 1
ATOM 2919 C CA . GLU A 1 385 ? 8.122 9.880 -4.630 1.00 86.19 385 GLU A CA 1
ATOM 2920 C C . GLU A 1 385 ? 8.871 9.889 -3.293 1.00 86.19 385 GLU A C 1
ATOM 2922 O O . GLU A 1 385 ? 9.245 10.948 -2.782 1.00 86.19 385 GLU A O 1
ATOM 2927 N N . CYS A 1 386 ? 9.004 8.722 -2.663 1.00 84.00 386 CYS A N 1
ATOM 2928 C CA . CYS A 1 386 ? 9.516 8.594 -1.291 1.00 84.00 386 CYS A CA 1
ATOM 2929 C C . CYS A 1 386 ? 11.016 8.271 -1.223 1.00 84.00 386 CYS A C 1
ATOM 2931 O O . CYS A 1 386 ? 11.630 8.316 -0.155 1.00 84.00 386 CYS A O 1
ATOM 2933 N N . GLU A 1 387 ? 11.602 7.947 -2.367 1.00 86.62 387 GLU A N 1
ATOM 2934 C CA . GLU A 1 387 ? 13.010 7.674 -2.556 1.00 86.62 387 GLU A CA 1
ATOM 2935 C C . GLU A 1 387 ? 13.833 8.960 -2.348 1.00 86.62 387 GLU A C 1
ATOM 2937 O O . GLU A 1 387 ? 13.535 9.996 -2.952 1.00 86.62 387 GLU A O 1
ATOM 2942 N N . PRO A 1 388 ? 14.890 8.918 -1.517 1.00 83.75 388 PRO A N 1
ATOM 2943 C CA . PRO A 1 388 ? 15.807 10.041 -1.363 1.00 83.75 388 PRO A CA 1
ATOM 2944 C C . PRO A 1 388 ? 16.422 10.466 -2.699 1.00 83.75 388 PRO A C 1
ATOM 2946 O O . PRO A 1 388 ? 16.681 9.624 -3.559 1.00 83.75 388 PRO A O 1
ATOM 2949 N N . TYR A 1 389 ? 16.722 11.755 -2.837 1.00 87.75 389 TYR A N 1
ATOM 2950 C CA . TYR A 1 389 ? 17.299 12.430 -4.004 1.00 87.75 389 TYR A CA 1
ATOM 2951 C C . TYR A 1 389 ? 16.428 12.451 -5.265 1.00 87.75 389 TYR A C 1
ATOM 2953 O O . TYR A 1 389 ? 16.716 13.233 -6.169 1.00 87.75 389 TYR A O 1
ATOM 2961 N N . LEU A 1 390 ? 15.387 11.621 -5.361 1.00 90.06 390 LEU A N 1
ATOM 2962 C CA . LEU A 1 390 ? 14.506 11.616 -6.522 1.00 90.06 390 LEU A CA 1
ATOM 2963 C C . LEU A 1 390 ? 13.474 12.745 -6.403 1.00 90.06 390 LEU A C 1
ATOM 2965 O O . LEU A 1 390 ? 12.805 12.901 -5.374 1.00 90.06 390 LEU A O 1
ATOM 2969 N N . THR A 1 391 ? 13.406 13.549 -7.464 1.00 91.06 391 THR A N 1
ATOM 2970 C CA . THR A 1 391 ? 12.448 14.650 -7.658 1.00 91.06 391 THR A CA 1
ATOM 2971 C C . THR A 1 391 ? 11.809 14.600 -9.053 1.00 91.06 391 THR A C 1
ATOM 2973 O O . THR A 1 391 ? 11.316 15.614 -9.540 1.00 91.06 391 THR A O 1
ATOM 2976 N N . ALA A 1 392 ? 11.891 13.464 -9.751 1.00 88.56 392 ALA A N 1
ATOM 2977 C CA . ALA A 1 392 ? 11.458 13.335 -11.138 1.00 88.56 392 ALA A CA 1
ATOM 2978 C C . ALA A 1 392 ? 9.931 13.389 -11.242 1.00 88.56 392 ALA A C 1
ATOM 2980 O O . ALA A 1 392 ? 9.406 14.215 -11.989 1.00 88.56 392 ALA A O 1
ATOM 2981 N N . ASP A 1 393 ? 9.227 12.583 -10.444 1.00 89.44 393 ASP A N 1
ATOM 2982 C CA . ASP A 1 393 ? 7.760 12.571 -10.438 1.00 89.44 393 ASP A CA 1
ATOM 2983 C C . ASP A 1 393 ? 7.214 13.915 -9.940 1.00 89.44 393 ASP A C 1
ATOM 2985 O O . ASP A 1 393 ? 6.271 14.460 -10.513 1.00 89.44 393 ASP A O 1
ATOM 2989 N N . HIS A 1 394 ? 7.854 14.502 -8.918 1.00 88.19 394 HIS A N 1
ATOM 2990 C CA . HIS A 1 394 ? 7.501 15.833 -8.421 1.00 88.19 394 HIS A CA 1
ATOM 2991 C C . HIS A 1 394 ? 7.560 16.902 -9.521 1.00 88.19 394 HIS A C 1
ATOM 2993 O O . HIS A 1 394 ? 6.622 17.683 -9.672 1.00 88.19 394 HIS A O 1
ATOM 2999 N N . LYS A 1 395 ? 8.645 16.929 -10.303 1.00 89.06 395 LYS A N 1
ATOM 3000 C CA . LYS A 1 395 ? 8.844 17.913 -11.373 1.00 89.06 395 LYS A CA 1
ATOM 3001 C C . LYS A 1 395 ? 7.885 17.697 -12.545 1.00 89.06 395 LYS A C 1
ATOM 3003 O O . LYS A 1 395 ? 7.317 18.671 -13.021 1.00 89.06 395 LYS A O 1
ATOM 3008 N N . VAL A 1 396 ? 7.649 16.447 -12.950 1.00 88.12 396 VAL A N 1
ATOM 3009 C CA . VAL A 1 396 ? 6.703 16.100 -14.031 1.00 88.12 396 VAL A CA 1
ATOM 3010 C C . VAL A 1 396 ? 5.256 16.463 -13.682 1.00 88.12 396 VAL A C 1
ATOM 3012 O O . VAL A 1 396 ? 4.466 16.730 -14.575 1.00 88.12 396 VAL A O 1
ATOM 3015 N N . LEU A 1 397 ? 4.884 16.463 -12.400 1.00 87.75 397 LEU A N 1
ATOM 3016 C CA . LEU A 1 397 ? 3.537 16.855 -11.971 1.00 87.75 397 LEU A CA 1
ATOM 3017 C C . LEU A 1 397 ? 3.343 18.376 -11.852 1.00 87.75 397 LEU A C 1
ATOM 3019 O O . LEU A 1 397 ? 2.199 18.827 -11.795 1.00 87.75 397 LEU A O 1
ATOM 3023 N N . LEU A 1 398 ? 4.426 19.154 -11.754 1.00 84.50 398 LEU A N 1
ATOM 3024 C CA . LEU A 1 398 ? 4.376 20.615 -11.621 1.00 84.50 398 LEU A CA 1
ATOM 3025 C C . LEU A 1 398 ? 4.465 21.360 -12.959 1.00 84.50 398 LEU A C 1
ATOM 3027 O O . LEU A 1 398 ? 3.884 22.441 -13.073 1.00 84.50 398 LEU A O 1
ATOM 3031 N N . GLU A 1 399 ? 5.237 20.829 -13.906 1.00 78.12 399 GLU A N 1
ATOM 3032 C CA . GLU A 1 399 ? 5.463 21.381 -15.253 1.00 78.12 399 GLU A CA 1
ATOM 3033 C C . GLU A 1 399 ? 4.463 20.813 -16.266 1.00 78.12 399 GLU A C 1
ATOM 3035 O O . GLU A 1 399 ? 4.037 21.588 -17.157 1.00 78.12 399 GLU A O 1
#

Foldseek 3Di:
DPFPAQKDFDPLVVQCVLCVVPALEEEEEAQAFDGPPPDRDDCRRVVVVVSCVVVVHDYPYYDYDHQLLPLVRVLVVLVVPRDDSRQEYEYHGELSSQLSCLVRVLHQYGDRIQGADDDDDDTPPPDDDQHPSLSDALCSLQSSGQLQRLQPVRDNQADDPQDDPQAHNVDRVRGHSRSVSCVNCVSNVNVVSNVVPPDDDRDNVSHPVVVVVVVVVVCVVVVVDDDDDDDPDDQQQVVPLPPADDDDPDDQKDKAFQPLAQDDGFAAPDAFFDWFAALQFGTHFDDDFGATDTDNATAGFHDFDWDQDPPPRGTGTITMGRHPSPRHHDPPPDDDPPPVPDDLVNVLVVQRNSRDADPPPRRTRVSVVSDDPDDDDDDDDDLDDSHHNDCPSVNVVVD

Radius of gyration: 29.15 Å; Cα contacts (8 Å, |Δi|>4): 671; chains: 1; bounding box: 57×43×82 Å

Secondary structure (DSSP, 8-state):
-----SEEEPPHHHHHHHHTT--SEEEEEETTSSS-TT----HHHHHHHHHHHHTT--EEEEEEETTTT-HHHHHHHHTTTS-TT--EEEEES-HHHHHHHHHHSSS-EEE-EEEPP-SS--TT--S-------SS--TTTTTT--HHHHSTT--SSS--TT-BTTB-SS-TTSBPHHHHHHHHHHHTT-HHHHHTPPPPPP-GGGS-HHHHHHHHHHHHHHTTSS--PPP-----GGGTTTSPP-PPPPPSEEEEES--SSSSPPEE---TT-EE-BT-EEEE--SSS---EE-SS-EEEEEEEEEE-TTTSSEEEEEEEEE-SS-PBPTT----S-GGG--HHHHHHHHHHTT-B-TTTT--BHHHHTS-SS------------STT--HHHHHHH-

Solvent-accessible surface area (backbone atoms only — not comparable to full-atom values): 23417 Å² total; per-residue (Å²): 130,82,82,56,58,52,39,41,73,47,53,72,69,57,46,53,60,75,41,59,99,56,50,31,28,32,38,38,31,48,71,59,62,62,53,65,99,84,65,92,78,66,59,68,55,54,55,48,52,52,50,37,52,76,71,70,42,49,70,74,46,74,49,76,34,72,45,35,36,34,55,72,64,39,52,67,62,50,58,91,59,72,58,91,79,52,57,30,37,36,26,43,35,34,55,48,24,36,28,40,44,35,76,64,64,87,43,56,45,39,58,49,24,20,17,38,70,75,92,76,85,64,78,78,49,87,82,67,87,55,56,77,34,53,44,65,63,60,29,58,73,28,62,30,44,46,39,62,51,55,22,96,80,41,47,74,77,62,72,63,94,62,50,52,94,57,13,28,66,92,38,77,89,40,63,23,36,50,48,53,29,50,57,51,21,51,78,68,73,39,47,62,65,52,74,70,48,76,88,61,78,86,61,66,80,66,32,60,59,68,57,51,52,50,46,54,49,52,49,60,69,52,56,87,67,91,74,97,72,83,86,80,72,77,46,61,35,86,80,47,68,86,56,78,93,71,87,74,79,84,62,63,60,49,78,48,58,34,60,76,35,64,45,45,52,27,46,71,76,66,54,66,72,40,75,47,24,20,66,30,77,39,20,44,46,39,65,90,52,28,40,29,40,57,34,88,44,12,28,34,27,74,40,72,46,72,39,78,38,97,84,74,84,42,69,38,52,23,44,28,32,40,37,68,82,69,59,45,68,23,90,83,73,62,87,74,77,60,72,92,78,53,52,75,65,54,51,37,48,53,37,38,71,70,28,44,48,38,83,91,70,68,15,46,42,40,39,62,67,75,59,60,98,59,94,77,94,77,85,83,81,84,77,80,71,84,56,58,60,55,43,62,63,61,49,66,76,74,108

pLDDT: mean 85.56, std 14.57, range [31.55, 98.88]

Nearest PDB structures (foldseek):
  8rbm-assembly1_C  TM=9.054E-01  e=5.158E-13  Azotobacter vinelandii DJ
  7zc6-assembly1_C  TM=8.871E-01  e=2.782E-13  Clostridium tetanomorphum
  8rb9-assembly1_C  TM=8.863E-01  e=1.082E-12  Azotobacter vinelandii DJ
  8ad0-assembly1_A  TM=6.581E-01  e=2.113E-05  Vibrio cholerae
  8acw-assembly1_A  TM=6.633E-01  e=6.826E-05  Vibrio cholerae